Protein AF-A0A951CTH2-F1 (afdb_monomer)

Secondary structure (DSSP, 8-state):
-------------PPSS-TTSEEEGGG---SEEEE-EETTEE--EEEEEE-SS-EEEEETTTTEEEEEETTTTEEEEEEE-SSB-SB-EEETTEEEEEBSSSS-EEEEETTT--EEEEES---SSSS-B-EEETTEEEEEEETTTEEEEEETTTTEEEEEEE--SSEEEEEEETTEEEEEETTTTEEEEEETTTTEEEEEEE-SSSEEEEEEETTEEEEEETTTTEEEEEETTTTEEEEEEE-----SS-EEEEETTEEEEE-SSSSEEEE-TTT--EEEEEESS--S-EEEETTEEEEEETTTTEEEEE-GGG-----TT-TTTS-EEE-SSSSSS-SEEE-----PPTTSPPEEEEEESSSS--EEEEEEETTEEEEEEPEEETTEEEEE---S--SEEEEEEEETTSS-BPPPEEEEPPSS-HHHHTTSS-SS-TTPPPPPPPP-TT-EEEESSGGGHHHHHHHHHTBTT-SS-----HHHHHHHHHHHHHHHHTTS-EEEEEE-TTSS-EEEEEEEEE--STT-SEEEEEEEBHHHHHTTHHHHHHHHHHHHHHHHSS-S-EE-TTTS--

Structure (mmCIF, N/CA/C/O backbone):
data_AF-A0A951CTH2-F1
#
_entry.id   AF-A0A951CTH2-F1
#
loop_
_atom_site.group_PDB
_atom_site.id
_atom_site.type_symbol
_atom_site.label_atom_id
_atom_site.label_alt_id
_atom_site.label_comp_id
_atom_site.label_asym_id
_atom_site.label_entity_id
_atom_site.label_seq_id
_atom_site.pdbx_PDB_ins_code
_atom_site.Cartn_x
_atom_site.Cartn_y
_atom_site.Cartn_z
_atom_site.occupancy
_atom_site.B_iso_or_equiv
_atom_site.auth_seq_id
_atom_site.auth_comp_id
_atom_site.auth_asym_id
_atom_site.auth_atom_id
_atom_site.pdbx_PDB_model_num
ATOM 1 N N . MET A 1 1 ? 47.494 -7.779 38.620 1.00 36.59 1 MET A N 1
ATOM 2 C CA . MET A 1 1 ? 46.900 -7.629 37.274 1.00 36.59 1 MET A CA 1
ATOM 3 C C . MET A 1 1 ? 45.426 -7.972 37.389 1.00 36.59 1 MET A C 1
ATOM 5 O O . MET A 1 1 ? 45.100 -9.136 37.574 1.00 36.59 1 MET A O 1
ATOM 9 N N . SER A 1 2 ? 44.572 -6.947 37.424 1.00 29.45 2 SER A N 1
ATOM 10 C CA . SER A 1 2 ? 43.116 -7.081 37.536 1.00 29.45 2 SER A CA 1
ATOM 11 C C . SER A 1 2 ? 42.523 -7.689 36.272 1.00 29.45 2 SER A C 1
ATOM 13 O O . SER A 1 2 ? 42.820 -7.229 35.172 1.00 29.45 2 SER A O 1
ATOM 15 N N . TYR A 1 3 ? 41.646 -8.675 36.438 1.00 27.03 3 TYR A N 1
ATOM 16 C CA . TYR A 1 3 ? 40.699 -9.083 35.407 1.00 27.03 3 TYR A CA 1
ATOM 17 C C . TYR A 1 3 ? 39.542 -8.075 35.391 1.00 27.03 3 TYR A C 1
ATOM 19 O O . TYR A 1 3 ? 38.780 -7.991 36.352 1.00 27.03 3 TYR A O 1
ATOM 27 N N . CYS A 1 4 ? 39.426 -7.291 34.318 1.00 28.59 4 CYS A N 1
ATOM 28 C CA . CYS A 1 4 ? 38.235 -6.488 34.051 1.00 28.59 4 CYS A CA 1
ATOM 29 C C . CYS A 1 4 ? 37.114 -7.400 33.537 1.00 28.59 4 CYS A C 1
ATOM 31 O O . CYS A 1 4 ? 37.233 -7.982 32.460 1.00 28.59 4 CYS A O 1
ATOM 33 N N . LEU A 1 5 ? 36.015 -7.484 34.291 1.00 30.50 5 LEU A N 1
ATOM 34 C CA . LEU A 1 5 ? 34.721 -7.914 33.768 1.00 30.50 5 LEU A CA 1
ATOM 35 C C . LEU A 1 5 ? 34.255 -6.874 32.738 1.00 30.50 5 LEU A C 1
ATOM 37 O O . LEU A 1 5 ? 33.968 -5.734 33.099 1.00 30.50 5 LEU A O 1
ATOM 41 N N . PHE A 1 6 ? 34.141 -7.261 31.468 1.00 30.00 6 PHE A N 1
ATOM 42 C CA . PHE A 1 6 ? 33.315 -6.517 30.522 1.00 30.00 6 PHE A CA 1
ATOM 43 C C . PHE A 1 6 ? 31.849 -6.825 30.831 1.00 30.00 6 PHE A C 1
ATOM 45 O O . PHE A 1 6 ? 31.372 -7.935 30.602 1.00 30.00 6 PHE A O 1
ATOM 52 N N . ALA A 1 7 ? 31.143 -5.838 31.381 1.00 30.44 7 ALA A N 1
ATOM 53 C CA . ALA A 1 7 ? 29.693 -5.855 31.453 1.00 30.44 7 ALA A CA 1
ATOM 54 C C . ALA A 1 7 ? 29.137 -5.860 30.022 1.00 30.44 7 ALA A C 1
ATOM 56 O O . ALA A 1 7 ? 29.343 -4.912 29.262 1.00 30.44 7 ALA A O 1
ATOM 57 N N . ALA A 1 8 ? 28.449 -6.937 29.647 1.00 28.70 8 ALA A N 1
ATOM 58 C CA . ALA A 1 8 ? 27.645 -6.969 28.438 1.00 28.70 8 ALA A CA 1
ATOM 59 C C . ALA A 1 8 ? 26.479 -5.988 28.621 1.00 28.70 8 ALA A C 1
ATOM 61 O O . ALA A 1 8 ? 25.515 -6.272 29.332 1.00 28.70 8 ALA A O 1
ATOM 62 N N . ILE A 1 9 ? 26.586 -4.810 28.008 1.00 30.28 9 ILE A N 1
ATOM 63 C CA . ILE A 1 9 ? 25.457 -3.896 27.853 1.00 30.28 9 ILE A CA 1
ATOM 64 C C . ILE A 1 9 ? 24.510 -4.573 26.861 1.00 30.28 9 ILE A C 1
ATOM 66 O O . ILE A 1 9 ? 24.754 -4.590 25.656 1.00 30.28 9 ILE A O 1
ATOM 70 N N . SER A 1 10 ? 23.456 -5.192 27.388 1.00 29.59 10 SER A N 1
ATOM 71 C CA . SER A 1 10 ? 22.316 -5.637 26.595 1.00 29.59 10 SER A CA 1
ATOM 72 C C . SER A 1 10 ? 21.642 -4.391 26.023 1.00 29.59 10 SER A C 1
ATOM 74 O O . SER A 1 10 ? 20.892 -3.707 26.720 1.00 29.59 10 SER A O 1
ATOM 76 N N . PHE A 1 11 ? 21.948 -4.048 24.771 1.00 32.09 11 PHE A N 1
ATOM 77 C CA . PHE A 1 11 ? 21.098 -3.143 24.009 1.00 32.09 11 PHE A CA 1
ATOM 78 C C . PHE A 1 11 ? 19.783 -3.882 23.785 1.00 32.09 11 PHE A C 1
ATOM 80 O O . PHE A 1 11 ? 19.707 -4.786 22.953 1.00 32.09 11 PHE A O 1
ATOM 87 N N . ALA A 1 12 ? 18.756 -3.535 24.561 1.00 36.84 12 ALA A N 1
ATOM 88 C CA . ALA A 1 12 ? 17.396 -3.924 24.235 1.00 36.84 12 ALA A CA 1
ATOM 89 C C . ALA A 1 12 ? 17.141 -3.498 22.783 1.00 36.84 12 ALA A C 1
ATOM 91 O O . ALA A 1 12 ? 17.220 -2.312 22.463 1.00 36.84 12 ALA A O 1
ATOM 92 N N . GLN A 1 13 ? 16.921 -4.470 21.895 1.00 43.94 13 GLN A N 1
ATOM 93 C CA . GLN A 1 13 ? 16.579 -4.209 20.503 1.00 43.94 13 GLN A CA 1
ATOM 94 C C . GLN A 1 13 ? 15.342 -3.310 20.498 1.00 43.94 13 GLN A C 1
ATOM 96 O O . GLN A 1 13 ? 14.274 -3.714 20.965 1.00 43.94 13 GLN A O 1
ATOM 101 N N . GLN A 1 14 ? 15.501 -2.071 20.035 1.00 54.50 14 GLN A N 1
ATOM 102 C CA . GLN A 1 14 ? 14.386 -1.149 19.883 1.00 54.50 14 GLN A CA 1
ATOM 103 C C . GLN A 1 14 ? 13.346 -1.822 18.981 1.00 54.50 14 GLN A C 1
ATOM 105 O O . GLN A 1 14 ? 13.693 -2.361 17.926 1.00 54.50 14 GLN A O 1
ATOM 110 N N . LYS A 1 15 ? 12.086 -1.870 19.433 1.00 69.81 15 LYS A N 1
ATOM 111 C CA . LYS A 1 15 ? 10.995 -2.437 18.630 1.00 69.81 15 LYS A CA 1
ATOM 112 C C . LYS A 1 15 ? 10.962 -1.710 17.275 1.00 69.81 15 LYS A C 1
ATOM 114 O O . LYS A 1 15 ? 11.117 -0.489 17.281 1.00 69.81 15 LYS A O 1
ATOM 119 N N . PRO A 1 16 ? 10.778 -2.422 16.147 1.00 84.38 16 PRO A N 1
ATOM 120 C CA . PRO A 1 16 ? 10.691 -1.783 14.840 1.00 84.38 16 PRO A CA 1
ATOM 121 C C . PRO A 1 16 ? 9.636 -0.674 14.812 1.00 84.38 16 PRO A C 1
ATOM 123 O O . PRO A 1 16 ? 8.577 -0.806 15.429 1.00 84.38 16 PRO A O 1
ATOM 126 N N . GLY A 1 17 ? 9.925 0.371 14.044 1.00 88.81 17 GLY A N 1
ATOM 127 C CA . GLY A 1 17 ? 9.071 1.523 13.791 1.00 88.81 17 GLY A CA 1
ATOM 128 C C . GLY A 1 17 ? 9.308 2.734 14.685 1.00 88.81 17 GLY A C 1
ATOM 129 O O . GLY A 1 17 ? 10.163 2.749 15.568 1.00 88.81 17 GLY A O 1
ATOM 130 N N . VAL A 1 18 ? 8.530 3.776 14.411 1.00 87.69 18 VAL A N 1
ATOM 131 C CA . VAL A 1 18 ? 8.544 5.061 15.102 1.00 87.69 18 VAL A CA 1
ATOM 132 C C . VAL A 1 18 ? 7.433 5.059 16.160 1.00 87.69 18 VAL A C 1
ATOM 134 O O . VAL A 1 18 ? 6.261 4.905 15.808 1.00 87.69 18 VAL A O 1
ATOM 137 N N . PRO A 1 19 ? 7.757 5.230 17.455 1.00 78.69 19 PRO A N 1
ATOM 138 C CA . PRO A 1 19 ? 6.748 5.286 18.510 1.00 78.69 19 PRO A CA 1
ATOM 139 C C . PRO A 1 19 ? 5.711 6.395 18.277 1.00 78.69 19 PRO A C 1
ATOM 141 O O . PRO A 1 19 ? 6.056 7.493 17.846 1.00 78.69 19 PRO A O 1
ATOM 144 N N . GLY A 1 20 ? 4.445 6.117 18.599 1.00 68.69 20 GLY A N 1
ATOM 145 C CA . GLY A 1 20 ? 3.353 7.100 18.548 1.00 68.69 20 GLY A CA 1
ATOM 146 C C . GLY A 1 20 ? 2.668 7.272 17.187 1.00 68.69 20 GLY A C 1
ATOM 147 O O . GLY A 1 20 ? 1.704 8.024 17.107 1.00 68.69 20 GLY A O 1
ATOM 148 N N . VAL A 1 21 ? 3.113 6.574 16.135 1.00 78.38 21 VAL A N 1
ATOM 149 C CA . VAL A 1 21 ? 2.468 6.604 14.803 1.00 78.38 21 VAL A CA 1
ATOM 150 C C . VAL A 1 21 ? 2.052 5.217 14.299 1.00 78.38 21 VAL A C 1
ATOM 152 O O . VAL A 1 21 ? 1.725 5.066 13.126 1.00 78.38 21 VAL A O 1
ATOM 155 N N . GLN A 1 22 ? 2.089 4.196 15.161 1.00 81.56 22 GLN A N 1
ATOM 156 C CA . GLN A 1 22 ? 1.876 2.792 14.801 1.00 81.56 22 GLN A CA 1
ATOM 157 C C . GLN A 1 22 ? 0.456 2.307 15.086 1.00 81.56 22 GLN A C 1
ATOM 159 O O . GLN A 1 22 ? -0.013 2.452 16.210 1.00 81.56 22 GLN A O 1
ATOM 164 N N . ALA A 1 23 ? -0.134 1.601 14.123 1.00 74.56 23 ALA A N 1
ATOM 165 C CA . ALA A 1 23 ? -1.428 0.943 14.232 1.00 74.56 23 ALA A CA 1
ATOM 166 C C . ALA A 1 23 ? -1.406 -0.482 13.658 1.00 74.56 23 ALA A C 1
ATOM 168 O O . ALA A 1 23 ? -0.611 -0.774 12.768 1.00 74.56 23 ALA A O 1
ATOM 169 N N . PRO A 1 24 ? -2.284 -1.382 14.114 1.00 76.62 24 PRO A N 1
ATOM 170 C CA . PRO A 1 24 ? -2.571 -2.636 13.427 1.00 76.62 24 PRO A CA 1
ATOM 171 C C . PRO A 1 24 ? -2.954 -2.452 11.946 1.00 76.62 24 PRO A C 1
ATOM 173 O O . PRO A 1 24 ? -3.678 -1.533 11.577 1.00 76.62 24 PRO A O 1
ATOM 176 N N . MET A 1 25 ? -2.547 -3.391 11.094 1.00 79.50 25 MET A N 1
ATOM 177 C CA . MET A 1 25 ? -2.915 -3.428 9.673 1.00 79.50 25 MET A CA 1
ATOM 178 C C . MET A 1 25 ? -4.431 -3.559 9.453 1.00 79.50 25 MET A C 1
ATOM 180 O O . MET A 1 25 ? -4.950 -3.084 8.450 1.00 79.50 25 MET A O 1
ATOM 184 N N . ALA A 1 26 ? -5.141 -4.133 10.427 1.00 70.75 26 ALA A N 1
ATOM 185 C CA . ALA A 1 26 ? -6.595 -4.294 10.456 1.00 70.75 26 ALA A CA 1
ATOM 186 C C . ALA A 1 26 ? -7.406 -3.006 10.212 1.00 70.75 26 ALA A C 1
ATOM 188 O O . ALA A 1 26 ? -8.539 -3.075 9.744 1.00 70.75 26 ALA A O 1
ATOM 189 N N . PHE A 1 27 ? -6.834 -1.841 10.517 1.00 68.94 27 PHE A N 1
ATOM 190 C CA . PHE A 1 27 ? -7.457 -0.536 10.278 1.00 68.94 27 PHE A CA 1
ATOM 191 C C . PHE A 1 27 ? -7.606 -0.190 8.821 1.00 68.94 27 PHE A C 1
ATOM 193 O O . PHE A 1 27 ? -8.466 0.599 8.432 1.00 68.94 27 PHE A O 1
ATOM 200 N N . LEU A 1 28 ? -6.699 -0.724 8.020 1.00 77.50 28 LEU A N 1
ATOM 201 C CA . LEU A 1 28 ? -6.718 -0.454 6.619 1.00 77.50 28 LEU A CA 1
ATOM 202 C C . LEU A 1 28 ? -7.766 -1.349 5.995 1.00 77.50 28 LEU A C 1
ATOM 204 O O . LEU A 1 28 ? -7.479 -2.486 5.637 1.00 77.50 28 LEU A O 1
ATOM 208 N N . ILE A 1 29 ? -8.971 -0.813 5.847 1.00 75.94 29 ILE A N 1
ATOM 209 C CA . ILE A 1 29 ? -9.981 -1.399 4.976 1.00 75.94 29 ILE A CA 1
ATOM 210 C C . ILE A 1 29 ? -9.590 -1.019 3.546 1.00 75.94 29 ILE A C 1
ATOM 212 O O . ILE A 1 29 ? -9.697 0.161 3.188 1.00 75.94 29 ILE A O 1
ATOM 216 N N . PRO A 1 30 ? -9.111 -1.966 2.721 1.00 84.75 30 PRO A N 1
ATOM 217 C CA . PRO A 1 30 ? -8.803 -1.669 1.332 1.00 84.75 30 PRO A CA 1
ATOM 218 C C . PRO A 1 30 ? -10.097 -1.314 0.593 1.00 84.75 30 PRO A C 1
ATOM 220 O O . PRO A 1 30 ? -11.147 -1.864 0.916 1.00 84.75 30 PRO A O 1
ATOM 223 N N . GLU A 1 31 ? -10.033 -0.472 -0.440 1.00 83.12 31 GLU A N 1
ATOM 224 C CA . GLU A 1 31 ? -11.182 -0.316 -1.346 1.00 83.12 31 GLU A CA 1
ATOM 225 C C . GLU A 1 31 ? -11.421 -1.604 -2.132 1.00 83.12 31 GLU A C 1
ATOM 227 O O . GLU A 1 31 ? -12.549 -1.949 -2.462 1.00 83.12 31 GLU A O 1
ATOM 232 N N . ALA A 1 32 ? -10.342 -2.335 -2.430 1.00 88.88 32 ALA A N 1
ATOM 233 C CA . ALA A 1 32 ? -10.432 -3.610 -3.113 1.00 88.88 32 ALA A CA 1
ATOM 234 C C . ALA A 1 32 ? -9.275 -4.545 -2.776 1.00 88.88 32 ALA A C 1
ATOM 236 O O . ALA A 1 32 ? -8.161 -4.127 -2.440 1.00 88.88 32 ALA A O 1
ATOM 237 N N . GLN A 1 33 ? -9.557 -5.838 -2.924 1.00 92.19 33 GLN A N 1
ATOM 238 C CA . GLN A 1 33 ? -8.586 -6.915 -2.804 1.00 92.19 33 GLN A CA 1
ATOM 239 C C . GLN A 1 33 ? -8.708 -7.843 -4.015 1.00 92.19 33 GLN A C 1
ATOM 241 O O . GLN A 1 33 ? -9.792 -8.348 -4.311 1.00 92.19 33 GLN A O 1
ATOM 246 N N . TYR A 1 34 ? -7.588 -8.097 -4.685 1.00 95.88 34 TYR A N 1
ATOM 247 C CA . TYR A 1 34 ? -7.498 -8.909 -5.893 1.00 95.88 34 TYR A CA 1
ATOM 248 C C . TYR A 1 34 ? -6.862 -10.247 -5.542 1.00 95.88 34 TYR A C 1
ATOM 250 O O . TYR A 1 34 ? -5.713 -10.284 -5.101 1.00 95.88 34 TYR A O 1
ATOM 258 N N . ASN A 1 35 ? -7.596 -11.343 -5.733 1.00 95.19 35 ASN A N 1
ATOM 259 C CA . ASN A 1 35 ? -7.055 -12.686 -5.540 1.00 95.19 35 ASN A CA 1
ATOM 260 C C . ASN A 1 35 ? -6.141 -13.038 -6.716 1.00 95.19 35 ASN A C 1
ATOM 262 O O . ASN A 1 35 ? -6.569 -13.031 -7.868 1.00 95.19 35 ASN A O 1
ATOM 266 N N . ILE A 1 36 ? -4.885 -13.349 -6.418 1.00 97.81 36 ILE A N 1
ATOM 267 C CA . ILE A 1 36 ? -3.864 -13.684 -7.403 1.00 97.81 36 ILE A CA 1
ATOM 268 C C . ILE A 1 36 ? -3.687 -15.194 -7.400 1.00 97.81 36 ILE A C 1
ATOM 270 O O . ILE A 1 36 ? -2.976 -15.755 -6.568 1.00 97.81 36 ILE A O 1
ATOM 274 N N . GLU A 1 37 ? -4.351 -15.863 -8.330 1.00 96.75 37 GLU A N 1
ATOM 275 C CA . GLU A 1 37 ? -4.320 -17.313 -8.466 1.00 96.75 37 GLU A CA 1
ATOM 276 C C . GLU A 1 37 ? -4.527 -17.725 -9.920 1.00 96.75 37 GLU A C 1
ATOM 278 O O . GLU A 1 37 ? -5.190 -17.038 -10.695 1.00 96.75 37 GLU A O 1
ATOM 283 N N . ALA A 1 38 ? -3.944 -18.857 -10.298 1.00 96.44 38 ALA A N 1
ATOM 284 C CA . ALA A 1 38 ? -4.128 -19.450 -11.614 1.00 96.44 38 ALA A CA 1
ATOM 285 C C . ALA A 1 38 ? -4.067 -20.972 -11.496 1.00 96.44 38 ALA A C 1
ATOM 287 O O . ALA A 1 38 ? -3.253 -21.505 -10.743 1.00 96.44 38 ALA A O 1
ATOM 288 N N . ASN A 1 39 ? -4.916 -21.678 -12.247 1.00 93.06 39 ASN A N 1
ATOM 289 C CA . ASN A 1 39 ? -4.918 -23.145 -12.323 1.00 93.06 39 ASN A CA 1
ATOM 290 C C . ASN A 1 39 ? -5.005 -23.845 -10.949 1.00 93.06 39 ASN A C 1
ATOM 292 O O . ASN A 1 39 ? -4.339 -24.850 -10.713 1.00 93.06 39 ASN A O 1
ATOM 296 N N . GLY A 1 40 ? -5.793 -23.291 -10.019 1.00 92.62 40 GLY A N 1
ATOM 297 C CA . GLY A 1 40 ? -5.944 -23.826 -8.658 1.00 92.62 40 GLY A CA 1
ATOM 298 C C . GLY A 1 40 ? -4.742 -23.590 -7.733 1.00 92.62 40 GLY A C 1
ATOM 299 O O . GLY A 1 40 ? -4.730 -24.085 -6.607 1.00 92.62 40 GLY A O 1
ATOM 300 N N . VAL A 1 41 ? -3.735 -22.831 -8.175 1.00 96.19 41 VAL A N 1
ATOM 301 C CA . VAL A 1 41 ? -2.554 -22.477 -7.384 1.00 96.19 41 VAL A CA 1
ATOM 302 C C . VAL A 1 41 ? -2.671 -21.029 -6.918 1.00 96.19 41 VAL A C 1
ATOM 304 O O . VAL A 1 41 ? -2.685 -20.100 -7.728 1.00 96.19 41 VAL A O 1
ATOM 307 N N . LYS A 1 42 ? -2.701 -20.832 -5.594 1.00 96.69 42 LYS A N 1
ATOM 308 C CA . LYS A 1 42 ? -2.570 -19.504 -4.980 1.00 96.69 42 LYS A CA 1
ATOM 309 C C . LYS A 1 42 ? -1.201 -18.926 -5.302 1.00 96.69 42 LYS A C 1
ATOM 311 O O . LYS A 1 42 ? -0.192 -19.572 -5.022 1.00 96.69 42 LYS A O 1
ATOM 316 N N . GLY A 1 43 ? -1.165 -17.719 -5.845 1.00 96.50 43 GLY A N 1
ATOM 317 C CA . GLY A 1 43 ? 0.052 -17.009 -6.203 1.00 96.50 43 GLY A CA 1
ATOM 318 C C . GLY A 1 43 ? 0.831 -16.459 -5.011 1.00 96.50 43 GLY A C 1
ATOM 319 O O . GLY A 1 43 ? 0.600 -16.785 -3.849 1.00 96.50 43 GLY A O 1
ATOM 320 N N . ASN A 1 44 ? 1.810 -15.632 -5.343 1.00 95.75 44 ASN A N 1
ATOM 321 C CA . ASN A 1 44 ? 2.641 -14.856 -4.431 1.00 95.75 44 ASN A CA 1
ATOM 322 C C . ASN A 1 44 ? 2.962 -13.519 -5.123 1.00 95.75 44 ASN A C 1
ATOM 324 O O . ASN A 1 44 ? 4.045 -13.384 -5.693 1.00 95.75 44 ASN A O 1
ATOM 328 N N . PRO A 1 45 ? 1.992 -12.588 -5.190 1.00 96.50 45 PRO A N 1
ATOM 329 C CA . PRO A 1 45 ? 2.214 -11.306 -5.837 1.00 96.50 45 PRO A CA 1
ATOM 330 C C . PRO A 1 45 ? 3.403 -10.590 -5.206 1.00 96.50 45 PRO A C 1
ATOM 332 O O . PRO A 1 45 ? 3.514 -10.553 -3.981 1.00 96.50 45 PRO A O 1
ATOM 335 N N . ASP A 1 46 ? 4.274 -10.064 -6.058 1.00 94.19 46 ASP A N 1
ATOM 336 C CA . ASP A 1 46 ? 5.508 -9.389 -5.663 1.00 94.19 46 ASP A CA 1
ATOM 337 C C . ASP A 1 46 ? 5.496 -7.981 -6.265 1.00 94.19 46 ASP A C 1
ATOM 339 O O . ASP A 1 46 ? 4.856 -7.097 -5.707 1.00 94.19 46 ASP A O 1
ATOM 343 N N . TRP A 1 47 ? 6.046 -7.777 -7.457 1.00 95.75 47 TRP A N 1
ATOM 344 C CA . TRP A 1 47 ? 6.143 -6.480 -8.121 1.00 95.75 47 TRP A CA 1
ATOM 345 C C . TRP A 1 47 ? 4.804 -5.959 -8.633 1.00 95.75 47 TRP A C 1
ATOM 347 O O . TRP A 1 47 ? 3.890 -6.722 -8.955 1.00 95.75 47 TRP A O 1
ATOM 357 N N . LEU A 1 48 ? 4.719 -4.633 -8.758 1.00 96.88 48 LEU A N 1
ATOM 358 C CA . LEU A 1 48 ? 3.557 -3.925 -9.284 1.00 96.88 48 LEU A CA 1
ATOM 359 C C . LEU A 1 48 ? 3.957 -2.939 -10.389 1.00 96.88 48 LEU A C 1
ATOM 361 O O . LEU A 1 48 ? 5.021 -2.314 -10.334 1.00 96.88 48 LEU A O 1
ATOM 365 N N . ALA A 1 49 ? 3.074 -2.764 -11.372 1.00 97.12 49 ALA A N 1
ATOM 366 C CA . ALA A 1 49 ? 3.137 -1.683 -12.352 1.00 97.12 49 ALA A CA 1
ATOM 367 C C . ALA A 1 49 ? 1.763 -1.070 -12.593 1.00 97.12 49 ALA A C 1
ATOM 369 O O . ALA A 1 49 ? 0.759 -1.774 -12.675 1.00 97.12 49 ALA A O 1
ATOM 370 N N . ILE A 1 50 ? 1.754 0.251 -12.748 1.00 96.25 50 ILE A N 1
ATOM 371 C CA . ILE A 1 50 ? 0.564 1.037 -13.056 1.00 96.25 50 ILE A CA 1
ATOM 372 C C . ILE A 1 50 ? 0.608 1.419 -14.534 1.00 96.25 50 ILE A C 1
ATOM 374 O O . ILE A 1 50 ? 1.635 1.866 -15.043 1.00 96.25 50 ILE A O 1
ATOM 378 N N . THR A 1 51 ? -0.522 1.241 -15.204 1.00 96.56 51 THR A N 1
ATOM 379 C CA . THR A 1 51 ? -0.806 1.726 -16.562 1.00 96.56 51 THR A CA 1
ATOM 380 C C . THR A 1 51 ? -2.048 2.613 -16.515 1.00 96.56 51 THR A C 1
ATOM 382 O O . THR A 1 51 ? -2.745 2.609 -15.503 1.00 96.56 51 THR A O 1
ATOM 385 N N . ASP A 1 52 ? -2.354 3.332 -17.594 1.00 92.31 52 ASP A N 1
ATOM 386 C CA . ASP A 1 52 ? -3.465 4.299 -17.635 1.00 92.31 52 ASP A CA 1
ATOM 387 C C . ASP A 1 52 ? -4.841 3.702 -17.301 1.00 92.31 52 ASP A C 1
ATOM 389 O O . ASP A 1 52 ? -5.719 4.416 -16.825 1.00 92.31 52 ASP A O 1
ATOM 393 N N . ASP A 1 53 ? -5.043 2.402 -17.529 1.00 94.44 53 ASP A N 1
ATOM 394 C CA . ASP A 1 53 ? -6.326 1.724 -17.321 1.00 94.44 53 ASP A CA 1
ATOM 395 C C . ASP A 1 53 ? -6.247 0.487 -16.414 1.00 94.44 53 ASP A C 1
ATOM 397 O O . ASP A 1 53 ? -7.279 -0.103 -16.113 1.00 94.44 53 ASP A O 1
ATOM 401 N N . SER A 1 54 ? -5.047 0.067 -16.000 1.00 97.38 54 SER A N 1
ATOM 402 C CA . SER A 1 54 ? -4.840 -1.224 -15.330 1.00 97.38 54 SER A CA 1
ATOM 403 C C . SER A 1 54 ? -3.696 -1.199 -14.322 1.00 97.38 54 SER A C 1
ATOM 405 O O . SER A 1 54 ? -2.810 -0.337 -14.369 1.00 97.38 54 SER A O 1
ATOM 407 N N . VAL A 1 55 ? -3.664 -2.219 -13.469 1.00 98.00 55 VAL A N 1
ATOM 408 C CA . VAL A 1 55 ? -2.534 -2.549 -12.591 1.00 98.00 55 VAL A CA 1
ATOM 409 C C . VAL A 1 55 ? -2.059 -3.964 -12.886 1.00 98.00 55 VAL A C 1
ATOM 411 O O . VAL A 1 55 ? -2.861 -4.845 -13.174 1.00 98.00 55 VAL A O 1
ATOM 414 N N . TRP A 1 56 ? -0.754 -4.195 -12.825 1.00 98.50 56 TRP A N 1
ATOM 415 C CA . TRP A 1 56 ? -0.151 -5.486 -13.140 1.00 98.50 56 TRP A CA 1
ATOM 416 C C . TRP A 1 56 ? 0.689 -6.004 -11.980 1.00 98.50 56 TRP A C 1
ATOM 418 O O . TRP A 1 56 ? 1.370 -5.213 -11.333 1.00 98.50 56 TRP A O 1
ATOM 428 N N . THR A 1 57 ? 0.681 -7.318 -11.743 1.00 98.25 57 THR A N 1
ATOM 429 C CA . THR A 1 57 ? 1.559 -7.980 -10.762 1.00 98.25 57 THR A CA 1
ATOM 430 C C . THR A 1 57 ? 2.119 -9.299 -11.286 1.00 98.25 57 THR A C 1
ATOM 432 O O . THR A 1 57 ? 1.520 -9.917 -12.161 1.00 98.25 57 THR A O 1
ATOM 435 N N . ASN A 1 58 ? 3.261 -9.756 -10.774 1.00 97.12 58 ASN A N 1
ATOM 436 C CA . ASN A 1 58 ? 3.821 -11.073 -11.086 1.00 97.12 58 ASN A CA 1
ATOM 437 C C . ASN A 1 58 ? 3.562 -12.044 -9.945 1.00 97.12 58 ASN A C 1
ATOM 439 O O . ASN A 1 58 ? 3.506 -11.648 -8.792 1.00 97.12 58 ASN A O 1
ATOM 443 N N . SER A 1 59 ? 3.565 -13.337 -10.245 1.00 97.12 59 SER A N 1
ATOM 444 C CA . SER A 1 59 ? 3.755 -14.372 -9.237 1.00 97.12 59 SER A CA 1
ATOM 445 C C . SER A 1 59 ? 4.702 -15.445 -9.759 1.00 97.12 59 SER A C 1
ATOM 447 O O . SER A 1 59 ? 4.392 -16.173 -10.699 1.00 97.12 59 SER A O 1
ATOM 449 N N . MET A 1 60 ? 5.847 -15.591 -9.088 1.00 95.00 60 MET A N 1
ATOM 450 C CA . MET A 1 60 ? 6.805 -16.670 -9.368 1.00 95.00 60 MET A CA 1
ATOM 451 C C . MET A 1 60 ? 6.244 -18.067 -9.080 1.00 95.00 60 MET A C 1
ATOM 453 O O . MET A 1 60 ? 6.717 -19.040 -9.645 1.00 95.00 60 MET A O 1
ATOM 457 N N . ARG A 1 61 ? 5.272 -18.192 -8.172 1.00 95.69 61 ARG A N 1
ATOM 458 C CA . ARG A 1 61 ? 4.665 -19.476 -7.796 1.00 95.69 61 ARG A CA 1
ATOM 459 C C . ARG A 1 61 ? 3.709 -20.006 -8.864 1.00 95.69 61 ARG A C 1
ATOM 461 O O . ARG A 1 61 ? 3.555 -21.215 -8.976 1.00 95.69 61 ARG A O 1
ATOM 468 N N . THR A 1 62 ? 3.060 -19.113 -9.607 1.00 97.12 62 THR A N 1
ATOM 469 C CA . THR A 1 62 ? 2.144 -19.481 -10.700 1.00 97.12 62 THR A CA 1
ATOM 470 C C . THR A 1 62 ? 2.794 -19.376 -12.078 1.00 97.12 62 THR A C 1
ATOM 472 O O . THR A 1 62 ? 2.200 -19.853 -13.036 1.00 97.12 62 THR A O 1
ATOM 475 N N . ASP A 1 63 ? 3.993 -18.782 -12.179 1.00 97.00 63 ASP A N 1
ATOM 476 C CA . ASP A 1 63 ? 4.647 -18.422 -13.447 1.00 97.00 63 ASP A CA 1
ATOM 477 C C . ASP A 1 63 ? 3.738 -17.567 -14.349 1.00 97.00 63 ASP A C 1
ATOM 479 O O . ASP A 1 63 ? 3.605 -17.777 -15.558 1.00 97.00 63 ASP A O 1
ATOM 483 N N . MET A 1 64 ? 3.082 -16.582 -13.728 1.00 97.81 64 MET A N 1
ATOM 484 C CA . MET A 1 64 ? 2.114 -15.706 -14.385 1.00 97.81 64 MET A CA 1
ATOM 485 C C . MET A 1 64 ? 2.355 -14.235 -14.051 1.00 97.81 64 MET A C 1
ATOM 487 O O . MET A 1 64 ? 2.809 -13.871 -12.961 1.00 97.81 64 MET A O 1
ATOM 491 N N . ILE A 1 65 ? 1.972 -13.388 -14.999 1.00 98.38 65 ILE A N 1
ATOM 492 C CA . ILE A 1 65 ? 1.742 -11.957 -14.837 1.00 98.38 65 ILE A CA 1
ATOM 493 C C . ILE A 1 65 ? 0.232 -11.713 -14.883 1.00 98.38 65 ILE A C 1
ATOM 495 O O . ILE A 1 65 ? -0.429 -12.118 -15.832 1.00 98.38 65 ILE A O 1
ATOM 499 N N . PHE A 1 66 ? -0.324 -11.042 -13.883 1.00 98.62 66 PHE A N 1
ATOM 500 C CA . PHE A 1 66 ? -1.754 -10.775 -13.759 1.00 98.62 66 PHE A CA 1
ATOM 501 C C . PHE A 1 66 ? -2.063 -9.319 -14.072 1.00 98.62 66 PHE A C 1
ATOM 503 O O . PHE A 1 66 ? -1.368 -8.428 -13.583 1.00 98.62 66 PHE A O 1
ATOM 510 N N . ARG A 1 67 ? -3.132 -9.086 -14.837 1.00 98.50 67 ARG A N 1
ATOM 511 C CA . ARG A 1 67 ? -3.720 -7.765 -15.081 1.00 98.50 67 ARG A CA 1
ATOM 512 C C . ARG A 1 67 ? -4.960 -7.594 -14.221 1.00 98.50 67 ARG A C 1
ATOM 514 O O . ARG A 1 67 ? -5.850 -8.442 -14.237 1.00 98.50 67 ARG A O 1
ATOM 521 N N . MET A 1 68 ? -5.033 -6.477 -13.522 1.00 98.38 68 MET A N 1
ATOM 522 C CA . MET A 1 68 ? -6.129 -6.070 -12.655 1.00 98.38 68 MET A CA 1
ATOM 523 C C . MET A 1 68 ? -6.771 -4.804 -13.215 1.00 98.38 68 MET A C 1
ATOM 525 O O . MET A 1 68 ? -6.065 -3.872 -13.610 1.00 98.38 68 MET A O 1
ATOM 529 N N . ASP A 1 69 ? -8.100 -4.782 -13.241 1.00 96.38 69 ASP A N 1
ATOM 530 C CA . ASP A 1 69 ? -8.897 -3.623 -13.630 1.00 96.38 69 ASP A CA 1
ATOM 531 C C . ASP A 1 69 ? -9.365 -2.862 -12.372 1.00 96.38 69 ASP A C 1
ATOM 533 O O . ASP A 1 69 ? -10.202 -3.381 -11.624 1.00 96.38 69 ASP A O 1
ATOM 537 N N . PRO A 1 70 ? -8.861 -1.634 -12.134 1.00 93.31 70 PRO A N 1
ATOM 538 C CA . PRO A 1 70 ? -9.229 -0.814 -10.985 1.00 93.31 70 PRO A CA 1
ATOM 539 C C . PRO A 1 70 ? -10.668 -0.277 -11.034 1.00 93.31 70 PRO A C 1
ATOM 541 O O . PRO A 1 70 ? -11.139 0.282 -10.045 1.00 93.31 70 PRO A O 1
ATOM 544 N N . LYS A 1 71 ? -11.388 -0.381 -12.153 1.00 90.38 71 LYS A N 1
ATOM 545 C CA . LYS A 1 71 ? -12.788 0.069 -12.236 1.00 90.38 71 LYS A CA 1
ATOM 546 C C . LYS A 1 71 ? -13.766 -1.014 -11.811 1.00 90.38 71 LYS A C 1
ATOM 548 O O . LYS A 1 71 ? -14.814 -0.700 -11.264 1.00 90.38 71 LYS A O 1
ATOM 553 N N . THR A 1 72 ? -13.438 -2.273 -12.091 1.00 89.88 72 THR A N 1
ATOM 554 C CA . THR A 1 72 ? -14.323 -3.418 -11.827 1.00 89.88 72 THR A CA 1
ATOM 555 C C . THR A 1 72 ? -13.866 -4.296 -10.667 1.00 89.88 72 THR A C 1
ATOM 557 O O . THR A 1 72 ? -14.578 -5.235 -10.312 1.00 89.88 72 THR A O 1
ATOM 560 N N . ASP A 1 73 ? -12.695 -4.009 -10.091 1.00 91.25 73 ASP A N 1
ATOM 561 C CA . ASP A 1 73 ? -12.085 -4.751 -8.985 1.00 91.25 73 ASP A CA 1
ATOM 562 C C . ASP A 1 73 ? -11.881 -6.240 -9.271 1.00 91.25 73 ASP A C 1
ATOM 564 O O . ASP A 1 73 ? -12.048 -7.113 -8.417 1.00 91.25 73 ASP A O 1
ATOM 568 N N . LYS A 1 74 ? -11.491 -6.533 -10.516 1.00 93.31 74 LYS A N 1
ATOM 569 C CA . LYS A 1 74 ? -11.280 -7.894 -11.011 1.00 93.31 74 LYS A CA 1
ATOM 570 C C . LYS A 1 74 ? -9.892 -8.080 -11.597 1.00 93.31 74 LYS A C 1
ATOM 572 O O . LYS A 1 74 ? -9.325 -7.190 -12.228 1.00 93.31 74 LYS A O 1
ATOM 577 N N . VAL A 1 75 ? -9.371 -9.293 -11.437 1.00 97.94 75 VAL A N 1
ATOM 578 C CA . VAL A 1 75 ? -8.293 -9.802 -12.287 1.00 97.94 75 VAL A CA 1
ATOM 579 C C . VAL A 1 75 ? -8.907 -10.136 -13.645 1.00 97.94 75 VAL A C 1
ATOM 581 O O . VAL A 1 75 ? -9.829 -10.946 -13.723 1.00 97.94 75 VAL A O 1
ATOM 584 N N . VAL A 1 76 ? -8.423 -9.490 -14.703 1.00 97.56 76 VAL A N 1
ATOM 585 C CA . VAL A 1 76 ? -8.999 -9.567 -16.058 1.00 97.56 76 VAL A CA 1
ATOM 586 C C . VAL A 1 76 ? -8.129 -10.346 -17.045 1.00 97.56 76 VAL A C 1
ATOM 588 O O . VAL A 1 76 ? -8.615 -10.736 -18.102 1.00 97.56 76 VAL A O 1
ATOM 591 N N . ALA A 1 77 ? -6.859 -10.603 -16.715 1.00 98.00 77 ALA A N 1
ATOM 592 C CA . ALA A 1 77 ? -5.984 -11.469 -17.504 1.00 98.00 77 ALA A CA 1
ATOM 593 C C . ALA A 1 77 ? -4.881 -12.105 -16.646 1.00 98.00 77 ALA A C 1
ATOM 595 O O . ALA A 1 77 ? -4.446 -11.524 -15.650 1.00 98.00 77 ALA A O 1
ATOM 596 N N . ALA A 1 78 ? -4.393 -13.266 -17.085 1.00 98.19 78 ALA A N 1
ATOM 597 C CA . ALA A 1 78 ? -3.182 -13.914 -16.588 1.00 98.19 78 ALA A CA 1
ATOM 598 C C . ALA A 1 78 ? -2.327 -14.350 -17.789 1.00 98.19 78 ALA A C 1
ATOM 600 O O . ALA A 1 78 ? -2.813 -15.046 -18.679 1.00 98.19 78 ALA A O 1
ATOM 601 N N . VAL A 1 79 ? -1.071 -13.910 -17.831 1.00 98.44 79 VAL A N 1
ATOM 602 C CA . VAL A 1 79 ? -0.144 -14.083 -18.955 1.00 98.44 79 VAL A CA 1
ATOM 603 C C . VAL A 1 79 ? 1.033 -14.952 -18.510 1.00 98.44 79 VAL A C 1
ATOM 605 O O . VAL A 1 79 ? 1.729 -14.564 -17.566 1.00 98.44 79 VAL A O 1
ATOM 608 N N . PRO A 1 80 ? 1.303 -16.094 -19.169 1.00 97.38 80 PRO A N 1
ATOM 609 C CA . PRO A 1 80 ? 2.414 -16.964 -18.800 1.00 97.38 80 PRO A CA 1
ATOM 610 C C . PRO A 1 80 ? 3.770 -16.285 -18.995 1.00 97.38 80 PRO A C 1
ATOM 612 O O . PRO A 1 80 ? 4.106 -15.832 -20.091 1.00 97.38 80 PRO A O 1
ATOM 615 N N . VAL A 1 81 ? 4.578 -16.271 -17.940 1.00 96.94 81 VAL A N 1
ATOM 616 C CA . VAL A 1 81 ? 5.977 -15.833 -17.967 1.00 96.94 81 VAL A CA 1
ATOM 617 C C . VAL A 1 81 ? 6.766 -16.788 -17.088 1.00 96.94 81 VAL A C 1
ATOM 619 O O . VAL A 1 81 ? 6.399 -17.015 -15.945 1.00 96.94 81 VAL A O 1
ATOM 622 N N . SER A 1 82 ? 7.867 -17.349 -17.588 1.00 95.44 82 SER A N 1
ATOM 623 C CA . SER A 1 82 ? 8.695 -18.240 -16.767 1.00 95.44 82 SER A CA 1
ATOM 624 C C . SER A 1 82 ? 9.388 -17.453 -15.651 1.00 95.44 82 SER A C 1
ATOM 626 O O . SER A 1 82 ? 10.157 -16.535 -15.942 1.00 95.44 82 SER A O 1
ATOM 628 N N . ARG A 1 83 ? 9.154 -17.810 -14.383 1.00 95.81 83 ARG A N 1
ATOM 629 C CA . ARG A 1 83 ? 9.788 -17.239 -13.182 1.00 95.81 83 ARG A CA 1
ATOM 630 C C . ARG A 1 83 ? 9.929 -15.707 -13.234 1.00 95.81 83 ARG A C 1
ATOM 632 O O . ARG A 1 83 ? 11.064 -15.208 -13.216 1.00 95.81 83 ARG A O 1
ATOM 639 N N . PRO A 1 84 ? 8.816 -14.957 -13.333 1.00 96.12 84 PRO A N 1
ATOM 640 C CA . PRO A 1 84 ? 8.841 -13.503 -13.426 1.00 96.12 84 PRO A CA 1
ATOM 641 C C . PRO A 1 84 ? 9.374 -12.915 -12.123 1.00 96.12 84 PRO A C 1
ATOM 643 O O . PRO A 1 84 ? 8.872 -13.242 -11.050 1.00 96.12 84 PRO A O 1
ATOM 646 N N . CYS A 1 85 ? 10.375 -12.050 -12.197 1.00 93.56 85 CYS A N 1
ATOM 647 C CA . CYS A 1 85 ? 11.034 -11.460 -11.033 1.00 93.56 85 CYS A CA 1
ATOM 648 C C . CYS A 1 85 ? 11.442 -10.020 -11.344 1.00 93.56 85 CYS A C 1
ATOM 650 O O . CYS A 1 85 ? 11.468 -9.639 -12.511 1.00 93.56 85 CYS A O 1
ATOM 652 N N . SER A 1 86 ? 11.853 -9.261 -10.325 1.00 92.56 86 SER A N 1
ATOM 653 C CA . SER A 1 86 ? 12.229 -7.848 -10.464 1.00 92.56 86 SER A CA 1
ATOM 654 C C . SER A 1 86 ? 11.075 -6.936 -10.929 1.00 92.56 86 SER A C 1
ATOM 656 O O . SER A 1 86 ? 10.127 -7.351 -11.598 1.00 92.56 86 SER A O 1
ATOM 658 N N . GLY A 1 87 ? 11.154 -5.659 -10.559 1.00 91.94 87 GLY A N 1
ATOM 659 C CA . GLY A 1 87 ? 10.160 -4.643 -10.885 1.00 91.94 87 GLY A CA 1
ATOM 660 C C . GLY A 1 87 ? 10.019 -4.408 -12.387 1.00 91.94 87 GLY A C 1
ATOM 661 O O . GLY A 1 87 ? 11.011 -4.384 -13.119 1.00 91.94 87 GLY A O 1
ATOM 662 N N . PHE A 1 88 ? 8.780 -4.206 -12.836 1.00 93.88 88 PHE A N 1
ATOM 663 C CA . PHE A 1 88 ? 8.454 -3.951 -14.239 1.00 93.88 88 PHE A CA 1
ATOM 664 C C . PHE A 1 88 ? 8.723 -2.509 -14.669 1.00 93.88 88 PHE A C 1
ATOM 666 O O . PHE A 1 88 ? 8.757 -1.591 -13.851 1.00 93.88 88 PHE A O 1
ATOM 673 N N . ALA A 1 89 ? 8.757 -2.302 -15.985 1.00 95.06 89 ALA A N 1
ATOM 674 C CA . ALA A 1 89 ? 8.601 -0.990 -16.600 1.00 95.06 89 ALA A CA 1
ATOM 675 C C . ALA A 1 89 ? 7.460 -1.020 -17.620 1.00 95.06 89 ALA A C 1
ATOM 677 O O . ALA A 1 89 ? 7.234 -2.025 -18.293 1.00 95.06 89 ALA A O 1
ATOM 678 N N . VAL A 1 90 ? 6.753 0.097 -17.763 1.00 95.00 90 VAL A N 1
ATOM 679 C CA . VAL A 1 90 ? 5.732 0.285 -18.797 1.00 95.00 90 VAL A CA 1
ATOM 680 C C . VAL A 1 90 ? 6.322 1.174 -19.881 1.00 95.00 90 VAL A C 1
ATOM 682 O O . VAL A 1 90 ? 6.795 2.274 -19.598 1.00 95.00 90 VAL A O 1
ATOM 685 N N . ALA A 1 91 ? 6.336 0.689 -21.120 1.00 91.38 91 ALA A N 1
ATOM 686 C CA . ALA A 1 91 ? 6.979 1.391 -22.221 1.00 91.38 91 ALA A CA 1
ATOM 687 C C . ALA A 1 91 ? 6.447 0.957 -23.583 1.00 91.38 91 ALA A C 1
ATOM 689 O O . ALA A 1 91 ? 6.269 -0.235 -23.838 1.00 91.38 91 ALA A O 1
ATOM 690 N N . ALA A 1 92 ? 6.283 1.923 -24.492 1.00 90.44 92 ALA A N 1
ATOM 691 C CA . ALA A 1 92 ? 5.964 1.674 -25.900 1.00 90.44 92 ALA A CA 1
ATOM 692 C C . ALA A 1 92 ? 4.768 0.714 -26.094 1.00 90.44 92 ALA A C 1
ATOM 694 O O . ALA A 1 92 ? 4.855 -0.238 -26.866 1.00 90.44 92 ALA A O 1
ATOM 695 N N . GLY A 1 93 ? 3.685 0.927 -25.334 1.00 94.94 93 GLY A N 1
ATOM 696 C CA . GLY A 1 93 ? 2.473 0.097 -25.385 1.00 94.94 93 GLY A CA 1
ATOM 697 C C . GLY A 1 93 ? 2.624 -1.313 -24.801 1.00 94.94 93 GLY A C 1
ATOM 698 O O . GLY A 1 93 ? 1.723 -2.129 -24.957 1.00 94.94 93 GLY A O 1
ATOM 699 N N . THR A 1 94 ? 3.743 -1.605 -24.131 1.00 97.69 94 THR A N 1
ATOM 700 C CA . THR A 1 94 ? 4.055 -2.929 -23.579 1.00 97.69 94 THR A CA 1
ATOM 701 C C . THR A 1 94 ? 4.471 -2.857 -22.109 1.00 97.69 94 THR A C 1
ATOM 703 O O . THR A 1 94 ? 5.132 -1.904 -21.690 1.00 97.69 94 THR A O 1
ATOM 706 N N . LEU A 1 95 ? 4.141 -3.887 -21.334 1.00 98.19 95 LEU A N 1
ATOM 707 C CA . LEU A 1 95 ? 4.750 -4.170 -20.037 1.00 98.19 95 LEU A CA 1
ATOM 708 C C . LEU A 1 95 ? 6.062 -4.933 -20.260 1.00 98.19 95 LEU A C 1
ATOM 710 O O . LEU A 1 95 ? 6.087 -5.937 -20.972 1.00 98.19 95 LEU A O 1
ATOM 714 N N . TRP A 1 96 ? 7.144 -4.463 -19.652 1.00 98.06 96 TRP A N 1
ATOM 715 C CA . TRP A 1 96 ? 8.463 -5.089 -19.679 1.00 98.06 96 TRP A CA 1
ATOM 716 C C . TRP A 1 96 ? 8.665 -5.852 -18.375 1.00 98.06 96 TRP A C 1
ATOM 718 O O . TRP A 1 96 ? 8.849 -5.244 -17.320 1.00 98.06 96 TRP A O 1
ATOM 728 N N . SER A 1 97 ? 8.613 -7.180 -18.456 1.00 97.56 97 SER A N 1
ATOM 729 C CA . SER A 1 97 ? 8.711 -8.090 -17.318 1.00 97.56 97 SER A CA 1
ATOM 730 C C . SER A 1 97 ? 10.015 -8.884 -17.348 1.00 97.56 97 SER A C 1
ATOM 732 O O . SER A 1 97 ? 10.176 -9.773 -18.189 1.00 97.56 97 SER A O 1
ATOM 734 N N . PRO A 1 98 ? 10.970 -8.581 -16.452 1.00 97.25 98 PRO A N 1
ATOM 735 C CA . PRO A 1 98 ? 12.163 -9.399 -16.312 1.00 97.25 98 PRO A CA 1
ATOM 736 C C . PRO A 1 98 ? 11.816 -10.820 -15.835 1.00 97.25 98 PRO A C 1
ATOM 738 O O . PRO A 1 98 ? 10.923 -11.046 -15.017 1.00 97.25 98 PRO A O 1
ATOM 741 N N . SER A 1 99 ? 12.543 -11.802 -16.359 1.00 96.62 99 SER A N 1
ATOM 742 C CA . SER A 1 99 ? 12.420 -13.213 -15.998 1.00 96.62 99 SER A CA 1
ATOM 743 C C . SER A 1 99 ? 13.730 -13.711 -15.401 1.00 96.62 99 SER A C 1
ATOM 745 O O . SER A 1 99 ? 14.801 -13.583 -15.999 1.00 96.62 99 SER A O 1
ATOM 747 N N . CYS A 1 100 ? 13.645 -14.337 -14.230 1.00 95.00 100 CYS A N 1
ATOM 748 C CA . CYS A 1 100 ? 14.777 -15.002 -13.589 1.00 95.00 100 CYS A CA 1
ATOM 749 C C . CYS A 1 100 ? 15.001 -16.423 -14.112 1.00 95.00 100 CYS A C 1
ATOM 751 O O . CYS A 1 100 ? 16.052 -16.997 -13.831 1.00 95.00 100 CYS A O 1
ATOM 753 N N . GLY A 1 101 ? 14.022 -16.986 -14.826 1.00 92.50 101 GLY A N 1
ATOM 754 C CA . GLY A 1 101 ? 14.092 -18.318 -15.420 1.00 92.50 101 GLY A CA 1
ATOM 755 C C . GLY A 1 101 ? 14.967 -18.311 -16.664 1.00 92.50 101 GLY A C 1
ATOM 756 O O . GLY A 1 101 ? 16.113 -18.743 -16.621 1.00 92.50 101 GLY A O 1
ATOM 757 N N . GLU A 1 102 ? 14.440 -17.764 -17.758 1.00 91.25 102 GLU A N 1
ATOM 758 C CA . GLU A 1 102 ? 15.148 -17.684 -19.045 1.00 91.25 102 GLU A CA 1
ATOM 759 C C . GLU A 1 102 ? 16.198 -16.565 -19.099 1.00 91.25 102 GLU A C 1
ATOM 761 O O . GLU A 1 102 ? 16.957 -16.501 -20.061 1.00 91.25 102 GLU A O 1
ATOM 766 N N . LYS A 1 103 ? 16.257 -15.684 -18.086 1.00 93.81 103 LYS A N 1
ATOM 767 C CA . LYS A 1 103 ? 17.145 -14.506 -18.064 1.00 93.81 103 LYS A CA 1
ATOM 768 C C . LYS A 1 103 ? 16.937 -13.600 -19.284 1.00 93.81 103 LYS A C 1
ATOM 770 O O . LYS A 1 103 ? 17.881 -13.132 -19.912 1.00 93.81 103 LYS A O 1
ATOM 775 N N . VAL A 1 104 ? 15.667 -13.321 -19.564 1.00 97.44 104 VAL A N 1
ATOM 776 C CA . VAL A 1 104 ? 15.192 -12.420 -20.624 1.00 97.44 104 VAL A CA 1
ATOM 777 C C . VAL A 1 104 ? 14.219 -11.396 -20.046 1.00 97.44 104 VAL A C 1
ATOM 779 O O . VAL A 1 104 ? 13.721 -11.569 -18.931 1.00 97.44 104 VAL A O 1
ATOM 782 N N . ILE A 1 105 ? 13.889 -10.361 -20.816 1.00 98.12 105 ILE A N 1
ATOM 783 C CA . ILE A 1 105 ? 12.749 -9.486 -20.531 1.00 98.12 105 ILE A CA 1
ATOM 784 C C . ILE A 1 105 ? 11.621 -9.833 -21.496 1.00 98.12 105 ILE A C 1
ATOM 786 O O . ILE A 1 105 ? 11.769 -9.736 -22.715 1.00 98.12 105 ILE A O 1
ATOM 790 N N . TYR A 1 106 ? 10.481 -10.222 -20.946 1.00 98.31 106 TYR A N 1
ATOM 791 C CA . TYR A 1 106 ? 9.243 -10.413 -21.682 1.00 98.31 106 TYR A CA 1
ATOM 792 C C . TYR A 1 106 ? 8.603 -9.058 -21.968 1.00 98.31 106 TYR A C 1
ATOM 794 O O . TYR A 1 106 ? 8.462 -8.234 -21.065 1.00 98.31 106 TYR A O 1
ATOM 802 N N . ARG A 1 107 ? 8.186 -8.833 -23.213 1.00 98.12 107 ARG A N 1
ATOM 803 C CA . ARG A 1 107 ? 7.326 -7.705 -23.577 1.00 98.12 107 ARG A CA 1
ATOM 804 C C . ARG A 1 107 ? 5.915 -8.208 -23.790 1.00 98.12 107 ARG A C 1
ATOM 806 O O . ARG A 1 107 ? 5.694 -9.038 -24.668 1.00 98.12 107 ARG A O 1
ATOM 813 N N . ILE A 1 108 ? 4.991 -7.693 -22.996 1.00 98.62 108 ILE A N 1
ATOM 814 C CA . ILE A 1 108 ? 3.575 -8.051 -23.035 1.00 98.62 108 ILE A CA 1
ATOM 815 C C . ILE A 1 108 ? 2.811 -6.845 -23.565 1.00 98.62 108 ILE A C 1
ATOM 817 O O . ILE A 1 108 ? 2.936 -5.756 -23.009 1.00 98.62 108 ILE A O 1
ATOM 821 N N . ASP A 1 109 ? 2.057 -7.006 -24.644 1.00 98.12 109 ASP A N 1
ATOM 822 C CA . ASP A 1 109 ? 1.237 -5.934 -25.203 1.00 98.12 109 ASP A CA 1
ATOM 823 C C . ASP A 1 109 ? 0.073 -5.591 -24.265 1.00 98.12 109 ASP A C 1
ATOM 825 O O . ASP A 1 109 ? -0.675 -6.461 -23.820 1.00 98.12 109 ASP A O 1
ATOM 829 N N . LEU A 1 110 ? -0.074 -4.303 -23.945 1.00 97.62 110 LEU A N 1
ATOM 830 C CA . LEU A 1 110 ? -1.044 -3.843 -22.949 1.00 97.62 110 LEU A CA 1
ATOM 831 C C . LEU A 1 110 ? -2.493 -3.917 -23.437 1.00 97.62 110 LEU A C 1
ATOM 833 O O . LEU A 1 110 ? -3.408 -3.824 -22.624 1.00 97.62 110 LEU A O 1
ATOM 837 N N . LYS A 1 111 ? -2.739 -4.056 -24.743 1.00 96.38 111 LYS A N 1
ATOM 838 C CA . LYS A 1 111 ? -4.101 -4.137 -25.290 1.00 96.38 111 LYS A CA 1
ATOM 839 C C . LYS A 1 111 ? -4.573 -5.581 -25.389 1.00 96.38 111 LYS A C 1
ATOM 841 O O . LYS A 1 111 ? -5.705 -5.878 -25.031 1.00 96.38 111 LYS A O 1
ATOM 846 N N . THR A 1 112 ? -3.702 -6.459 -25.865 1.00 97.75 112 THR A N 1
ATOM 847 C CA . THR A 1 112 ? -4.011 -7.857 -26.195 1.00 97.75 112 THR A CA 1
ATOM 848 C C . THR A 1 112 ? -3.634 -8.835 -25.084 1.00 97.75 112 THR A C 1
ATOM 850 O O . THR A 1 112 ? -4.170 -9.937 -25.042 1.00 97.75 112 THR A O 1
ATOM 853 N N . ASN A 1 113 ? -2.765 -8.431 -24.149 1.00 98.06 113 ASN A N 1
ATOM 854 C CA . ASN A 1 113 ? -2.151 -9.290 -23.129 1.00 98.06 113 ASN A CA 1
ATOM 855 C C . ASN A 1 113 ? -1.262 -10.405 -23.718 1.00 98.06 113 ASN A C 1
ATOM 857 O O . ASN A 1 113 ? -0.959 -11.384 -23.037 1.00 98.06 113 ASN A O 1
ATOM 861 N N .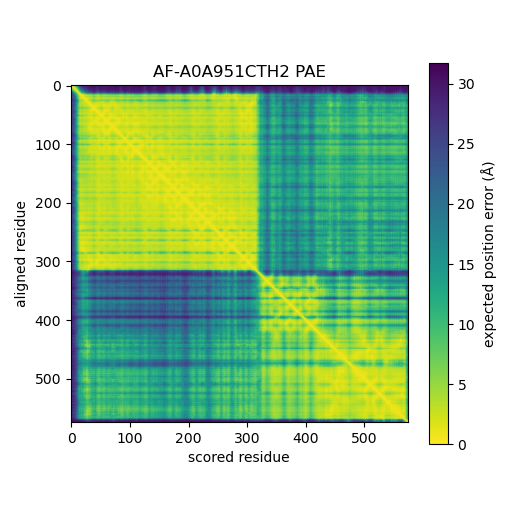 GLU A 1 114 ? -0.823 -10.268 -24.970 1.00 98.31 114 GLU A N 1
ATOM 862 C CA . GLU A 1 114 ? 0.048 -11.241 -25.626 1.00 98.31 114 GLU A CA 1
ATOM 863 C C . GLU A 1 114 ? 1.528 -10.920 -25.401 1.00 98.31 114 GLU A C 1
ATOM 865 O O . GLU A 1 114 ? 1.946 -9.760 -25.384 1.00 98.31 114 GLU A O 1
ATOM 870 N N . VAL A 1 115 ? 2.353 -11.961 -25.263 1.00 98.44 115 VAL A N 1
ATOM 871 C CA . VAL A 1 115 ? 3.812 -11.810 -25.280 1.00 98.44 115 VAL A CA 1
ATOM 872 C C . VAL A 1 115 ? 4.254 -11.536 -26.717 1.00 98.44 115 VAL A C 1
ATOM 874 O O . VAL A 1 115 ? 4.242 -12.432 -27.557 1.00 98.44 115 VAL A O 1
ATOM 877 N N . VAL A 1 116 ? 4.693 -10.310 -26.990 1.00 98.00 116 VAL A N 1
ATOM 878 C CA . VAL A 1 116 ? 5.097 -9.862 -28.334 1.00 98.00 116 VAL A CA 1
ATOM 879 C C . VAL A 1 116 ? 6.602 -9.956 -28.583 1.00 98.00 116 VAL A C 1
ATOM 881 O O . VAL A 1 116 ? 7.039 -9.936 -29.731 1.00 98.00 116 VAL A O 1
ATOM 884 N N . ALA A 1 117 ? 7.421 -10.056 -27.529 1.00 97.56 117 ALA A N 1
ATOM 885 C CA . ALA A 1 117 ? 8.862 -10.269 -27.661 1.00 97.56 117 ALA A CA 1
ATOM 886 C C . ALA A 1 117 ? 9.499 -10.849 -26.389 1.00 97.56 117 ALA A C 1
ATOM 888 O O . ALA A 1 117 ? 9.011 -10.638 -25.277 1.00 97.56 117 ALA A O 1
ATOM 889 N N . LYS A 1 118 ? 10.656 -11.498 -26.565 1.00 97.75 118 LYS A N 1
ATOM 890 C CA . LYS A 1 118 ? 11.619 -11.808 -25.500 1.00 97.75 118 LYS A CA 1
ATOM 891 C C . LYS A 1 118 ? 12.945 -11.119 -25.823 1.00 97.75 118 LYS A C 1
ATOM 893 O O . LYS A 1 118 ? 13.593 -11.449 -26.814 1.00 97.75 118 LYS A O 1
ATOM 898 N N . VAL A 1 119 ? 13.333 -10.140 -25.015 1.00 97.88 119 VAL A N 1
ATOM 899 C CA . VAL A 1 119 ? 14.599 -9.410 -25.153 1.00 97.88 119 VAL A CA 1
ATOM 900 C C . VAL A 1 119 ? 15.705 -10.234 -24.485 1.00 97.88 119 VAL A C 1
ATOM 902 O O . VAL A 1 119 ? 15.537 -10.575 -23.314 1.00 97.88 119 VAL A O 1
ATOM 905 N N . PRO A 1 120 ? 16.829 -10.540 -25.161 1.00 96.44 120 PRO A N 1
ATOM 906 C CA . PRO A 1 120 ? 17.878 -11.432 -24.651 1.00 96.44 120 PRO A CA 1
ATOM 907 C C . PRO A 1 120 ? 18.792 -10.748 -23.614 1.00 96.44 120 PRO A C 1
ATOM 909 O O . PRO A 1 120 ? 20.013 -10.758 -23.733 1.00 96.44 120 PRO A O 1
ATOM 912 N N . VAL A 1 121 ? 18.186 -10.111 -22.614 1.00 95.88 121 VAL A N 1
ATOM 913 C CA . VAL A 1 121 ? 18.829 -9.462 -21.468 1.00 95.88 121 VAL A CA 1
ATOM 914 C C . VAL A 1 121 ? 17.968 -9.745 -20.250 1.00 95.88 121 VAL A C 1
ATOM 916 O O . VAL A 1 121 ? 16.759 -9.534 -20.301 1.00 95.88 121 VAL A O 1
ATOM 919 N N . GLY A 1 122 ? 18.577 -10.201 -19.161 1.00 93.44 122 GLY A N 1
ATOM 920 C CA . GLY A 1 122 ? 17.883 -10.521 -17.919 1.00 93.44 122 GLY A CA 1
ATOM 921 C C . GLY A 1 122 ? 18.339 -9.656 -16.747 1.00 93.44 122 GLY A C 1
ATOM 922 O O . GLY A 1 122 ? 19.289 -8.882 -16.872 1.00 93.44 122 GLY A O 1
ATOM 923 N N . PRO A 1 123 ? 17.681 -9.799 -15.587 1.00 96.19 123 PRO A N 1
ATOM 924 C CA . PRO A 1 123 ? 18.095 -9.123 -14.371 1.00 96.19 123 PRO A CA 1
ATOM 925 C C . PRO A 1 123 ? 19.374 -9.728 -13.788 1.00 96.19 123 PRO A C 1
ATOM 927 O O . PRO A 1 123 ? 19.533 -10.959 -13.734 1.00 96.19 123 PRO A O 1
ATOM 930 N N . ALA A 1 124 ? 20.233 -8.846 -13.267 1.00 95.31 124 ALA A N 1
ATOM 931 C CA . ALA A 1 124 ? 21.418 -9.205 -12.490 1.00 95.31 124 ALA A CA 1
ATOM 932 C C . ALA A 1 124 ? 21.066 -10.092 -11.283 1.00 95.31 124 ALA A C 1
ATOM 934 O O . ALA A 1 124 ? 21.759 -11.066 -10.998 1.00 95.31 124 ALA A O 1
ATOM 935 N N . ASN A 1 125 ? 19.954 -9.776 -10.611 1.00 92.56 125 ASN A N 1
ATOM 936 C CA . ASN A 1 125 ? 19.499 -10.395 -9.366 1.00 92.56 125 ASN A CA 1
ATOM 937 C C . ASN A 1 125 ? 18.009 -10.786 -9.439 1.00 92.56 125 ASN A C 1
ATOM 939 O O . ASN A 1 125 ? 17.354 -10.591 -10.456 1.00 92.56 125 ASN A O 1
ATOM 943 N N . ASN A 1 126 ? 17.468 -11.393 -8.382 1.00 90.81 126 ASN A N 1
ATOM 944 C CA . ASN A 1 126 ? 16.038 -11.725 -8.280 1.00 90.81 126 ASN A CA 1
ATOM 945 C C . ASN A 1 126 ? 15.167 -10.582 -7.731 1.00 90.81 126 ASN A C 1
ATOM 947 O O . ASN A 1 126 ? 13.949 -10.627 -7.883 1.00 90.81 126 ASN A O 1
ATOM 951 N N . GLU A 1 127 ? 15.790 -9.571 -7.131 1.00 91.50 127 GLU A N 1
ATOM 952 C CA . GLU A 1 127 ? 15.163 -8.328 -6.676 1.00 91.50 127 GLU A CA 1
ATOM 953 C C . GLU A 1 127 ? 15.661 -7.139 -7.515 1.00 91.50 127 GLU A C 1
ATOM 955 O O . GLU A 1 127 ? 16.631 -7.254 -8.269 1.00 91.50 127 GLU A O 1
ATOM 960 N N . GLY A 1 128 ? 15.015 -5.982 -7.365 1.00 91.62 128 GLY A N 1
ATOM 961 C CA . GLY A 1 128 ? 15.379 -4.737 -8.044 1.00 91.62 128 GLY A CA 1
ATOM 962 C C . GLY A 1 128 ? 14.310 -4.303 -9.037 1.00 91.62 128 GLY A C 1
ATOM 963 O O . GLY A 1 128 ? 13.146 -4.651 -8.866 1.00 91.62 128 GLY A O 1
ATOM 964 N N . GLY A 1 129 ? 14.687 -3.583 -10.092 1.00 95.06 129 GLY A N 1
ATOM 965 C CA . GLY A 1 129 ? 13.721 -3.183 -11.114 1.00 95.06 129 GLY A CA 1
ATOM 966 C C . GLY A 1 129 ? 14.331 -2.556 -12.358 1.00 95.06 129 GLY A C 1
ATOM 967 O O . GLY A 1 129 ? 15.408 -1.954 -12.310 1.00 95.06 129 GLY A O 1
ATOM 968 N N . ILE A 1 130 ? 13.607 -2.696 -13.469 1.00 97.75 130 ILE A N 1
ATOM 969 C CA . ILE A 1 130 ? 13.884 -2.019 -14.736 1.00 97.75 130 ILE A CA 1
ATOM 970 C C . ILE A 1 130 ? 13.273 -0.610 -14.736 1.00 97.75 130 ILE A C 1
ATOM 972 O O . ILE A 1 130 ? 12.199 -0.386 -14.184 1.00 97.75 130 ILE A O 1
ATOM 976 N N . ALA A 1 131 ? 13.921 0.340 -15.409 1.00 97.81 131 ALA A N 1
ATOM 977 C CA . ALA A 1 131 ? 13.341 1.656 -15.677 1.00 97.81 131 ALA A CA 1
ATOM 978 C C . ALA A 1 131 ? 13.098 1.865 -17.167 1.00 97.81 131 ALA A C 1
ATOM 980 O O . ALA A 1 131 ? 13.842 1.356 -18.005 1.00 97.81 131 ALA A O 1
ATOM 981 N N . PHE A 1 132 ? 12.120 2.706 -17.498 1.00 97.62 132 PHE A N 1
ATOM 982 C CA . PHE A 1 132 ? 11.975 3.259 -18.838 1.00 97.62 132 PHE A CA 1
ATOM 983 C C . PHE A 1 132 ? 12.065 4.780 -18.813 1.00 97.62 132 PHE A C 1
ATOM 985 O O . PHE A 1 132 ? 11.460 5.439 -17.971 1.00 97.62 132 PHE A O 1
ATOM 992 N N . GLY A 1 133 ? 12.810 5.342 -19.760 1.00 97.25 133 GLY A N 1
ATOM 993 C CA . GLY A 1 133 ? 12.919 6.781 -19.922 1.00 97.25 133 GLY A CA 1
ATOM 994 C C . GLY A 1 133 ? 14.033 7.197 -20.866 1.00 97.25 133 GLY A C 1
ATOM 995 O O . GLY A 1 133 ? 14.884 6.392 -21.245 1.00 97.25 133 GLY A O 1
ATOM 996 N N . ALA A 1 134 ? 13.997 8.459 -21.300 1.00 96.88 134 ALA A N 1
ATOM 997 C CA . ALA A 1 134 ? 14.862 8.971 -22.369 1.00 96.88 134 ALA A CA 1
ATOM 998 C C . ALA A 1 134 ? 14.863 8.070 -23.630 1.00 96.88 134 ALA A C 1
ATOM 1000 O O . ALA A 1 134 ? 15.896 7.882 -24.274 1.00 96.88 134 ALA A O 1
ATOM 1001 N N . GLY A 1 135 ? 13.700 7.487 -23.949 1.00 96.62 135 GLY A N 1
ATOM 1002 C CA . GLY A 1 135 ? 13.500 6.613 -25.108 1.00 96.62 135 GLY A CA 1
ATOM 1003 C C . GLY A 1 135 ? 14.129 5.220 -24.994 1.00 96.62 135 GLY A C 1
ATOM 1004 O O . GLY A 1 135 ? 14.269 4.543 -26.007 1.00 96.62 135 GLY A O 1
ATOM 1005 N N . SER A 1 136 ? 14.549 4.776 -23.808 1.00 98.19 136 SER A N 1
ATOM 1006 C CA . SER A 1 136 ? 15.195 3.470 -23.626 1.00 98.19 136 SER A CA 1
ATOM 1007 C C . SER A 1 136 ? 14.747 2.780 -22.344 1.00 98.19 136 SER A C 1
ATOM 1009 O O . SER A 1 136 ? 14.351 3.438 -21.381 1.00 98.19 136 SER A O 1
ATOM 1011 N N . ALA A 1 137 ? 14.834 1.452 -22.332 1.00 98.19 137 ALA A N 1
ATOM 1012 C CA . ALA A 1 137 ? 14.765 0.677 -21.100 1.00 98.19 137 ALA A CA 1
ATOM 1013 C C . ALA A 1 137 ? 16.172 0.537 -20.495 1.00 98.19 137 ALA A C 1
ATOM 1015 O O . ALA A 1 137 ? 17.158 0.437 -21.228 1.00 98.19 137 ALA A O 1
ATOM 1016 N N . TRP A 1 138 ? 16.268 0.555 -19.168 1.00 98.62 138 TRP A N 1
ATOM 1017 C CA . TRP A 1 138 ? 17.522 0.554 -18.415 1.00 98.62 138 TRP A CA 1
ATOM 1018 C C . TRP A 1 138 ? 17.486 -0.568 -17.388 1.00 98.62 138 TRP A C 1
ATOM 1020 O O . TRP A 1 138 ? 16.715 -0.503 -16.429 1.00 98.62 138 TRP A O 1
ATOM 1030 N N . MET A 1 139 ? 18.304 -1.594 -17.608 1.00 98.25 139 MET A N 1
ATOM 1031 C CA . MET A 1 139 ? 18.273 -2.828 -16.834 1.00 98.25 139 MET A CA 1
ATOM 1032 C C . MET A 1 139 ? 19.602 -3.078 -16.124 1.00 98.25 139 MET A C 1
ATOM 1034 O O . MET A 1 139 ? 20.589 -3.335 -16.813 1.00 98.25 139 MET A O 1
ATOM 1038 N N . PRO A 1 140 ? 19.656 -3.076 -14.781 1.00 98.31 140 PRO A N 1
ATOM 1039 C CA . PRO A 1 140 ? 20.759 -3.691 -14.046 1.00 98.31 140 PRO A CA 1
ATOM 1040 C C . PRO A 1 140 ? 20.848 -5.183 -14.410 1.00 98.31 140 PRO A C 1
ATOM 1042 O O . PRO A 1 140 ? 19.991 -5.986 -14.032 1.00 98.31 140 PRO A O 1
ATOM 1045 N N . SER A 1 141 ? 21.847 -5.545 -15.217 1.00 97.62 141 SER A N 1
ATOM 1046 C CA . SER A 1 141 ? 21.874 -6.808 -15.970 1.00 97.62 141 SER A CA 1
ATOM 1047 C C . SER A 1 141 ? 23.028 -7.743 -15.607 1.00 97.62 141 SER A C 1
ATOM 1049 O O . SER A 1 141 ? 22.965 -8.922 -15.938 1.00 97.62 141 SER A O 1
ATOM 1051 N N . ASP A 1 142 ? 24.056 -7.254 -14.908 1.00 97.12 142 ASP A N 1
ATOM 1052 C CA . ASP A 1 142 ? 25.172 -8.075 -14.417 1.00 97.12 142 ASP A CA 1
ATOM 1053 C C . ASP A 1 142 ? 25.470 -7.754 -12.939 1.00 97.12 142 ASP A C 1
ATOM 1055 O O . ASP A 1 142 ? 25.664 -6.575 -12.612 1.00 97.12 142 ASP A O 1
ATOM 1059 N N . PRO A 1 143 ? 25.540 -8.756 -12.035 1.00 95.12 143 PRO A N 1
ATOM 1060 C CA . PRO A 1 143 ? 25.902 -8.542 -10.629 1.00 95.12 143 PRO A CA 1
ATOM 1061 C C . PRO A 1 143 ? 27.295 -7.916 -10.441 1.00 95.12 143 PRO A C 1
ATOM 1063 O O . PRO A 1 143 ? 27.552 -7.283 -9.420 1.00 95.12 143 PRO A O 1
ATOM 1066 N N . LYS A 1 144 ? 28.189 -8.008 -11.435 1.00 96.88 144 LYS A N 1
ATOM 1067 C CA . LYS A 1 144 ? 29.498 -7.334 -11.432 1.00 96.88 144 LYS A CA 1
ATOM 1068 C C . LYS A 1 144 ? 29.416 -5.824 -11.676 1.00 96.88 144 LYS A C 1
ATOM 1070 O O . LYS A 1 144 ? 30.438 -5.156 -11.547 1.00 96.88 144 LYS A O 1
ATOM 1075 N N . GLY A 1 145 ? 28.234 -5.288 -11.988 1.00 97.38 145 GLY A N 1
ATOM 1076 C CA . GLY A 1 145 ? 27.998 -3.851 -12.119 1.00 97.38 145 GLY A CA 1
ATOM 1077 C C . GLY A 1 145 ? 27.844 -3.384 -13.564 1.00 97.38 145 GLY A C 1
ATOM 1078 O O . GLY A 1 145 ? 28.655 -2.609 -14.069 1.00 97.38 145 GLY A O 1
ATOM 1079 N N . VAL A 1 146 ? 26.775 -3.829 -14.229 1.00 98.56 146 VAL A N 1
ATOM 1080 C CA . VAL A 1 146 ? 26.407 -3.355 -15.573 1.00 98.56 146 VAL A CA 1
ATOM 1081 C C . VAL A 1 146 ? 24.934 -2.975 -15.623 1.00 98.56 146 VAL A C 1
ATOM 1083 O O . VAL A 1 146 ? 24.074 -3.724 -15.157 1.00 98.56 146 VAL A O 1
ATOM 1086 N N . VAL A 1 147 ? 24.645 -1.834 -16.248 1.00 98.81 147 VAL A N 1
ATOM 1087 C CA . VAL A 1 147 ? 23.304 -1.468 -16.713 1.00 98.81 147 VAL A CA 1
ATOM 1088 C C . VAL A 1 147 ? 23.255 -1.555 -18.233 1.00 98.81 147 VAL A C 1
ATOM 1090 O O . VAL A 1 147 ? 23.967 -0.828 -18.925 1.00 98.81 147 VAL A O 1
ATOM 1093 N N . SER A 1 148 ? 22.381 -2.410 -18.753 1.00 98.75 148 SER A N 1
ATOM 1094 C CA . SER A 1 148 ? 22.063 -2.495 -20.177 1.00 98.75 148 SER A CA 1
ATOM 1095 C C . SER A 1 148 ? 21.032 -1.437 -20.558 1.00 98.75 148 SER A C 1
ATOM 1097 O O . SER A 1 148 ? 19.932 -1.396 -20.000 1.00 98.75 148 SER A O 1
ATOM 1099 N N . ARG A 1 149 ? 21.363 -0.603 -21.544 1.00 98.62 149 ARG A N 1
ATOM 1100 C CA . ARG A 1 149 ? 20.422 0.298 -22.211 1.00 98.62 149 ARG A CA 1
ATOM 1101 C C . ARG A 1 149 ? 19.850 -0.399 -23.436 1.00 98.62 149 ARG A C 1
ATOM 1103 O O . ARG A 1 149 ? 20.599 -0.786 -24.331 1.00 98.62 149 ARG A O 1
ATOM 1110 N N . ILE A 1 150 ? 18.532 -0.519 -23.496 1.00 98.50 150 ILE A N 1
ATOM 1111 C CA . ILE A 1 150 ? 17.825 -1.293 -24.515 1.00 98.50 150 ILE A CA 1
ATOM 1112 C C . ILE A 1 150 ? 16.919 -0.366 -25.324 1.00 98.50 150 ILE A C 1
ATOM 1114 O O . ILE A 1 150 ? 16.162 0.433 -24.763 1.00 98.50 150 ILE A O 1
ATOM 1118 N N . ASP A 1 151 ? 16.989 -0.487 -26.646 1.00 97.25 151 ASP A N 1
ATOM 1119 C CA . ASP A 1 151 ? 16.093 0.200 -27.570 1.00 97.25 151 ASP A CA 1
ATOM 1120 C C . ASP A 1 151 ? 14.745 -0.546 -27.660 1.00 97.25 151 ASP A C 1
ATOM 1122 O O . ASP A 1 151 ? 14.711 -1.704 -28.095 1.00 97.25 151 ASP A O 1
ATOM 1126 N N . PRO A 1 152 ? 13.621 0.089 -27.273 1.00 96.50 152 PRO A N 1
ATOM 1127 C CA . PRO A 1 152 ? 12.305 -0.536 -27.310 1.00 96.50 152 PRO A CA 1
ATOM 1128 C C . PRO A 1 152 ? 11.763 -0.765 -28.727 1.00 96.50 152 PRO A C 1
ATOM 1130 O O . PRO A 1 152 ? 10.816 -1.532 -28.880 1.00 96.50 152 PRO A O 1
ATOM 1133 N N . ALA A 1 153 ? 12.303 -0.125 -29.766 1.00 95.62 153 ALA A N 1
ATOM 1134 C CA . ALA A 1 153 ? 11.872 -0.367 -31.142 1.00 95.62 153 ALA A CA 1
ATOM 1135 C C . ALA A 1 153 ? 12.516 -1.635 -31.717 1.00 95.62 153 ALA A C 1
ATOM 1137 O O . ALA A 1 153 ? 11.858 -2.414 -32.403 1.00 95.62 153 ALA A O 1
ATOM 1138 N N . THR A 1 154 ? 13.797 -1.862 -31.415 1.00 96.19 154 THR A N 1
ATOM 1139 C CA . THR A 1 154 ? 14.580 -2.964 -31.997 1.00 96.19 154 THR A CA 1
ATOM 1140 C C . THR A 1 154 ? 14.792 -4.150 -31.058 1.00 96.19 154 THR A C 1
ATOM 1142 O O . THR A 1 154 ? 15.250 -5.196 -31.516 1.00 96.19 154 THR A O 1
ATOM 1145 N N . ASN A 1 155 ? 14.460 -4.017 -29.767 1.00 96.81 155 ASN A N 1
ATOM 1146 C CA . ASN A 1 155 ? 14.730 -5.004 -28.713 1.00 96.81 155 ASN A CA 1
ATOM 1147 C C . ASN A 1 155 ? 16.228 -5.340 -28.558 1.00 96.81 155 ASN A C 1
ATOM 1149 O O . ASN A 1 155 ? 16.580 -6.441 -28.135 1.00 96.81 155 ASN A O 1
ATOM 1153 N N . LYS A 1 156 ? 17.123 -4.410 -28.915 1.00 97.62 156 LYS A N 1
ATOM 1154 C CA . LYS A 1 156 ? 18.579 -4.604 -28.848 1.00 97.62 156 LYS A CA 1
ATOM 1155 C C . LYS A 1 156 ? 19.203 -3.787 -27.726 1.00 97.62 156 LYS A C 1
ATOM 1157 O O . LYS A 1 156 ? 18.782 -2.662 -27.460 1.00 97.62 156 LYS A O 1
ATOM 1162 N N . VAL A 1 157 ? 20.251 -4.339 -27.115 1.00 98.50 157 VAL A N 1
ATOM 1163 C CA . VAL A 1 157 ? 21.163 -3.567 -26.262 1.00 98.50 157 VAL A CA 1
ATOM 1164 C C . VAL A 1 157 ? 21.925 -2.589 -27.144 1.00 98.50 157 VAL A C 1
ATOM 1166 O O . VAL A 1 157 ? 22.578 -2.989 -28.105 1.00 98.50 157 VAL A O 1
ATOM 1169 N N . ILE A 1 158 ? 21.818 -1.305 -26.821 1.00 98.19 158 ILE A N 1
ATOM 1170 C CA . ILE A 1 158 ? 22.468 -0.206 -27.544 1.00 98.19 158 ILE A CA 1
ATOM 1171 C C . ILE A 1 158 ? 23.595 0.447 -26.735 1.00 98.19 158 ILE A C 1
ATOM 1173 O O . ILE A 1 158 ? 24.357 1.236 -27.288 1.00 98.19 158 ILE A O 1
ATOM 1177 N N . ALA A 1 159 ? 23.711 0.134 -25.441 1.00 98.56 159 ALA A N 1
ATOM 1178 C CA . ALA A 1 159 ? 24.870 0.462 -24.617 1.00 98.56 159 ALA A CA 1
ATOM 1179 C C . ALA A 1 159 ? 24.923 -0.415 -23.359 1.00 98.56 159 ALA A C 1
ATOM 1181 O O . ALA A 1 159 ? 23.884 -0.792 -22.818 1.00 98.56 159 ALA A O 1
ATOM 1182 N N . GLU A 1 160 ? 26.132 -0.642 -22.857 1.00 98.69 160 GLU A N 1
ATOM 1183 C CA . GLU A 1 160 ? 26.397 -1.206 -21.534 1.00 98.69 160 GLU A CA 1
ATOM 1184 C C . GLU A 1 160 ? 27.128 -0.152 -20.701 1.00 98.69 160 GLU A C 1
ATOM 1186 O O . GLU A 1 160 ? 28.115 0.437 -21.148 1.00 98.69 160 GLU A O 1
ATOM 1191 N N . ILE A 1 161 ? 26.614 0.134 -19.507 1.00 98.81 161 ILE A N 1
ATOM 1192 C CA . ILE A 1 161 ? 27.133 1.176 -18.625 1.00 98.81 161 ILE A CA 1
ATOM 1193 C C . ILE A 1 161 ? 27.684 0.512 -17.371 1.00 98.81 161 ILE A C 1
ATOM 1195 O O . ILE A 1 161 ? 26.939 -0.131 -16.632 1.00 98.81 161 ILE A O 1
ATOM 1199 N N . ALA A 1 162 ? 28.980 0.697 -17.123 1.00 98.69 162 ALA A N 1
ATOM 1200 C CA . ALA A 1 162 ? 29.610 0.248 -15.891 1.00 98.69 162 ALA A CA 1
ATOM 1201 C C . ALA A 1 162 ? 29.068 1.047 -14.698 1.00 98.69 162 ALA A C 1
ATOM 1203 O O . ALA A 1 162 ? 29.082 2.281 -14.698 1.00 98.69 162 ALA A O 1
ATOM 1204 N N . VAL A 1 163 ? 28.608 0.328 -13.682 1.00 98.56 163 VAL A N 1
ATOM 1205 C CA . VAL A 1 163 ? 28.144 0.848 -12.391 1.00 98.56 163 VAL A CA 1
ATOM 1206 C C . VAL A 1 163 ? 28.797 0.028 -11.275 1.00 98.56 163 VAL A C 1
ATOM 1208 O O . VAL A 1 163 ? 29.434 -0.988 -11.555 1.00 98.56 163 VAL A O 1
ATOM 1211 N N . PRO A 1 164 ? 28.694 0.428 -10.001 1.00 98.12 164 PRO A N 1
ATOM 1212 C CA . PRO A 1 164 ? 29.153 -0.419 -8.911 1.00 98.12 164 PRO A CA 1
ATOM 1213 C C . PRO A 1 164 ? 28.500 -1.820 -8.919 1.00 98.12 164 PRO A C 1
ATOM 1215 O O . PRO A 1 164 ? 27.331 -1.949 -9.306 1.00 98.12 164 PRO A O 1
ATOM 1218 N N . PRO A 1 165 ? 29.220 -2.865 -8.464 1.00 98.12 165 PRO A N 1
ATOM 1219 C CA . PRO A 1 165 ? 28.665 -4.206 -8.286 1.00 98.12 165 PRO A CA 1
ATOM 1220 C C . PRO A 1 165 ? 27.424 -4.225 -7.391 1.00 98.12 165 PRO A C 1
ATOM 1222 O O . PRO A 1 165 ? 27.169 -3.279 -6.639 1.00 98.12 165 PRO A O 1
ATOM 1225 N N . ASP A 1 166 ? 26.661 -5.313 -7.470 1.00 96.31 166 ASP A N 1
ATOM 1226 C CA . ASP A 1 166 ? 25.420 -5.507 -6.715 1.00 96.31 166 ASP A CA 1
ATOM 1227 C C . ASP A 1 166 ? 24.464 -4.314 -6.864 1.00 96.31 166 ASP A C 1
ATOM 1229 O O . ASP A 1 166 ? 23.963 -3.748 -5.889 1.00 96.31 166 ASP A O 1
ATOM 1233 N N . SER A 1 167 ? 24.261 -3.900 -8.118 1.00 97.50 167 SER A N 1
ATOM 1234 C CA . SER A 1 167 ? 23.252 -2.911 -8.490 1.00 97.50 167 SER A CA 1
ATOM 1235 C C . SER A 1 167 ? 21.889 -3.581 -8.693 1.00 97.50 167 SER A C 1
ATOM 1237 O O . SER A 1 167 ? 21.808 -4.630 -9.334 1.00 97.50 167 SER A O 1
ATOM 1239 N N . PHE A 1 168 ? 20.816 -2.988 -8.156 1.00 96.31 168 PHE A N 1
ATOM 1240 C CA . PHE A 1 168 ? 19.489 -3.627 -8.095 1.00 96.31 168 PHE A CA 1
ATOM 1241 C C . PHE A 1 168 ? 18.406 -2.871 -8.860 1.00 96.31 168 PHE A C 1
ATOM 1243 O O . PHE A 1 168 ? 17.821 -3.410 -9.798 1.00 96.31 168 PHE A O 1
ATOM 1250 N N . THR A 1 169 ? 18.097 -1.643 -8.446 1.00 97.00 169 THR A N 1
ATOM 1251 C CA . THR A 1 169 ? 16.947 -0.898 -8.974 1.00 97.00 169 THR A CA 1
ATOM 1252 C C . THR A 1 169 ? 17.427 0.228 -9.867 1.00 97.00 169 THR A C 1
ATOM 1254 O O . THR A 1 169 ? 18.254 1.032 -9.440 1.00 97.00 169 THR A O 1
ATOM 1257 N N . ALA A 1 170 ? 16.881 0.317 -11.079 1.00 98.12 170 ALA A N 1
ATOM 1258 C CA . ALA A 1 170 ? 16.946 1.520 -11.893 1.00 98.12 170 ALA A CA 1
ATOM 1259 C C . ALA A 1 170 ? 15.637 2.314 -11.765 1.00 98.12 170 ALA A C 1
ATOM 1261 O O . ALA A 1 170 ? 14.552 1.739 -11.783 1.00 98.12 170 ALA A O 1
ATOM 1262 N N . VAL A 1 171 ? 15.731 3.643 -11.689 1.00 98.00 171 VAL A N 1
ATOM 1263 C CA . VAL A 1 171 ? 14.587 4.568 -11.787 1.00 98.00 171 VAL A CA 1
ATOM 1264 C C . VAL A 1 171 ? 14.938 5.676 -12.772 1.00 98.00 171 VAL A C 1
ATOM 1266 O O . VAL A 1 171 ? 16.047 6.208 -12.736 1.00 98.00 171 VAL A O 1
ATOM 1269 N N . PHE A 1 172 ? 14.002 6.057 -13.642 1.00 97.94 172 PHE A N 1
ATOM 1270 C CA . PHE A 1 172 ? 14.155 7.232 -14.497 1.00 97.94 172 PHE A CA 1
ATOM 1271 C C . PHE A 1 172 ? 13.205 8.337 -14.054 1.00 97.94 172 PHE A C 1
ATOM 1273 O O . PHE A 1 172 ? 11.989 8.184 -14.113 1.00 97.94 172 PHE A O 1
ATOM 1280 N N . ASN A 1 173 ? 13.768 9.468 -13.644 1.00 97.25 173 ASN A N 1
ATOM 1281 C CA . ASN A 1 173 ? 13.024 10.699 -13.407 1.00 97.25 173 ASN A CA 1
ATOM 1282 C C . ASN A 1 173 ? 14.004 11.880 -13.397 1.00 97.25 173 ASN A C 1
ATOM 1284 O O . ASN A 1 173 ? 15.224 11.692 -13.328 1.00 97.25 173 ASN A O 1
ATOM 1288 N N . TYR A 1 174 ? 13.486 13.103 -13.491 1.00 97.12 174 TYR A N 1
ATOM 1289 C CA . TYR A 1 174 ? 14.284 14.334 -13.491 1.00 97.12 174 TYR A CA 1
ATOM 1290 C C . TYR A 1 174 ? 15.380 14.339 -14.577 1.00 97.12 174 TYR A C 1
ATOM 1292 O O . TYR A 1 174 ? 16.464 14.891 -14.403 1.00 97.12 174 TYR A O 1
ATOM 1300 N N . GLY A 1 175 ? 15.102 13.686 -15.715 1.00 96.56 175 GLY A N 1
ATOM 1301 C CA . GLY A 1 175 ? 15.999 13.612 -16.872 1.00 96.56 175 GLY A CA 1
ATOM 1302 C C . GLY A 1 175 ? 17.260 12.765 -16.664 1.00 96.56 175 GLY A C 1
ATOM 1303 O O . GLY A 1 175 ? 18.235 12.942 -17.402 1.00 96.56 175 GLY A O 1
ATOM 1304 N N . ARG A 1 176 ? 17.284 11.881 -15.662 1.00 98.44 176 ARG A N 1
ATOM 1305 C CA . ARG A 1 176 ? 18.426 11.023 -15.317 1.00 98.44 176 ARG A CA 1
ATOM 1306 C C . ARG A 1 176 ? 17.968 9.604 -15.007 1.00 98.44 176 ARG A C 1
ATOM 1308 O O . ARG A 1 176 ? 16.810 9.383 -14.656 1.00 98.44 176 ARG A O 1
ATOM 1315 N N . VAL A 1 177 ? 18.896 8.660 -15.129 1.00 98.75 177 VAL A N 1
ATOM 1316 C CA . VAL A 1 177 ? 18.718 7.290 -14.639 1.00 98.75 177 VAL A CA 1
ATOM 1317 C C . VAL A 1 177 ? 19.486 7.171 -13.330 1.00 98.75 177 VAL A C 1
ATOM 1319 O O . VAL A 1 177 ? 20.672 7.488 -13.274 1.00 98.75 177 VAL A O 1
ATOM 1322 N N . TRP A 1 178 ? 18.801 6.735 -12.287 1.00 98.81 178 TRP A N 1
ATOM 1323 C CA . TRP A 1 178 ? 19.332 6.540 -10.944 1.00 98.81 178 TRP A CA 1
ATOM 1324 C C . TRP A 1 178 ? 19.435 5.041 -10.705 1.00 98.81 178 TRP A C 1
ATOM 1326 O O . TRP A 1 178 ? 18.499 4.321 -11.054 1.00 98.81 178 TRP A O 1
ATOM 1336 N N . VAL A 1 179 ? 20.547 4.568 -10.144 1.00 98.69 179 VAL A N 1
ATOM 1337 C CA . VAL A 1 179 ? 20.803 3.135 -9.934 1.00 98.69 179 VAL A CA 1
ATOM 1338 C C . VAL A 1 179 ? 21.338 2.904 -8.529 1.00 98.69 179 VAL A C 1
ATOM 1340 O O . VAL A 1 179 ? 22.354 3.485 -8.156 1.00 98.69 179 VAL A O 1
ATOM 1343 N N . SER A 1 180 ? 20.664 2.066 -7.747 1.00 98.25 180 SER A N 1
ATOM 1344 C CA . SER A 1 180 ? 21.095 1.716 -6.392 1.00 98.25 180 SER A CA 1
ATOM 1345 C C . SER A 1 180 ? 22.128 0.589 -6.405 1.00 98.25 180 SER A C 1
ATOM 1347 O O . SER A 1 180 ? 21.947 -0.388 -7.131 1.00 98.25 180 SER A O 1
ATOM 1349 N N . SER A 1 181 ? 23.178 0.694 -5.580 1.00 98.00 181 SER A N 1
ATOM 1350 C CA . SER A 1 181 ? 24.164 -0.374 -5.351 1.00 98.00 181 SER A CA 1
ATOM 1351 C C . SER A 1 181 ? 24.344 -0.660 -3.865 1.00 98.00 181 SER A C 1
ATOM 1353 O O . SER A 1 181 ? 24.735 0.217 -3.084 1.00 98.00 181 SER A O 1
ATOM 1355 N N . THR A 1 182 ? 24.127 -1.920 -3.477 1.00 96.88 182 THR A N 1
ATOM 1356 C CA . THR A 1 182 ? 24.283 -2.336 -2.079 1.00 96.88 182 THR A CA 1
ATOM 1357 C C . THR A 1 182 ? 25.742 -2.499 -1.682 1.00 96.88 182 THR A C 1
ATOM 1359 O O . THR A 1 182 ? 26.101 -2.118 -0.572 1.00 96.88 182 THR A O 1
ATOM 1362 N N . ALA A 1 183 ? 26.596 -2.990 -2.589 1.00 96.25 183 ALA A N 1
ATOM 1363 C CA . ALA A 1 183 ? 28.011 -3.246 -2.306 1.00 96.25 183 ALA A CA 1
ATOM 1364 C C . ALA A 1 183 ? 28.775 -1.989 -1.868 1.00 96.25 183 ALA A C 1
ATOM 1366 O O . ALA A 1 183 ? 29.666 -2.069 -1.024 1.00 96.25 183 ALA A O 1
ATOM 1367 N N . LYS A 1 184 ? 28.430 -0.823 -2.432 1.00 95.81 184 LYS A N 1
ATOM 1368 C CA . LYS A 1 184 ? 29.083 0.455 -2.113 1.00 95.81 184 LYS A CA 1
ATOM 1369 C C . LYS A 1 184 ? 28.238 1.412 -1.272 1.00 95.81 184 LYS A C 1
ATOM 1371 O O . LYS A 1 184 ? 28.762 2.439 -0.859 1.00 95.81 184 LYS A O 1
ATOM 1376 N N . SER A 1 185 ? 26.968 1.096 -1.004 1.00 98.19 185 SER A N 1
ATOM 1377 C CA . SER A 1 185 ? 26.020 2.014 -0.345 1.00 98.19 185 SER A CA 1
ATOM 1378 C C . SER A 1 185 ? 25.921 3.370 -1.060 1.00 98.19 185 SER A C 1
ATOM 1380 O O . SER A 1 185 ? 26.037 4.436 -0.455 1.00 98.19 185 SER A O 1
ATOM 1382 N N . VAL A 1 186 ? 25.735 3.320 -2.383 1.00 98.69 186 VAL A N 1
ATOM 1383 C CA . VAL A 1 186 ? 25.622 4.511 -3.237 1.00 98.69 186 VAL A CA 1
ATOM 1384 C C . VAL A 1 186 ? 24.422 4.432 -4.174 1.00 98.69 186 VAL A C 1
ATOM 1386 O O . VAL A 1 186 ? 23.947 3.349 -4.522 1.00 98.69 186 VAL A O 1
ATOM 1389 N N . VAL A 1 187 ? 23.987 5.602 -4.637 1.00 98.81 187 VAL A N 1
ATOM 1390 C CA . VAL A 1 187 ? 23.152 5.757 -5.832 1.00 98.81 187 VAL A CA 1
ATOM 1391 C C . VAL A 1 187 ? 24.002 6.346 -6.956 1.00 98.81 187 VAL A C 1
ATOM 1393 O O . VAL A 1 187 ? 24.497 7.468 -6.845 1.00 98.81 187 VAL A O 1
ATOM 1396 N N . SER A 1 188 ? 24.166 5.607 -8.049 1.00 98.81 188 SER A N 1
ATOM 1397 C CA . SER A 1 188 ? 24.818 6.085 -9.269 1.00 98.81 188 SER A CA 1
ATOM 1398 C C . SER A 1 188 ? 23.835 6.864 -10.141 1.00 98.81 188 SER A C 1
ATOM 1400 O O . SER A 1 188 ? 22.688 6.456 -10.325 1.00 98.81 188 SER A O 1
ATOM 1402 N N . VAL A 1 189 ? 24.296 7.969 -10.722 1.00 98.81 189 VAL A N 1
ATOM 1403 C CA . VAL A 1 189 ? 23.511 8.824 -11.622 1.00 98.81 189 VAL A CA 1
ATOM 1404 C C . VAL A 1 189 ? 24.072 8.708 -13.029 1.00 98.81 189 VAL A C 1
ATOM 1406 O O . VAL A 1 189 ? 25.214 9.089 -13.272 1.00 98.81 189 VAL A O 1
ATOM 1409 N N . ILE A 1 190 ? 23.278 8.212 -13.973 1.00 98.88 190 ILE A N 1
ATOM 1410 C CA . ILE A 1 190 ? 23.661 8.052 -15.377 1.00 98.88 190 ILE A CA 1
ATOM 1411 C C . ILE A 1 190 ? 23.014 9.162 -16.209 1.00 98.88 190 ILE A C 1
ATOM 1413 O O . ILE A 1 190 ? 21.807 9.420 -16.139 1.00 98.88 190 ILE A O 1
ATOM 1417 N N . HIS A 1 191 ? 23.826 9.812 -17.041 1.00 98.31 191 HIS A N 1
ATOM 1418 C CA . HIS A 1 191 ? 23.355 10.770 -18.031 1.00 98.31 191 HIS A CA 1
ATOM 1419 C C . HIS A 1 191 ? 22.892 10.034 -19.304 1.00 98.31 191 HIS A C 1
ATOM 1421 O O . HIS A 1 191 ? 23.723 9.458 -20.013 1.00 98.31 191 HIS A O 1
ATOM 1427 N N . PRO A 1 192 ? 21.592 10.067 -19.651 1.00 97.69 192 PRO A N 1
ATOM 1428 C CA . PRO A 1 192 ? 21.023 9.154 -20.644 1.00 97.69 192 PRO A CA 1
ATOM 1429 C C . PRO A 1 192 ? 21.440 9.455 -22.090 1.00 97.69 192 PRO A C 1
ATOM 1431 O O . PRO A 1 192 ? 21.309 8.599 -22.955 1.00 97.69 192 PRO A O 1
ATOM 1434 N N . VAL A 1 193 ? 21.952 10.653 -22.387 1.00 96.62 193 VAL A N 1
ATOM 1435 C CA . VAL A 1 193 ? 22.450 10.979 -23.740 1.00 96.62 193 VAL A CA 1
ATOM 1436 C C . VAL A 1 193 ? 23.879 10.478 -23.942 1.00 96.62 193 VAL A C 1
ATOM 1438 O O . VAL A 1 193 ? 24.232 10.035 -25.026 1.00 96.62 193 VAL A O 1
ATOM 1441 N N . THR A 1 194 ? 24.707 10.530 -22.897 1.00 97.88 194 THR A N 1
ATOM 1442 C CA . THR A 1 194 ? 26.145 10.226 -22.995 1.00 97.88 194 THR A CA 1
ATOM 1443 C C . THR A 1 194 ? 26.491 8.833 -22.481 1.00 97.88 194 THR A C 1
ATOM 1445 O O . THR A 1 194 ? 27.625 8.402 -22.662 1.00 97.88 194 THR A O 1
ATOM 1448 N N . ASN A 1 195 ? 25.541 8.142 -21.836 1.00 98.38 195 ASN A N 1
ATOM 1449 C CA . ASN A 1 195 ? 25.721 6.842 -21.181 1.00 98.38 195 ASN A CA 1
ATOM 1450 C C . ASN A 1 195 ? 26.843 6.838 -20.124 1.00 98.38 195 ASN A C 1
ATOM 1452 O O . ASN A 1 195 ? 27.443 5.803 -19.854 1.00 98.38 195 ASN A O 1
ATOM 1456 N N . LYS A 1 196 ? 27.143 7.998 -19.523 1.00 98.25 196 LYS A N 1
ATOM 1457 C CA . LYS A 1 196 ? 28.174 8.134 -18.485 1.00 98.25 196 LYS A CA 1
ATOM 1458 C C . LYS A 1 196 ? 27.545 8.216 -17.102 1.00 98.25 196 LYS A C 1
ATOM 1460 O O . LYS A 1 196 ? 26.570 8.947 -16.923 1.00 98.25 196 LYS A O 1
ATOM 1465 N N . VAL A 1 197 ? 28.151 7.537 -16.128 1.00 98.75 197 VAL A N 1
ATOM 1466 C CA . VAL A 1 197 ? 27.928 7.822 -14.706 1.00 98.75 197 VAL A CA 1
ATOM 1467 C C . VAL A 1 197 ? 28.534 9.195 -14.408 1.00 98.75 197 VAL A C 1
ATOM 1469 O O . VAL A 1 197 ? 29.717 9.419 -14.653 1.00 98.75 197 VAL A O 1
ATOM 1472 N N . ILE A 1 198 ? 27.709 10.132 -13.946 1.00 98.31 198 ILE A N 1
ATOM 1473 C CA . ILE A 1 198 ? 28.086 11.530 -13.682 1.00 98.31 198 ILE A CA 1
ATOM 1474 C C . ILE A 1 198 ? 28.151 11.864 -12.188 1.00 98.31 198 ILE A C 1
ATOM 1476 O O . ILE A 1 198 ? 28.686 12.910 -11.833 1.00 98.31 198 ILE A O 1
ATOM 1480 N N . ALA A 1 199 ? 27.623 10.994 -11.325 1.00 98.44 199 ALA A N 1
ATOM 1481 C CA . ALA A 1 199 ? 27.741 11.095 -9.875 1.00 98.44 199 ALA A CA 1
ATOM 1482 C C . ALA A 1 199 ? 27.540 9.722 -9.212 1.00 98.44 199 ALA A C 1
ATOM 1484 O O . ALA A 1 199 ? 26.802 8.882 -9.728 1.00 98.44 199 ALA A O 1
ATOM 1485 N N . GLU A 1 200 ? 28.161 9.530 -8.049 1.00 98.56 200 GLU A N 1
ATOM 1486 C CA . GLU A 1 200 ? 27.859 8.461 -7.092 1.00 98.56 200 GLU A CA 1
ATOM 1487 C C . GLU A 1 200 ? 27.546 9.132 -5.750 1.00 98.56 200 GLU A C 1
ATOM 1489 O O . GLU A 1 200 ? 28.389 9.830 -5.188 1.00 98.56 200 GLU A O 1
ATOM 1494 N N . ILE A 1 201 ? 26.313 8.983 -5.273 1.00 98.81 201 ILE A N 1
ATOM 1495 C CA . ILE A 1 201 ? 25.802 9.681 -4.091 1.00 98.81 201 ILE A CA 1
ATOM 1496 C C . ILE A 1 201 ? 25.830 8.707 -2.913 1.00 98.81 201 ILE A C 1
ATOM 1498 O O . ILE A 1 201 ? 25.123 7.699 -2.978 1.00 98.81 201 ILE A O 1
ATOM 1502 N N . PRO A 1 202 ? 26.600 8.980 -1.845 1.00 98.69 202 PRO A N 1
ATOM 1503 C CA . PRO A 1 202 ? 26.572 8.161 -0.638 1.00 98.69 202 PRO A CA 1
ATOM 1504 C C . PRO A 1 202 ? 25.183 8.168 0.008 1.00 98.69 202 PRO A C 1
ATOM 1506 O O . PRO A 1 202 ? 24.570 9.227 0.166 1.00 98.69 202 PRO A O 1
ATOM 1509 N N . VAL A 1 203 ? 24.702 6.990 0.395 1.00 98.69 203 VAL A N 1
ATOM 1510 C CA . VAL A 1 203 ? 23.423 6.782 1.094 1.00 98.69 203 VAL A CA 1
ATOM 1511 C C . VAL A 1 203 ? 23.616 5.815 2.271 1.00 98.69 203 VAL A C 1
ATOM 1513 O O . VAL A 1 203 ? 24.744 5.442 2.597 1.00 98.69 203 VAL A O 1
ATOM 1516 N N . GLY A 1 204 ? 22.532 5.438 2.954 1.00 97.94 204 GLY A N 1
ATOM 1517 C CA . GLY A 1 204 ? 22.594 4.458 4.040 1.00 97.94 204 GLY A CA 1
ATOM 1518 C C . GLY A 1 204 ? 22.918 3.034 3.554 1.00 97.94 204 GLY A C 1
ATOM 1519 O O . GLY A 1 204 ? 22.918 2.774 2.354 1.00 97.94 204 GLY A O 1
ATOM 1520 N N . PRO A 1 205 ? 23.193 2.095 4.475 1.00 97.81 205 PRO A N 1
ATOM 1521 C CA . PRO A 1 205 ? 23.599 0.729 4.148 1.00 97.81 205 PRO A CA 1
ATOM 1522 C C . PRO A 1 205 ? 22.498 -0.095 3.462 1.00 97.81 205 PRO A C 1
ATOM 1524 O O . PRO A 1 205 ? 21.317 -0.016 3.812 1.00 97.81 205 PRO A O 1
ATOM 1527 N N . ASN A 1 206 ? 22.915 -0.961 2.532 1.00 96.75 206 ASN A N 1
ATOM 1528 C CA . ASN A 1 206 ? 22.053 -1.814 1.701 1.00 96.75 206 ASN A CA 1
ATOM 1529 C C . ASN A 1 206 ? 20.894 -1.055 1.011 1.00 96.75 206 ASN A C 1
ATOM 1531 O O . ASN A 1 206 ? 19.727 -1.419 1.190 1.00 96.75 206 ASN A O 1
ATOM 1535 N N . PRO A 1 207 ? 21.183 -0.004 0.220 1.00 96.88 207 PRO A N 1
ATOM 1536 C CA . PRO A 1 207 ? 20.178 0.707 -0.557 1.00 96.88 207 PRO A CA 1
ATOM 1537 C C . PRO A 1 207 ? 19.703 -0.175 -1.712 1.00 96.88 207 PRO A C 1
ATOM 1539 O O . PRO A 1 207 ? 20.382 -0.279 -2.731 1.00 96.88 207 PRO A O 1
ATOM 1542 N N . ARG A 1 208 ? 18.562 -0.852 -1.576 1.00 94.88 208 ARG A N 1
ATOM 1543 C CA . ARG A 1 208 ? 18.075 -1.739 -2.647 1.00 94.88 208 ARG A CA 1
ATOM 1544 C C . ARG A 1 208 ? 17.017 -1.078 -3.512 1.00 94.88 208 ARG A C 1
ATOM 1546 O O . ARG A 1 208 ? 17.163 -1.058 -4.735 1.00 94.88 208 ARG A O 1
ATOM 1553 N N . PHE A 1 209 ? 15.988 -0.517 -2.889 1.00 96.69 209 PHE A N 1
ATOM 1554 C CA . PHE A 1 209 ? 14.827 0.036 -3.584 1.00 96.69 209 PHE A CA 1
ATOM 1555 C C . PHE A 1 209 ? 14.865 1.553 -3.627 1.00 96.69 209 PHE A C 1
ATOM 1557 O O . PHE A 1 209 ? 15.377 2.204 -2.713 1.00 96.69 209 PHE A O 1
ATOM 1564 N N . MET A 1 210 ? 14.336 2.103 -4.716 1.00 97.69 210 MET A N 1
ATOM 1565 C CA . MET A 1 210 ? 14.285 3.537 -4.944 1.00 97.69 210 MET A CA 1
ATOM 1566 C C . MET A 1 210 ? 12.950 3.947 -5.542 1.00 97.69 210 MET A C 1
ATOM 1568 O O . MET A 1 210 ? 12.352 3.203 -6.315 1.00 97.69 210 MET A O 1
ATOM 1572 N N . ALA A 1 211 ? 12.554 5.178 -5.250 1.00 97.94 211 ALA A N 1
ATOM 1573 C CA . ALA A 1 211 ? 11.433 5.854 -5.879 1.00 97.94 211 ALA A CA 1
ATOM 1574 C C . ALA A 1 211 ? 11.857 7.257 -6.308 1.00 97.94 211 ALA A C 1
ATOM 1576 O O . ALA A 1 211 ? 12.756 7.858 -5.721 1.00 97.94 211 ALA A O 1
ATOM 1577 N N . ALA A 1 212 ? 11.187 7.803 -7.316 1.00 97.25 212 ALA A N 1
ATOM 1578 C CA . ALA A 1 212 ? 11.341 9.200 -7.690 1.00 97.25 212 ALA A CA 1
ATOM 1579 C C . ALA A 1 212 ? 9.963 9.836 -7.850 1.00 97.25 212 ALA A C 1
ATOM 1581 O O . ALA A 1 212 ? 9.145 9.353 -8.631 1.00 97.25 212 ALA A O 1
ATOM 1582 N N . GLY A 1 213 ? 9.722 10.909 -7.109 1.00 94.88 213 GLY A N 1
ATOM 1583 C CA . GLY A 1 213 ? 8.420 11.547 -6.961 1.00 94.88 213 GLY A CA 1
ATOM 1584 C C . GLY A 1 213 ? 8.456 12.549 -5.812 1.00 94.88 213 GLY A C 1
ATOM 1585 O O . GLY A 1 213 ? 9.452 12.638 -5.090 1.00 94.88 213 GLY A O 1
ATOM 1586 N N . GLU A 1 214 ? 7.395 13.342 -5.662 1.00 91.38 214 GLU A N 1
ATOM 1587 C CA . GLU A 1 214 ? 7.314 14.388 -4.625 1.00 91.38 214 GLU A CA 1
ATOM 1588 C C . GLU A 1 214 ? 8.490 15.392 -4.670 1.00 91.38 214 GLU A C 1
ATOM 1590 O O . GLU A 1 214 ? 8.884 15.978 -3.667 1.00 91.38 214 GLU A O 1
ATOM 1595 N N . GLY A 1 215 ? 9.088 15.573 -5.855 1.00 93.38 215 GLY A N 1
ATOM 1596 C CA . GLY A 1 215 ? 10.213 16.485 -6.101 1.00 93.38 215 GLY A CA 1
ATOM 1597 C C . GLY A 1 215 ? 11.615 15.917 -5.838 1.00 93.38 215 GLY A C 1
ATOM 1598 O O . GLY A 1 215 ? 12.591 16.627 -6.083 1.00 93.38 215 GLY A O 1
ATOM 1599 N N . TYR A 1 216 ? 11.738 14.664 -5.389 1.00 98.12 216 TYR A N 1
ATOM 1600 C CA . TYR A 1 216 ? 13.011 14.077 -4.963 1.00 98.12 216 TYR A CA 1
ATOM 1601 C C . TYR A 1 216 ? 13.207 12.640 -5.454 1.00 98.12 216 TYR A C 1
ATOM 1603 O O . TYR A 1 216 ? 12.286 11.981 -5.940 1.00 98.12 216 TYR A O 1
ATOM 1611 N N . VAL A 1 217 ? 14.437 12.152 -5.307 1.00 98.75 217 VAL A N 1
ATOM 1612 C CA . VAL A 1 217 ? 14.757 10.725 -5.399 1.00 98.75 217 VAL A CA 1
ATOM 1613 C C . VAL A 1 217 ? 14.927 10.187 -3.984 1.00 98.75 217 VAL A C 1
ATOM 1615 O O . VAL A 1 217 ? 15.539 10.833 -3.134 1.00 98.75 217 VAL A O 1
ATOM 1618 N N . TRP A 1 218 ? 14.371 9.015 -3.727 1.00 98.75 218 TRP A N 1
ATOM 1619 C CA . TRP A 1 218 ? 14.309 8.401 -2.410 1.00 98.75 218 TRP A CA 1
ATOM 1620 C C . TRP A 1 218 ? 14.909 7.010 -2.474 1.00 98.75 218 TRP A C 1
ATOM 1622 O O . TRP A 1 218 ? 14.611 6.259 -3.402 1.00 98.75 218 TRP A O 1
ATOM 1632 N N . THR A 1 219 ? 15.702 6.657 -1.470 1.00 98.38 219 THR A N 1
ATOM 1633 C CA . THR A 1 219 ? 16.348 5.346 -1.389 1.00 98.38 219 THR A CA 1
ATOM 1634 C C . THR A 1 219 ? 16.043 4.689 -0.058 1.00 98.38 219 THR A C 1
ATOM 1636 O O . THR A 1 219 ? 16.314 5.275 0.989 1.00 98.38 219 THR A O 1
ATOM 1639 N N . LEU A 1 220 ? 15.512 3.466 -0.095 1.00 98.00 220 LEU A N 1
ATOM 1640 C CA . LEU A 1 220 ? 15.288 2.647 1.090 1.00 98.00 220 LEU A CA 1
ATOM 1641 C C . LEU A 1 220 ? 16.575 1.912 1.477 1.00 98.00 220 LEU A C 1
ATOM 1643 O O . LEU A 1 220 ? 17.015 0.991 0.783 1.00 98.00 220 LEU A O 1
ATOM 1647 N N . ASN A 1 221 ? 17.152 2.308 2.608 1.00 97.56 221 ASN A N 1
ATOM 1648 C CA . ASN A 1 221 ? 18.372 1.741 3.170 1.00 97.56 221 ASN A CA 1
ATOM 1649 C C . ASN A 1 221 ? 18.002 0.598 4.119 1.00 97.56 221 ASN A C 1
ATOM 1651 O O . ASN A 1 221 ? 17.802 0.786 5.323 1.00 97.56 221 ASN A O 1
ATOM 1655 N N . GLN A 1 222 ? 17.882 -0.604 3.567 1.00 95.38 222 GLN A N 1
ATOM 1656 C CA . GLN A 1 222 ? 17.381 -1.779 4.282 1.00 95.38 222 GLN A CA 1
ATOM 1657 C C . GLN A 1 222 ? 18.252 -2.187 5.476 1.00 95.38 222 GLN A C 1
ATOM 1659 O O . GLN A 1 222 ? 17.745 -2.753 6.442 1.00 95.38 222 GLN A O 1
ATOM 1664 N N . GLY A 1 223 ? 19.556 -1.891 5.427 1.00 95.19 223 GLY A N 1
ATOM 1665 C CA . GLY A 1 223 ? 20.490 -2.245 6.495 1.00 95.19 223 GLY A CA 1
ATOM 1666 C C . GLY A 1 223 ? 20.249 -1.458 7.782 1.00 95.19 223 GLY A C 1
ATOM 1667 O O . GLY A 1 223 ? 20.431 -1.999 8.866 1.00 95.19 223 GLY A O 1
ATOM 1668 N N . SER A 1 224 ? 19.814 -0.202 7.664 1.00 95.25 224 SER A N 1
ATOM 1669 C CA . SER A 1 224 ? 19.550 0.687 8.801 1.00 95.25 224 SER A CA 1
ATOM 1670 C C . SER A 1 224 ? 18.066 0.955 9.039 1.00 95.25 224 SER A C 1
ATOM 1672 O O . SER A 1 224 ? 17.730 1.563 10.045 1.00 95.25 224 SER A O 1
ATOM 1674 N N . GLY A 1 225 ? 17.174 0.540 8.134 1.00 95.94 225 GLY A N 1
ATOM 1675 C CA . GLY A 1 225 ? 15.745 0.840 8.240 1.00 95.94 225 GLY A CA 1
ATOM 1676 C C . GLY A 1 225 ? 15.415 2.315 8.034 1.00 95.94 225 GLY A C 1
ATOM 1677 O O . GLY A 1 225 ? 14.459 2.816 8.621 1.00 95.94 225 GLY A O 1
ATOM 1678 N N . THR A 1 226 ? 16.221 3.011 7.229 1.00 97.94 226 THR A N 1
ATOM 1679 C CA . THR A 1 226 ? 16.094 4.452 6.976 1.00 97.94 226 THR A CA 1
ATOM 1680 C C . THR A 1 226 ? 15.792 4.734 5.510 1.00 97.94 226 THR A C 1
ATOM 1682 O O . THR A 1 226 ? 16.013 3.887 4.644 1.00 97.94 226 THR A O 1
ATOM 1685 N N . VAL A 1 227 ? 15.338 5.948 5.210 1.00 98.75 227 VAL A N 1
ATOM 1686 C CA . VAL A 1 227 ? 15.229 6.451 3.835 1.00 98.75 227 VAL A CA 1
ATOM 1687 C C . VAL A 1 227 ? 16.181 7.620 3.629 1.00 98.75 227 VAL A C 1
ATOM 1689 O O . VAL A 1 227 ? 16.178 8.565 4.412 1.00 98.75 227 VAL A O 1
ATOM 1692 N N . THR A 1 228 ? 16.961 7.609 2.550 1.00 98.81 228 THR A N 1
ATOM 1693 C CA . THR A 1 228 ? 17.725 8.789 2.125 1.00 98.81 228 THR A CA 1
ATOM 1694 C C . THR A 1 228 ? 16.938 9.598 1.098 1.00 98.81 228 THR A C 1
ATOM 1696 O O . THR A 1 228 ? 16.502 9.060 0.083 1.00 98.81 228 THR A O 1
ATOM 1699 N N . LYS A 1 229 ? 16.793 10.901 1.354 1.00 98.69 229 LYS A N 1
ATOM 1700 C CA . LYS A 1 229 ? 16.230 11.899 0.435 1.00 98.69 229 LYS A CA 1
ATOM 1701 C C . LYS A 1 229 ? 17.346 12.524 -0.390 1.00 98.69 229 LYS A C 1
ATOM 1703 O O . LYS A 1 229 ? 18.300 13.049 0.185 1.00 98.69 229 LYS A O 1
ATOM 1708 N N . ILE A 1 230 ? 17.226 12.514 -1.709 1.00 98.88 230 ILE A N 1
ATOM 1709 C CA . ILE A 1 230 ? 18.235 13.013 -2.648 1.00 98.88 230 ILE A CA 1
ATOM 1710 C C . ILE A 1 230 ? 17.629 14.140 -3.486 1.00 98.88 230 ILE A C 1
ATOM 1712 O O . ILE A 1 230 ? 16.570 13.974 -4.093 1.00 98.88 230 ILE A O 1
ATOM 1716 N N . ASP A 1 231 ? 18.324 15.277 -3.551 1.00 97.81 231 ASP A N 1
ATOM 1717 C CA . ASP A 1 231 ? 17.983 16.359 -4.476 1.00 97.81 231 ASP A CA 1
ATOM 1718 C C . ASP A 1 231 ? 18.455 16.006 -5.895 1.00 97.81 231 ASP A C 1
ATOM 1720 O O . ASP A 1 231 ? 19.669 15.922 -6.130 1.00 97.81 231 ASP A O 1
ATOM 1724 N N . PRO A 1 232 ? 17.540 15.849 -6.869 1.00 96.62 232 PRO A N 1
ATOM 1725 C CA . PRO A 1 232 ? 17.917 15.512 -8.233 1.00 96.62 232 PRO A CA 1
ATOM 1726 C C . PRO A 1 232 ? 18.684 16.632 -8.953 1.00 96.62 232 PRO A C 1
ATOM 1728 O O . PRO A 1 232 ? 19.349 16.355 -9.951 1.00 96.62 232 PRO A O 1
ATOM 1731 N N . ARG A 1 233 ? 18.613 17.887 -8.480 1.00 94.50 233 ARG A N 1
ATOM 1732 C CA . ARG A 1 233 ? 19.309 19.029 -9.099 1.00 94.50 233 ARG A CA 1
ATOM 1733 C C . ARG A 1 233 ? 20.767 19.103 -8.672 1.00 94.50 233 ARG A C 1
ATOM 1735 O O . ARG A 1 233 ? 21.646 19.181 -9.526 1.00 94.50 233 ARG A O 1
ATOM 1742 N N . SER A 1 234 ? 21.027 19.085 -7.364 1.00 95.94 234 SER A N 1
ATOM 1743 C CA . SER A 1 234 ? 22.392 19.138 -6.830 1.00 95.94 234 SER A CA 1
ATOM 1744 C C . SER A 1 234 ? 23.089 17.777 -6.774 1.00 95.94 234 SER A C 1
ATOM 1746 O O . SER A 1 234 ? 24.307 17.753 -6.601 1.00 95.94 234 SER A O 1
ATOM 1748 N N . MET A 1 235 ? 22.352 16.668 -6.946 1.00 97.12 235 MET A N 1
ATOM 1749 C CA . MET A 1 235 ? 22.851 15.290 -6.819 1.00 97.12 235 MET A CA 1
ATOM 1750 C C . MET A 1 235 ? 23.489 15.038 -5.446 1.00 97.12 235 MET A C 1
ATOM 1752 O O . MET A 1 235 ? 24.568 14.458 -5.333 1.00 97.12 235 MET A O 1
ATOM 1756 N N . LYS A 1 236 ? 22.824 15.505 -4.384 1.00 96.88 236 LYS A N 1
ATOM 1757 C CA . LYS A 1 236 ? 23.274 15.352 -2.996 1.00 96.88 236 LYS A CA 1
ATOM 1758 C C . LYS A 1 236 ? 22.177 14.755 -2.127 1.00 96.88 236 LYS A C 1
ATOM 1760 O O . LYS A 1 236 ? 20.998 15.067 -2.299 1.00 96.88 236 LYS A O 1
ATOM 1765 N N . ALA A 1 237 ? 22.583 13.937 -1.159 1.00 98.31 237 ALA A N 1
ATOM 1766 C CA . ALA A 1 237 ? 21.714 13.523 -0.068 1.00 98.31 237 ALA A CA 1
ATOM 1767 C C . ALA A 1 237 ? 21.377 14.742 0.810 1.00 98.31 237 ALA A C 1
ATOM 1769 O O . ALA A 1 237 ? 22.272 15.454 1.264 1.00 98.31 237 ALA A O 1
ATOM 1770 N N . MET A 1 238 ? 20.087 14.990 1.023 1.00 97.12 238 MET A N 1
ATOM 1771 C CA . MET A 1 238 ? 19.570 16.108 1.817 1.00 97.12 238 MET A CA 1
ATOM 1772 C C . MET A 1 238 ? 19.211 15.703 3.244 1.00 97.12 238 MET A C 1
ATOM 1774 O O . MET A 1 238 ? 19.333 16.510 4.159 1.00 97.12 238 MET A O 1
ATOM 1778 N N . ALA A 1 239 ? 18.713 14.480 3.421 1.00 96.94 239 ALA A N 1
ATOM 1779 C CA . ALA A 1 239 ? 18.258 13.972 4.707 1.00 96.94 239 ALA A CA 1
ATOM 1780 C C . ALA A 1 239 ? 18.339 12.445 4.746 1.00 96.94 239 ALA A C 1
ATOM 1782 O O . ALA A 1 239 ? 18.204 11.780 3.717 1.00 96.94 239 ALA A O 1
ATOM 1783 N N . THR A 1 240 ? 18.511 11.907 5.951 1.00 98.31 240 THR A N 1
ATOM 1784 C CA . THR A 1 240 ? 18.273 10.494 6.255 1.00 98.31 240 THR A CA 1
ATOM 1785 C C . THR A 1 240 ? 17.150 10.429 7.280 1.00 98.31 240 THR A C 1
ATOM 1787 O O . THR A 1 240 ? 17.271 10.998 8.361 1.00 98.31 240 THR A O 1
ATOM 1790 N N . ILE A 1 241 ? 16.049 9.791 6.903 1.00 98.31 241 ILE A N 1
ATOM 1791 C CA . ILE A 1 241 ? 14.814 9.679 7.676 1.00 98.31 241 ILE A CA 1
ATOM 1792 C C . ILE A 1 241 ? 14.839 8.345 8.400 1.00 98.31 241 ILE A C 1
ATOM 1794 O O . ILE A 1 241 ? 14.955 7.304 7.751 1.00 98.31 241 ILE A O 1
ATOM 1798 N N . ASP A 1 242 ? 14.733 8.376 9.724 1.00 96.69 242 ASP A N 1
ATOM 1799 C CA . ASP A 1 242 ? 14.591 7.156 10.507 1.00 96.69 242 ASP A CA 1
ATOM 1800 C C . ASP A 1 242 ? 13.149 6.649 10.429 1.00 96.69 242 ASP A C 1
ATOM 1802 O O . ASP A 1 242 ? 12.214 7.316 10.871 1.00 96.69 242 ASP A O 1
ATOM 1806 N N . VAL A 1 243 ? 12.980 5.485 9.805 1.00 96.38 243 VAL A N 1
ATOM 1807 C CA . VAL A 1 243 ? 11.683 4.815 9.653 1.00 96.38 243 VAL A CA 1
ATOM 1808 C C . VAL A 1 243 ? 11.580 3.631 10.622 1.00 96.38 243 VAL A C 1
ATOM 1810 O O . VAL A 1 243 ? 10.491 3.105 10.846 1.00 96.38 243 VAL A O 1
ATOM 1813 N N . GLY A 1 244 ? 12.693 3.205 11.231 1.00 95.38 244 GLY A N 1
ATOM 1814 C CA . GLY A 1 244 ? 12.733 2.084 12.165 1.00 95.38 244 GLY A CA 1
ATOM 1815 C C . GLY A 1 244 ? 12.414 0.722 11.537 1.00 95.38 244 GLY A C 1
ATOM 1816 O O . GLY A 1 244 ? 11.965 -0.175 12.245 1.00 95.38 244 GLY A O 1
ATOM 1817 N N . VAL A 1 245 ? 12.614 0.533 10.226 1.00 94.62 245 VAL A N 1
ATOM 1818 C CA . VAL A 1 245 ? 12.230 -0.707 9.508 1.00 94.62 245 VAL A CA 1
ATOM 1819 C C . VAL A 1 245 ? 13.418 -1.447 8.865 1.00 94.62 245 VAL A C 1
ATOM 1821 O O . VAL A 1 245 ? 13.439 -1.646 7.651 1.00 94.62 245 VAL A O 1
ATOM 1824 N N . PRO A 1 246 ? 14.456 -1.852 9.626 1.00 94.25 246 PRO A N 1
ATOM 1825 C CA . PRO A 1 246 ? 15.561 -2.623 9.059 1.00 94.25 246 PRO A CA 1
ATOM 1826 C C . PRO A 1 246 ? 15.072 -4.006 8.604 1.00 94.25 246 PRO A C 1
ATOM 1828 O O . PRO A 1 246 ? 14.197 -4.604 9.234 1.00 94.25 246 PRO A O 1
ATOM 1831 N N . GLY A 1 247 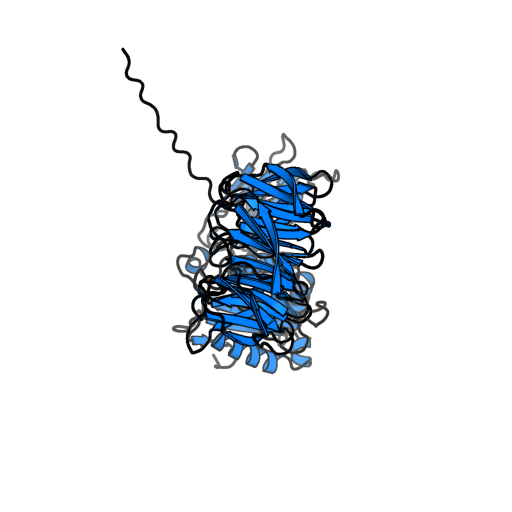? 15.634 -4.545 7.520 1.00 91.75 247 GLY A N 1
ATOM 1832 C CA . GLY A 1 247 ? 15.178 -5.834 6.999 1.00 91.75 247 GLY A CA 1
ATOM 1833 C C . GLY A 1 247 ? 15.711 -6.218 5.623 1.00 91.75 247 GLY A C 1
ATOM 1834 O O . GLY A 1 247 ? 16.732 -5.725 5.162 1.00 91.75 247 GLY A O 1
ATOM 1835 N N . THR A 1 248 ? 15.016 -7.152 4.974 1.00 87.88 248 THR A N 1
ATOM 1836 C CA . THR A 1 248 ? 15.261 -7.591 3.590 1.00 87.88 248 THR A CA 1
ATOM 1837 C C . THR A 1 248 ? 13.925 -7.720 2.858 1.00 87.88 248 THR A C 1
ATOM 1839 O O . THR A 1 248 ? 12.936 -8.140 3.467 1.00 87.88 248 THR A O 1
ATOM 1842 N N . GLY A 1 249 ? 13.908 -7.435 1.554 1.00 86.56 249 GLY A N 1
ATOM 1843 C CA . GLY A 1 249 ? 12.676 -7.324 0.756 1.00 86.56 249 GLY A CA 1
ATOM 1844 C C . GLY A 1 249 ? 11.984 -5.967 0.925 1.00 86.56 249 GLY A C 1
ATOM 1845 O O . GLY A 1 249 ? 12.637 -4.997 1.308 1.00 86.56 249 GLY A O 1
ATOM 1846 N N . GLY A 1 250 ? 10.688 -5.869 0.643 1.00 91.62 250 GLY A N 1
ATOM 1847 C CA . GLY A 1 250 ? 9.966 -4.597 0.700 1.00 91.62 250 GLY A CA 1
ATOM 1848 C C . GLY A 1 250 ? 10.192 -3.725 -0.536 1.00 91.62 250 GLY A C 1
ATOM 1849 O O . GLY A 1 250 ? 10.722 -4.181 -1.541 1.00 91.62 250 GLY A O 1
ATOM 1850 N N . ASP A 1 251 ? 9.796 -2.459 -0.462 1.00 96.31 251 ASP A N 1
ATOM 1851 C CA . ASP A 1 251 ? 9.756 -1.538 -1.603 1.00 96.31 251 ASP A CA 1
ATOM 1852 C C . ASP A 1 251 ? 9.473 -0.109 -1.115 1.00 96.31 251 ASP A C 1
ATOM 1854 O O . ASP A 1 251 ? 9.158 0.126 0.059 1.00 96.31 251 ASP A O 1
ATOM 1858 N N . ILE A 1 252 ? 9.599 0.856 -2.018 1.00 97.88 252 ILE A N 1
ATOM 1859 C CA . ILE A 1 252 ? 9.343 2.269 -1.762 1.00 97.88 252 ILE A CA 1
ATOM 1860 C C . ILE A 1 252 ? 8.638 2.897 -2.967 1.00 97.88 252 ILE A C 1
ATOM 1862 O O . ILE A 1 252 ? 8.990 2.628 -4.114 1.00 97.88 252 ILE A O 1
ATOM 1866 N N . ALA A 1 253 ? 7.655 3.758 -2.718 1.00 97.94 253 ALA A N 1
ATOM 1867 C CA . ALA A 1 253 ? 6.925 4.476 -3.757 1.00 97.94 253 ALA A CA 1
ATOM 1868 C C . ALA A 1 253 ? 6.617 5.912 -3.320 1.00 97.94 253 ALA A C 1
ATOM 1870 O O . ALA A 1 253 ? 6.343 6.162 -2.152 1.00 97.94 253 ALA A O 1
ATOM 1871 N N . ALA A 1 254 ? 6.660 6.861 -4.254 1.00 97.12 254 ALA A N 1
ATOM 1872 C CA . ALA A 1 254 ? 6.378 8.272 -3.995 1.00 97.12 254 ALA A CA 1
ATOM 1873 C C . ALA A 1 254 ? 5.201 8.732 -4.864 1.00 97.12 254 ALA A C 1
ATOM 1875 O O . ALA A 1 254 ? 5.202 8.479 -6.070 1.00 97.12 254 ALA A O 1
ATOM 1876 N N . GLY A 1 255 ? 4.220 9.391 -4.255 1.00 92.88 255 GLY A N 1
ATOM 1877 C CA . GLY A 1 255 ? 3.011 9.881 -4.913 1.00 92.88 255 GLY A CA 1
ATOM 1878 C C . GLY A 1 255 ? 1.851 10.055 -3.930 1.00 92.88 255 GLY A C 1
ATOM 1879 O O . GLY A 1 255 ? 1.930 9.630 -2.774 1.00 92.88 255 GLY A O 1
ATOM 1880 N N . GLU A 1 256 ? 0.761 10.665 -4.402 1.00 87.50 256 GLU A N 1
ATOM 1881 C CA . GLU A 1 256 ? -0.405 11.036 -3.578 1.00 87.50 256 GLU A CA 1
ATOM 1882 C C . GLU A 1 256 ? -0.013 11.869 -2.339 1.00 87.50 256 GLU A C 1
ATOM 1884 O O . GLU A 1 256 ? -0.551 11.697 -1.242 1.00 87.50 256 GLU A O 1
ATOM 1889 N N . GLY A 1 257 ? 0.980 12.755 -2.496 1.00 85.62 257 GLY A N 1
ATOM 1890 C CA . GLY A 1 257 ? 1.429 13.681 -1.454 1.00 85.62 257 GLY A CA 1
ATOM 1891 C C . GLY A 1 257 ? 2.244 13.027 -0.339 1.00 85.62 257 GLY A C 1
ATOM 1892 O O . GLY A 1 257 ? 2.460 13.643 0.706 1.00 85.62 257 GLY A O 1
ATOM 1893 N N . ALA A 1 258 ? 2.681 11.782 -0.523 1.00 92.38 258 ALA A N 1
ATOM 1894 C CA . ALA A 1 258 ? 3.437 11.048 0.476 1.00 92.38 258 ALA A CA 1
ATOM 1895 C C . ALA A 1 258 ? 4.524 10.165 -0.143 1.00 92.38 258 ALA A C 1
ATOM 1897 O O . ALA A 1 258 ? 4.531 9.822 -1.328 1.00 92.38 258 ALA A O 1
ATOM 1898 N N . LEU A 1 259 ? 5.459 9.777 0.713 1.00 97.75 259 LEU A N 1
ATOM 1899 C CA . LEU A 1 259 ? 6.360 8.672 0.462 1.00 97.75 259 LEU A CA 1
ATOM 1900 C C . LEU A 1 259 ? 5.873 7.459 1.253 1.00 97.75 259 LEU A C 1
ATOM 1902 O O . LEU A 1 259 ? 5.564 7.555 2.441 1.00 97.75 259 LEU A O 1
ATOM 1906 N N . TRP A 1 260 ? 5.848 6.314 0.592 1.00 97.75 260 TRP A N 1
ATOM 1907 C CA . TRP A 1 260 ? 5.346 5.067 1.131 1.00 97.75 260 TRP A CA 1
ATOM 1908 C C . TRP A 1 260 ? 6.442 4.014 1.133 1.00 97.75 260 TRP A C 1
ATOM 1910 O O . TRP A 1 260 ? 7.106 3.800 0.120 1.00 97.75 260 TRP A O 1
ATOM 1920 N N . VAL A 1 261 ? 6.637 3.362 2.272 1.00 97.88 261 VAL A N 1
ATOM 1921 C CA . VAL A 1 261 ? 7.636 2.306 2.458 1.00 97.88 261 VAL A CA 1
ATOM 1922 C C . VAL A 1 261 ? 6.931 1.054 2.950 1.00 97.88 261 VAL A C 1
ATOM 1924 O O . VAL A 1 261 ? 6.114 1.123 3.863 1.00 97.88 261 VAL A O 1
ATOM 1927 N N . THR A 1 262 ? 7.283 -0.090 2.380 1.00 95.88 262 THR A N 1
ATOM 1928 C CA . THR A 1 262 ? 6.843 -1.405 2.852 1.00 95.88 262 THR A CA 1
ATOM 1929 C C . THR A 1 262 ? 8.048 -2.210 3.308 1.00 95.88 262 THR A C 1
ATOM 1931 O O . THR A 1 262 ? 9.089 -2.229 2.644 1.00 95.88 262 THR A O 1
ATOM 1934 N N . GLN A 1 263 ? 7.914 -2.848 4.471 1.00 93.25 263 GLN A N 1
ATOM 1935 C CA . GLN A 1 263 ? 8.838 -3.849 4.982 1.00 93.25 263 GLN A CA 1
ATOM 1936 C C . GLN A 1 263 ? 8.109 -4.955 5.729 1.00 93.25 263 GLN A C 1
ATOM 1938 O O . GLN A 1 263 ? 7.038 -4.753 6.283 1.00 93.25 263 GLN A O 1
ATOM 1943 N N . LYS A 1 264 ? 8.749 -6.122 5.838 1.00 86.62 264 LYS A N 1
ATOM 1944 C CA . LYS A 1 264 ? 8.165 -7.297 6.511 1.00 86.62 264 LYS A CA 1
ATOM 1945 C C . LYS A 1 264 ? 7.731 -7.048 7.960 1.00 86.62 264 LYS A C 1
ATOM 1947 O O . LYS A 1 264 ? 6.848 -7.747 8.443 1.00 86.62 264 LYS A O 1
ATOM 1952 N N . THR A 1 265 ? 8.393 -6.135 8.671 1.00 85.56 265 THR A N 1
ATOM 1953 C CA . THR A 1 265 ? 8.069 -5.793 10.067 1.00 85.56 265 THR A CA 1
ATOM 1954 C C . THR A 1 265 ? 6.916 -4.798 10.168 1.00 85.56 265 THR A C 1
ATOM 1956 O O . THR A 1 265 ? 6.087 -4.915 11.066 1.00 85.56 265 THR A O 1
ATOM 1959 N N . ILE A 1 266 ? 6.869 -3.831 9.251 1.00 92.81 266 ILE A N 1
ATOM 1960 C CA . ILE A 1 266 ? 5.853 -2.780 9.158 1.00 92.81 266 ILE A CA 1
ATOM 1961 C C . ILE A 1 266 ? 5.487 -2.648 7.674 1.00 92.81 266 ILE A C 1
ATOM 1963 O O . ILE A 1 266 ? 6.189 -1.950 6.930 1.00 92.81 266 ILE A O 1
ATOM 1967 N N . PRO A 1 267 ? 4.430 -3.354 7.228 1.00 93.06 267 PRO A N 1
ATOM 1968 C CA . PRO A 1 267 ? 4.029 -3.408 5.823 1.00 93.06 267 PRO A CA 1
ATOM 1969 C C . PRO A 1 267 ? 3.727 -2.056 5.183 1.00 93.06 267 PRO A C 1
ATOM 1971 O O . PRO A 1 267 ? 3.827 -1.928 3.968 1.00 93.06 267 PRO A O 1
ATOM 1974 N N . ILE A 1 268 ? 3.345 -1.045 5.966 1.00 95.19 268 ILE A N 1
ATOM 1975 C CA . ILE A 1 268 ? 3.088 0.300 5.449 1.00 95.19 268 ILE A CA 1
ATOM 1976 C C . ILE A 1 268 ? 3.688 1.324 6.398 1.00 95.19 268 ILE A C 1
ATOM 1978 O O . ILE A 1 268 ? 3.324 1.382 7.563 1.00 95.19 268 ILE A O 1
ATOM 1982 N N . SER A 1 269 ? 4.569 2.178 5.895 1.00 96.38 269 SER A N 1
ATOM 1983 C CA . SER A 1 269 ? 4.989 3.420 6.542 1.00 96.38 269 SER A CA 1
ATOM 1984 C C . SER A 1 269 ? 4.709 4.587 5.605 1.00 96.38 269 SER A C 1
ATOM 1986 O O . SER A 1 269 ? 5.146 4.567 4.454 1.00 96.38 269 SER A O 1
ATOM 1988 N N . ARG A 1 270 ? 4.010 5.606 6.103 1.00 95.81 270 ARG A N 1
ATOM 1989 C CA . ARG A 1 270 ? 3.703 6.847 5.386 1.00 95.81 270 ARG A CA 1
ATOM 1990 C C . ARG A 1 270 ? 4.597 7.967 5.895 1.00 95.81 270 ARG A C 1
ATOM 1992 O O . ARG A 1 270 ? 4.626 8.249 7.093 1.00 95.81 270 ARG A O 1
ATOM 1999 N N . ILE A 1 271 ? 5.295 8.641 4.996 1.00 95.94 271 ILE A N 1
ATOM 2000 C CA . ILE A 1 271 ? 6.263 9.693 5.306 1.00 95.94 271 ILE A CA 1
ATOM 2001 C C . ILE A 1 271 ? 5.839 10.972 4.589 1.00 95.94 271 ILE A C 1
ATOM 2003 O O . ILE A 1 271 ? 5.569 10.955 3.388 1.00 95.94 271 ILE A O 1
ATOM 2007 N N . ASP A 1 272 ? 5.807 12.081 5.323 1.00 87.81 272 ASP A N 1
ATOM 2008 C CA . ASP A 1 272 ? 5.624 13.413 4.752 1.00 87.81 272 ASP A CA 1
ATOM 2009 C C . ASP A 1 272 ? 6.929 13.845 4.053 1.00 87.81 272 ASP A C 1
ATOM 2011 O O . ASP A 1 272 ? 7.963 14.011 4.716 1.00 87.81 272 ASP A O 1
ATOM 2015 N N . PRO A 1 273 ? 6.912 14.036 2.721 1.00 88.56 273 PRO A N 1
ATOM 2016 C CA . PRO A 1 273 ? 8.107 14.346 1.952 1.00 88.56 273 PRO A CA 1
ATOM 2017 C C . PRO A 1 273 ? 8.625 15.767 2.199 1.00 88.56 273 PRO A C 1
ATOM 2019 O O . PRO A 1 273 ? 9.786 16.038 1.890 1.00 88.56 273 PRO A O 1
ATOM 2022 N N . ILE A 1 274 ? 7.819 16.683 2.742 1.00 85.88 274 ILE A N 1
ATOM 2023 C CA . ILE A 1 274 ? 8.211 18.065 3.043 1.00 85.88 274 ILE A CA 1
ATOM 2024 C C . ILE A 1 274 ? 8.905 18.113 4.401 1.00 85.88 274 ILE A C 1
ATOM 2026 O O . ILE A 1 274 ? 10.030 18.606 4.504 1.00 85.88 274 ILE A O 1
ATOM 2030 N N . THR A 1 275 ? 8.254 17.578 5.436 1.00 84.75 275 THR A N 1
ATOM 2031 C CA . THR A 1 275 ? 8.757 17.652 6.818 1.00 84.75 275 THR A CA 1
ATOM 2032 C C . THR A 1 275 ? 9.727 16.530 7.179 1.00 84.75 275 THR A C 1
ATOM 2034 O O . THR A 1 275 ? 10.388 16.614 8.214 1.00 84.75 275 THR A O 1
ATOM 2037 N N . ASN A 1 276 ? 9.850 15.506 6.326 1.00 93.88 276 ASN A N 1
ATOM 2038 C CA . ASN A 1 276 ? 10.635 14.291 6.552 1.00 93.88 276 ASN A CA 1
ATOM 2039 C C . ASN A 1 276 ? 10.179 13.485 7.783 1.00 93.88 276 ASN A C 1
ATOM 2041 O O . ASN A 1 276 ? 10.977 12.756 8.374 1.00 93.88 276 ASN A O 1
ATOM 2045 N N . LYS A 1 277 ? 8.917 13.623 8.201 1.00 88.25 277 LYS A N 1
ATOM 2046 C CA . LYS A 1 277 ? 8.369 12.905 9.356 1.00 88.25 277 LYS A CA 1
ATOM 2047 C C . LYS A 1 277 ? 7.641 11.642 8.917 1.00 88.25 277 LYS A C 1
ATOM 2049 O O . LYS A 1 277 ? 6.848 11.677 7.978 1.00 88.25 277 LYS A O 1
ATOM 2054 N N . VAL A 1 278 ? 7.862 10.542 9.634 1.00 92.75 278 VAL A N 1
ATOM 2055 C CA . VAL A 1 278 ? 6.978 9.373 9.560 1.00 92.75 278 VAL A CA 1
ATOM 2056 C C . VAL A 1 278 ? 5.655 9.765 10.213 1.00 92.75 278 VAL A C 1
ATOM 2058 O O . VAL A 1 278 ? 5.630 10.155 11.376 1.00 92.75 278 VAL A O 1
ATOM 2061 N N . THR A 1 279 ? 4.575 9.725 9.439 1.00 83.75 279 THR A N 1
ATOM 2062 C CA . THR A 1 279 ? 3.239 10.183 9.852 1.00 83.75 279 THR A CA 1
ATOM 2063 C C . THR A 1 279 ? 2.309 9.044 10.228 1.00 83.75 279 THR A C 1
ATOM 2065 O O . THR A 1 279 ? 1.365 9.284 10.962 1.00 83.75 279 THR A O 1
ATOM 2068 N N . ALA A 1 280 ? 2.560 7.828 9.744 1.00 87.75 280 ALA A N 1
ATOM 2069 C CA . ALA A 1 280 ? 1.780 6.644 10.083 1.00 87.75 280 ALA A CA 1
ATOM 2070 C C . ALA A 1 280 ? 2.584 5.377 9.785 1.00 87.75 280 ALA A C 1
ATOM 2072 O O . ALA A 1 280 ? 3.399 5.353 8.858 1.00 87.75 280 ALA A O 1
ATOM 2073 N N . GLN A 1 281 ? 2.328 4.321 10.546 1.00 90.94 281 GLN A N 1
ATOM 2074 C CA . GLN A 1 281 ? 2.876 2.991 10.344 1.00 90.94 281 GLN A CA 1
ATOM 2075 C C . GLN A 1 281 ? 1.818 1.942 10.646 1.00 90.94 281 GLN A C 1
ATOM 2077 O O . GLN A 1 281 ? 1.228 1.962 11.719 1.00 90.94 281 GLN A O 1
ATOM 2082 N N . LEU A 1 282 ? 1.612 1.003 9.731 1.00 88.69 282 LEU A N 1
ATOM 2083 C CA . LEU A 1 282 ? 0.725 -0.130 9.943 1.00 88.69 282 LEU A CA 1
ATOM 2084 C C . LEU A 1 282 ? 1.554 -1.397 10.135 1.00 88.69 282 LEU A C 1
ATOM 2086 O O . LEU A 1 282 ? 2.351 -1.750 9.264 1.00 88.69 282 LEU A O 1
ATOM 2090 N N . TYR A 1 283 ? 1.396 -2.050 11.285 1.00 87.19 283 TYR A N 1
ATOM 2091 C CA . TYR A 1 283 ? 2.081 -3.288 11.649 1.00 87.19 283 TYR A CA 1
ATOM 2092 C C . TYR A 1 283 ? 1.147 -4.491 11.552 1.00 87.19 283 TYR A C 1
ATOM 2094 O O . TYR A 1 283 ? -0.059 -4.392 11.760 1.00 87.19 283 TYR A O 1
ATOM 2102 N N . GLY A 1 284 ? 1.719 -5.660 11.291 1.00 83.12 284 GLY A N 1
ATOM 2103 C CA . GLY A 1 284 ? 0.964 -6.893 11.111 1.00 83.12 284 GLY A CA 1
ATOM 2104 C C . GLY A 1 284 ? 1.440 -7.655 9.878 1.00 83.12 284 GLY A C 1
ATOM 2105 O O . GLY A 1 284 ? 2.497 -7.345 9.326 1.00 83.12 284 GLY A O 1
ATOM 2106 N N . PRO A 1 285 ? 0.701 -8.685 9.458 1.00 82.06 285 PRO A N 1
ATOM 2107 C CA . PRO A 1 285 ? 1.001 -9.408 8.237 1.00 82.06 285 PRO A CA 1
ATOM 2108 C C . PRO A 1 285 ? 0.623 -8.581 7.008 1.00 82.06 285 PRO A C 1
ATOM 2110 O O . PRO A 1 285 ? -0.343 -7.826 7.014 1.00 82.06 285 PRO A O 1
ATOM 2113 N N . GLY A 1 286 ? 1.392 -8.757 5.940 1.00 84.88 286 GLY A N 1
ATOM 2114 C CA . GLY A 1 286 ? 1.151 -8.107 4.660 1.00 84.88 286 GLY A CA 1
ATOM 2115 C C . GLY A 1 286 ? 2.407 -7.480 4.083 1.00 84.88 286 GLY A C 1
ATOM 2116 O O . GLY A 1 286 ? 3.476 -7.564 4.682 1.00 84.88 286 GLY A O 1
ATOM 2117 N N . GLY A 1 287 ? 2.234 -6.854 2.921 1.00 85.81 287 GLY A N 1
ATOM 2118 C CA . GLY A 1 287 ? 3.229 -6.018 2.259 1.00 85.81 287 GLY A CA 1
ATOM 2119 C C . GLY A 1 287 ? 4.400 -6.755 1.614 1.00 85.81 287 GLY A C 1
ATOM 2120 O O . GLY A 1 287 ? 5.072 -7.576 2.236 1.00 85.81 287 GLY A O 1
ATOM 2121 N N . ASP A 1 288 ? 4.669 -6.412 0.357 1.00 91.94 288 ASP A N 1
ATOM 2122 C CA . ASP A 1 288 ? 5.942 -6.684 -0.309 1.00 91.94 288 ASP A CA 1
ATOM 2123 C C . ASP A 1 288 ? 6.313 -5.506 -1.213 1.00 91.94 288 ASP A C 1
ATOM 2125 O O . ASP A 1 288 ? 7.033 -4.620 -0.759 1.00 91.94 288 ASP A O 1
ATOM 2129 N N . ALA A 1 289 ? 5.730 -5.400 -2.411 1.00 94.81 289 ALA A N 1
ATOM 2130 C CA . ALA A 1 289 ? 5.918 -4.259 -3.305 1.00 94.81 289 ALA A CA 1
ATOM 2131 C C . ALA A 1 289 ? 4.763 -3.263 -3.247 1.00 94.81 289 ALA A C 1
ATOM 2133 O O . ALA A 1 289 ? 3.620 -3.613 -2.936 1.00 94.81 289 ALA A O 1
ATOM 2134 N N . MET A 1 290 ? 5.060 -2.011 -3.596 1.00 95.88 290 MET A N 1
ATOM 2135 C CA . MET A 1 290 ? 4.093 -0.925 -3.524 1.00 95.88 290 MET A CA 1
ATOM 2136 C C . MET A 1 290 ? 4.173 0.003 -4.728 1.00 95.88 290 MET A C 1
ATOM 2138 O O . MET A 1 290 ? 5.255 0.378 -5.175 1.00 95.88 290 MET A O 1
ATOM 2142 N N . ARG A 1 291 ? 3.025 0.431 -5.253 1.00 96.94 291 ARG A N 1
ATOM 2143 C CA . ARG A 1 291 ? 2.956 1.453 -6.307 1.00 96.94 291 ARG A CA 1
ATOM 2144 C C . ARG A 1 291 ? 1.801 2.407 -6.077 1.00 96.94 291 ARG A C 1
ATOM 2146 O O . ARG A 1 291 ? 0.828 2.078 -5.411 1.00 96.94 291 ARG A O 1
ATOM 2153 N N . ILE A 1 292 ? 1.935 3.588 -6.661 1.00 96.31 292 ILE A N 1
ATOM 2154 C CA . ILE A 1 292 ? 0.962 4.665 -6.558 1.00 96.31 292 ILE A CA 1
ATOM 2155 C C . ILE A 1 292 ? 0.339 4.897 -7.925 1.00 96.31 292 ILE A C 1
ATOM 2157 O O . ILE A 1 292 ? 1.063 5.008 -8.917 1.00 96.31 292 ILE A O 1
ATOM 2161 N N . GLY A 1 293 ? -0.987 4.951 -7.983 1.00 94.69 293 GLY A N 1
ATOM 2162 C CA . GLY A 1 293 ? -1.706 5.169 -9.228 1.00 94.69 293 GLY A CA 1
ATOM 2163 C C . GLY A 1 293 ? -3.209 4.991 -9.093 1.00 94.69 293 GLY A C 1
ATOM 2164 O O . GLY A 1 293 ? -3.689 4.325 -8.175 1.00 94.69 293 GLY A O 1
ATOM 2165 N N . HIS A 1 294 ? -3.952 5.570 -10.037 1.00 93.31 294 HIS A N 1
ATOM 2166 C CA . HIS A 1 294 ? -5.421 5.580 -10.031 1.00 93.31 294 HIS A CA 1
ATOM 2167 C C . HIS A 1 294 ? -6.033 6.227 -8.775 1.00 93.31 294 HIS A C 1
ATOM 2169 O O . HIS A 1 294 ? -7.157 5.895 -8.426 1.00 93.31 294 HIS A O 1
ATOM 2175 N N . GLY A 1 295 ? -5.306 7.117 -8.084 1.00 88.56 295 GLY A N 1
ATOM 2176 C CA . GLY A 1 295 ? -5.735 7.717 -6.812 1.00 88.56 295 GLY A CA 1
ATOM 2177 C C . GLY A 1 295 ? -5.559 6.811 -5.586 1.00 88.56 295 GLY A C 1
ATOM 2178 O O . GLY A 1 295 ? -6.058 7.128 -4.509 1.00 88.56 295 GLY A O 1
ATOM 2179 N N . TYR A 1 296 ? -4.869 5.675 -5.734 1.00 94.62 296 TYR A N 1
ATOM 2180 C CA . TYR A 1 296 ? -4.696 4.680 -4.676 1.00 94.62 296 TYR A CA 1
ATOM 2181 C C . TYR A 1 296 ? -3.229 4.339 -4.431 1.00 94.62 296 TYR A C 1
ATOM 2183 O O . TYR A 1 296 ? -2.369 4.431 -5.316 1.00 94.62 296 TYR A O 1
ATOM 2191 N N . VAL A 1 297 ? -2.977 3.836 -3.227 1.00 96.56 297 VAL A N 1
ATOM 2192 C CA . VAL A 1 297 ? -1.790 3.046 -2.917 1.00 96.56 297 VAL A CA 1
ATOM 2193 C C . VAL A 1 297 ? -2.117 1.577 -3.171 1.00 96.56 297 VAL A C 1
ATOM 2195 O O . VAL A 1 297 ? -3.116 1.059 -2.673 1.00 96.56 297 VAL A O 1
ATOM 2198 N N . TRP A 1 298 ? -1.269 0.906 -3.942 1.00 97.56 298 TRP A N 1
ATOM 2199 C CA . TRP A 1 298 ? -1.369 -0.515 -4.260 1.00 97.56 298 TRP A CA 1
ATOM 2200 C C . TRP A 1 298 ? -0.272 -1.273 -3.539 1.00 97.56 298 TRP A C 1
ATOM 2202 O O . TRP A 1 298 ? 0.892 -0.899 -3.664 1.00 97.56 298 TRP A O 1
ATOM 2212 N N . LEU A 1 299 ? -0.626 -2.339 -2.829 1.00 96.56 299 LEU A N 1
ATOM 2213 C CA . LEU A 1 299 ? 0.295 -3.139 -2.029 1.00 96.56 299 LEU A CA 1
ATOM 2214 C C . LEU A 1 299 ? 0.108 -4.621 -2.338 1.00 96.56 299 LEU A C 1
ATOM 2216 O O . LEU A 1 299 ? -0.990 -5.158 -2.193 1.00 96.56 299 LEU A O 1
ATOM 2220 N N . SER A 1 300 ? 1.175 -5.300 -2.746 1.00 96.00 300 SER A N 1
ATOM 2221 C CA . SER A 1 300 ? 1.149 -6.755 -2.863 1.00 96.00 300 SER A CA 1
ATOM 2222 C C . SER A 1 300 ? 1.290 -7.416 -1.492 1.00 96.00 300 SER A C 1
ATOM 2224 O O . SER A 1 300 ? 1.964 -6.918 -0.591 1.00 96.00 300 SER A O 1
ATOM 2226 N N . ASN A 1 301 ? 0.632 -8.560 -1.326 1.00 92.38 301 ASN A N 1
ATOM 2227 C CA . ASN A 1 301 ? 0.781 -9.453 -0.189 1.00 92.38 301 ASN A CA 1
ATOM 2228 C C . ASN A 1 301 ? 0.974 -10.883 -0.702 1.00 92.38 301 ASN A C 1
ATOM 2230 O O . ASN A 1 301 ? 0.024 -11.645 -0.929 1.00 92.38 301 ASN A O 1
ATOM 2234 N N . GLY A 1 302 ? 2.244 -11.259 -0.849 1.00 88.12 302 GLY A N 1
ATOM 2235 C CA . GLY A 1 302 ? 2.650 -12.582 -1.305 1.00 88.12 302 GLY A CA 1
ATOM 2236 C C . GLY A 1 302 ? 2.165 -13.736 -0.419 1.00 88.12 302 GLY A C 1
ATOM 2237 O O . GLY A 1 302 ? 1.978 -14.846 -0.919 1.00 88.12 302 GLY A O 1
ATOM 2238 N N . LYS A 1 303 ? 1.943 -13.505 0.884 1.00 87.81 303 LYS A N 1
ATOM 2239 C CA . LYS A 1 303 ? 1.525 -14.553 1.833 1.00 87.81 303 LYS A CA 1
ATOM 2240 C C . LYS A 1 303 ? 0.051 -14.912 1.685 1.00 87.81 303 LYS A C 1
ATOM 2242 O O . LYS A 1 303 ? -0.289 -16.090 1.759 1.00 87.81 303 LYS A O 1
ATOM 2247 N N . GLU A 1 304 ? -0.796 -13.921 1.432 1.00 89.25 304 GLU A N 1
ATOM 2248 C CA . GLU A 1 304 ? -2.236 -14.124 1.234 1.00 89.25 304 GLU A CA 1
ATOM 2249 C C . GLU A 1 304 ? -2.630 -14.364 -0.223 1.00 89.25 304 GLU A C 1
ATOM 2251 O O . GLU A 1 304 ? -3.798 -14.631 -0.496 1.00 89.25 304 GLU A O 1
ATOM 2256 N N . ALA A 1 305 ? -1.670 -14.304 -1.152 1.00 95.00 305 ALA A N 1
ATOM 2257 C CA . ALA A 1 305 ? -1.928 -14.352 -2.588 1.00 95.00 305 ALA A CA 1
ATOM 2258 C C . ALA A 1 305 ? -2.870 -13.224 -3.041 1.00 95.00 305 ALA A C 1
ATOM 2260 O O . ALA A 1 305 ? -3.798 -13.447 -3.819 1.00 95.00 305 ALA A O 1
ATOM 2261 N N . ARG A 1 306 ? -2.647 -12.006 -2.528 1.00 94.56 306 ARG A N 1
ATOM 2262 C CA . ARG A 1 306 ? -3.515 -10.851 -2.779 1.00 94.56 306 ARG A CA 1
ATOM 2263 C C . ARG A 1 306 ? -2.742 -9.603 -3.164 1.00 94.56 306 ARG A C 1
ATOM 2265 O O . ARG A 1 306 ? -1.623 -9.394 -2.708 1.00 94.56 306 ARG A O 1
ATOM 2272 N N . VAL A 1 307 ? -3.373 -8.752 -3.961 1.00 97.12 307 VAL A N 1
ATOM 2273 C CA . VAL A 1 307 ? -3.002 -7.338 -4.086 1.00 97.12 307 VAL A CA 1
ATOM 2274 C C . VAL A 1 307 ? -4.115 -6.508 -3.467 1.00 97.12 307 VAL A C 1
ATOM 2276 O O . VAL A 1 307 ? -5.293 -6.774 -3.695 1.00 97.12 307 VAL A O 1
ATOM 2279 N N . TRP A 1 308 ? -3.744 -5.516 -2.674 1.00 94.25 308 TRP A N 1
ATOM 2280 C CA . TRP A 1 308 ? -4.656 -4.580 -2.037 1.00 94.25 308 TRP A CA 1
ATOM 2281 C C . TRP A 1 308 ? -4.540 -3.215 -2.698 1.00 94.25 308 TRP A C 1
ATOM 2283 O O . TRP A 1 308 ? -3.438 -2.810 -3.073 1.00 94.25 308 TRP A O 1
ATOM 2293 N N . ARG A 1 309 ? -5.653 -2.487 -2.785 1.00 93.69 309 ARG A N 1
ATOM 2294 C CA . ARG A 1 309 ? -5.634 -1.046 -3.045 1.00 93.69 309 ARG A CA 1
ATOM 2295 C C . ARG A 1 309 ? -6.372 -0.310 -1.944 1.00 93.69 309 ARG A C 1
ATOM 2297 O O . ARG A 1 309 ? -7.430 -0.757 -1.508 1.00 93.69 309 ARG A O 1
ATOM 2304 N N . PHE A 1 310 ? -5.841 0.821 -1.525 1.00 90.06 310 PHE A N 1
ATOM 2305 C CA . PHE A 1 310 ? -6.441 1.634 -0.480 1.00 90.06 310 PHE A CA 1
ATOM 2306 C C . PHE A 1 310 ? -6.205 3.110 -0.746 1.00 90.06 310 PHE A C 1
ATOM 2308 O O . PHE A 1 310 ? -5.240 3.509 -1.405 1.00 90.06 310 PHE A O 1
ATOM 2315 N N . LEU A 1 311 ? -7.121 3.918 -0.232 1.00 85.00 311 LEU A N 1
ATOM 2316 C CA . LEU A 1 311 ? -7.016 5.360 -0.301 1.00 85.00 311 LEU A CA 1
ATOM 2317 C C . LEU A 1 311 ? -5.838 5.855 0.563 1.00 85.00 311 LEU A C 1
ATOM 2319 O O . LEU A 1 311 ? -5.739 5.463 1.729 1.00 85.00 311 LEU A O 1
ATOM 2323 N N . PRO A 1 312 ? -4.963 6.732 0.037 1.00 84.00 312 PRO A N 1
ATOM 2324 C CA . PRO A 1 312 ? -3.853 7.340 0.778 1.00 84.00 312 PRO A CA 1
ATOM 2325 C C . PRO A 1 312 ? -4.263 7.903 2.146 1.00 84.00 312 PRO A C 1
ATOM 2327 O O . PRO A 1 312 ? -3.570 7.717 3.145 1.00 84.00 312 PRO A O 1
ATOM 2330 N N . GLN A 1 313 ? -5.420 8.560 2.206 1.00 76.50 313 GLN A N 1
ATOM 2331 C CA . GLN A 1 313 ? -5.960 9.181 3.412 1.00 76.50 313 GLN A CA 1
ATOM 2332 C C . GLN A 1 313 ? -6.449 8.184 4.467 1.00 76.50 313 GLN A C 1
ATOM 2334 O O . GLN A 1 313 ? -6.623 8.586 5.606 1.00 76.50 313 GLN A O 1
ATOM 2339 N N . LYS A 1 314 ? -6.643 6.899 4.133 1.00 74.25 314 LYS A N 1
ATOM 2340 C CA . LYS A 1 314 ? -6.998 5.864 5.122 1.00 74.25 314 LYS A CA 1
ATOM 2341 C C . LYS A 1 314 ? -5.793 5.380 5.929 1.00 74.25 314 LYS A C 1
ATOM 2343 O O . LYS A 1 314 ? -5.959 4.709 6.941 1.00 74.25 314 LYS A O 1
ATOM 2348 N N . VAL A 1 315 ? -4.573 5.736 5.520 1.00 79.38 315 VAL A N 1
ATOM 2349 C CA . VAL A 1 315 ? -3.362 5.487 6.312 1.00 79.38 315 VAL A CA 1
ATOM 2350 C C . VAL A 1 315 ? -3.056 6.718 7.155 1.00 79.38 315 VAL A C 1
ATOM 2352 O O . VAL A 1 315 ? -2.130 7.488 6.887 1.00 79.38 315 VAL A O 1
ATOM 2355 N N . VAL A 1 316 ? -3.878 6.898 8.179 1.00 63.34 316 VAL A N 1
ATOM 2356 C CA . VAL A 1 316 ? -3.641 7.848 9.266 1.00 63.34 316 VAL A CA 1
ATOM 2357 C C . VAL A 1 316 ? -2.874 7.161 10.391 1.00 63.34 316 VAL A C 1
ATOM 2359 O O . VAL A 1 316 ? -2.886 5.934 10.510 1.00 63.34 316 VAL A O 1
ATOM 2362 N N . ALA A 1 317 ? -2.172 7.941 11.216 1.00 51.72 317 ALA A N 1
ATOM 2363 C CA . ALA A 1 317 ? -1.675 7.425 12.482 1.00 51.72 317 ALA A CA 1
ATOM 2364 C C . ALA A 1 317 ? -2.875 6.934 13.284 1.00 51.72 317 ALA A C 1
ATOM 2366 O O . ALA A 1 317 ? -3.649 7.733 13.796 1.00 51.72 317 ALA A O 1
ATOM 2367 N N . ALA A 1 318 ? -3.017 5.628 13.423 1.00 47.28 318 ALA A N 1
ATOM 2368 C CA . ALA A 1 318 ? -3.864 5.083 14.457 1.00 47.28 318 ALA A CA 1
ATOM 2369 C C . ALA A 1 318 ? -2.973 4.792 15.658 1.00 47.28 318 ALA A C 1
ATOM 2371 O O . ALA A 1 318 ? -2.564 3.666 15.902 1.00 47.28 318 ALA A O 1
ATOM 2372 N N . GLY A 1 319 ? -2.587 5.844 16.369 1.00 37.47 319 GLY A N 1
ATOM 2373 C CA . GLY A 1 319 ? -1.928 5.664 17.649 1.00 37.47 319 GLY A CA 1
ATOM 2374 C C . GLY A 1 319 ? -2.980 5.423 18.727 1.00 37.47 319 GLY A C 1
ATOM 2375 O O . GLY A 1 319 ? -3.647 6.381 19.103 1.00 37.47 319 GLY A O 1
ATOM 2376 N N . PRO A 1 320 ? -3.103 4.226 19.321 1.00 35.44 320 PRO A N 1
ATOM 2377 C CA . PRO A 1 320 ? -3.398 4.176 20.740 1.00 35.44 320 PRO A CA 1
ATOM 2378 C C . PRO A 1 320 ? -2.187 4.805 21.453 1.00 35.44 320 PRO A C 1
ATOM 2380 O O . PRO A 1 320 ? -1.064 4.313 21.345 1.00 35.44 320 PRO A O 1
ATOM 2383 N N . HIS A 1 321 ? -2.408 5.932 22.129 1.00 36.19 321 HIS A N 1
ATOM 2384 C CA . HIS A 1 321 ? -1.411 6.684 22.908 1.00 36.19 321 HIS A CA 1
ATOM 2385 C C . HIS A 1 321 ? -0.320 7.418 22.110 1.00 36.19 321 HIS A C 1
ATOM 2387 O O . HIS A 1 321 ? 0.880 7.186 22.289 1.00 36.19 321 HIS A O 1
ATOM 2393 N N . SER A 1 322 ? -0.713 8.416 21.312 1.00 35.22 322 SER A N 1
ATOM 2394 C CA . SER A 1 322 ? 0.159 9.578 21.113 1.00 35.22 322 SER A CA 1
ATOM 2395 C C . SER A 1 322 ? -0.366 10.729 21.975 1.00 35.22 322 SER A C 1
ATOM 2397 O O . SER A 1 322 ? -1.431 11.285 21.730 1.00 35.22 322 SER A O 1
ATOM 2399 N N . TRP A 1 323 ? 0.395 11.089 23.008 1.00 39.69 323 TRP A N 1
ATOM 2400 C CA . TRP A 1 323 ? 0.115 12.148 23.991 1.00 39.69 323 TRP A CA 1
ATOM 2401 C C . TRP A 1 323 ? -0.078 13.562 23.409 1.00 39.69 323 TRP A C 1
ATOM 2403 O O . TRP A 1 323 ? -0.116 14.546 24.145 1.00 39.69 323 TRP A O 1
ATOM 2413 N N . THR A 1 324 ? -0.119 13.701 22.086 1.00 41.59 324 THR A N 1
ATOM 2414 C CA . THR A 1 324 ? 0.030 14.984 21.398 1.00 41.59 324 THR A CA 1
ATOM 2415 C C . THR A 1 324 ? -0.979 15.246 20.297 1.00 41.59 324 THR A C 1
ATOM 2417 O O . THR A 1 324 ? -1.166 16.416 19.978 1.00 41.59 324 THR A O 1
ATOM 2420 N N . ILE A 1 325 ? -1.585 14.217 19.697 1.00 43.03 325 ILE A N 1
ATOM 2421 C CA . ILE A 1 325 ? -2.507 14.427 18.569 1.00 43.03 325 ILE A CA 1
ATOM 2422 C C . ILE A 1 325 ? -3.952 14.530 19.070 1.00 43.03 325 ILE A C 1
ATOM 2424 O O . ILE A 1 325 ? -4.630 15.482 18.698 1.00 43.03 325 ILE A O 1
ATOM 2428 N N . ASP A 1 326 ? -4.351 13.661 20.004 1.00 49.00 326 ASP A N 1
ATOM 2429 C CA . ASP A 1 326 ? -5.735 13.607 20.511 1.00 49.00 326 ASP A CA 1
ATOM 2430 C C . ASP A 1 326 ? -5.891 14.149 21.942 1.00 49.00 326 ASP A C 1
ATOM 2432 O O . ASP A 1 326 ? -7.000 14.246 22.460 1.00 49.00 326 ASP A O 1
ATOM 2436 N N . ALA A 1 327 ? -4.789 14.519 22.609 1.00 63.12 327 ALA A N 1
ATOM 2437 C CA . ALA A 1 327 ? -4.870 15.109 23.941 1.00 63.12 327 ALA A CA 1
ATOM 2438 C C . ALA A 1 327 ? -5.574 16.469 23.866 1.00 63.12 327 ALA A C 1
ATOM 2440 O O . ALA A 1 327 ? -5.111 17.390 23.180 1.00 63.12 327 ALA A O 1
ATOM 2441 N N . GLN A 1 328 ? -6.676 16.614 24.600 1.00 73.31 328 GLN A N 1
ATOM 2442 C CA . GLN A 1 328 ? -7.414 17.865 24.607 1.00 73.31 328 GLN A CA 1
ATOM 2443 C C . GLN A 1 328 ? -6.619 18.942 25.335 1.00 73.31 328 GLN A C 1
ATOM 2445 O O . GLN A 1 328 ? -6.184 18.785 26.478 1.00 73.31 328 GLN A O 1
ATOM 2450 N N . ARG A 1 329 ? -6.441 20.058 24.634 1.00 81.00 329 ARG A N 1
ATOM 2451 C CA . ARG A 1 329 ? -5.872 21.299 25.147 1.00 81.00 329 ARG A CA 1
ATOM 2452 C C . ARG A 1 329 ? -6.961 22.042 25.905 1.00 81.00 329 ARG A C 1
ATOM 2454 O O . ARG A 1 329 ? -7.890 22.538 25.274 1.00 81.00 329 ARG A O 1
ATOM 2461 N N . ALA A 1 330 ? -6.845 22.121 27.225 1.00 82.38 330 ALA A N 1
ATOM 2462 C CA . ALA A 1 330 ? -7.780 22.886 28.040 1.00 82.38 330 ALA A CA 1
ATOM 2463 C C . ALA A 1 330 ? -7.100 24.144 28.582 1.00 82.38 330 ALA A C 1
ATOM 2465 O O . ALA A 1 330 ? -6.067 24.066 29.249 1.00 82.38 330 ALA A O 1
ATOM 2466 N N . ASP A 1 331 ? -7.697 25.283 28.250 1.00 81.69 331 ASP A N 1
ATOM 2467 C CA . ASP A 1 331 ? -7.465 26.579 28.879 1.00 81.69 331 ASP A CA 1
ATOM 2468 C C . ASP A 1 331 ? -8.392 26.660 30.102 1.00 81.69 331 ASP A C 1
ATOM 2470 O O . ASP A 1 331 ? -9.619 26.623 29.966 1.00 81.69 331 ASP A O 1
ATOM 2474 N N . LEU A 1 332 ? -7.808 26.629 31.296 1.00 81.38 332 LEU A N 1
ATOM 2475 C CA . LEU A 1 332 ? -8.526 26.596 32.567 1.00 81.38 332 LEU A CA 1
ATOM 2476 C C . LEU A 1 332 ? -8.630 27.993 33.187 1.00 81.38 332 LEU A C 1
ATOM 2478 O O . LEU A 1 332 ? -9.533 28.217 34.002 1.00 81.38 332 LEU A O 1
ATOM 2482 N N . ASP A 1 333 ? -7.744 28.920 32.816 1.00 75.00 333 ASP A N 1
ATOM 2483 C CA . ASP A 1 333 ? -7.708 30.290 33.329 1.00 75.00 333 ASP A CA 1
ATOM 2484 C C . ASP A 1 333 ? -8.374 31.334 32.408 1.00 75.00 333 ASP A C 1
ATOM 2486 O O . ASP A 1 333 ? -8.740 32.419 32.872 1.00 75.00 333 ASP A O 1
ATOM 2490 N N . GLY A 1 334 ? -8.650 30.970 31.155 1.00 73.94 334 GLY A N 1
ATOM 2491 C CA . GLY A 1 334 ? -9.328 31.782 30.150 1.00 73.94 334 GLY A CA 1
ATOM 2492 C C . GLY A 1 334 ? -8.418 32.771 29.418 1.00 73.94 334 GLY A C 1
ATOM 2493 O O . GLY A 1 334 ? -8.935 33.721 28.820 1.00 73.94 334 GLY A O 1
ATOM 2494 N N . ASP A 1 335 ? -7.091 32.611 29.475 1.00 77.62 335 ASP A N 1
ATOM 2495 C CA . ASP A 1 335 ? -6.124 33.505 28.825 1.00 77.62 335 ASP A CA 1
ATOM 2496 C C . ASP A 1 335 ? -5.949 33.256 27.310 1.00 77.62 335 ASP A C 1
ATOM 2498 O O . ASP A 1 335 ? -5.218 33.987 26.625 1.00 77.62 335 ASP A O 1
ATOM 2502 N N . GLY A 1 336 ? -6.644 32.253 26.768 1.00 76.62 336 GLY A N 1
ATOM 2503 C CA . GLY A 1 336 ? -6.585 31.824 25.376 1.00 76.62 336 GLY A CA 1
ATOM 2504 C C . GLY A 1 336 ? -5.433 30.863 25.070 1.00 76.62 336 GLY A C 1
ATOM 2505 O O . GLY A 1 336 ? -5.204 30.553 23.894 1.00 76.62 336 GLY A O 1
ATOM 2506 N N . LYS A 1 337 ? -4.690 30.392 26.076 1.00 80.00 337 LYS A N 1
ATOM 2507 C CA . LYS A 1 337 ? -3.632 29.385 25.955 1.00 80.00 337 LYS A CA 1
ATOM 2508 C C . LYS A 1 337 ? -3.982 28.160 26.796 1.00 80.00 337 LYS A C 1
ATOM 2510 O O . LYS A 1 337 ? -4.548 28.265 27.870 1.00 80.00 337 LYS A O 1
ATOM 2515 N N . PRO A 1 338 ? -3.626 26.956 26.331 1.00 80.75 338 PRO A N 1
ATOM 2516 C CA . PRO A 1 338 ? -3.874 25.763 27.118 1.00 80.75 338 PRO A CA 1
ATOM 2517 C C . PRO A 1 338 ? -2.938 25.681 28.326 1.00 80.75 338 PRO A C 1
ATOM 2519 O O . PRO A 1 338 ? -1.717 25.774 28.180 1.00 80.75 338 PRO A O 1
ATOM 2522 N N . ASP A 1 339 ? -3.522 25.399 29.487 1.00 81.06 339 ASP A N 1
ATOM 2523 C CA . ASP A 1 339 ? -2.826 25.120 30.744 1.00 81.06 339 ASP A CA 1
ATOM 2524 C C . ASP A 1 339 ? -2.443 23.651 30.874 1.00 81.06 339 ASP A C 1
ATOM 2526 O O . ASP A 1 339 ? -1.449 23.298 31.515 1.00 81.06 339 ASP A O 1
ATOM 2530 N N . VAL A 1 340 ? -3.256 22.771 30.285 1.00 83.88 340 VAL A N 1
ATOM 2531 C CA . VAL A 1 340 ? -3.115 21.322 30.407 1.00 83.88 340 VAL A CA 1
ATOM 2532 C C . VAL A 1 340 ? -3.393 20.616 29.083 1.00 83.88 340 VAL A C 1
ATOM 2534 O O . VAL A 1 340 ? -4.182 21.066 28.250 1.00 83.88 340 VAL A O 1
ATOM 2537 N N . LEU A 1 341 ? -2.744 19.469 28.920 1.00 82.00 341 LEU A N 1
ATOM 2538 C CA . LEU A 1 341 ? -3.107 18.426 27.971 1.00 82.00 341 LEU A CA 1
ATOM 2539 C C . LEU A 1 341 ? -3.760 17.293 28.760 1.00 82.00 341 LEU A C 1
ATOM 2541 O O . LEU A 1 341 ? -3.119 16.706 29.635 1.00 82.00 341 LEU A O 1
ATOM 2545 N N . VAL A 1 342 ? -5.022 16.999 28.472 1.00 78.56 342 VAL A N 1
ATOM 2546 C CA . VAL A 1 342 ? -5.758 15.889 29.089 1.00 78.56 342 VAL A CA 1
ATOM 2547 C C . VAL A 1 342 ? -5.775 14.721 28.115 1.00 78.56 342 VAL A C 1
ATOM 2549 O O . VAL A 1 342 ? -6.112 14.907 26.946 1.00 78.56 342 VAL A O 1
ATOM 2552 N N . GLU A 1 343 ? -5.396 13.527 28.577 1.00 73.56 343 GLU A N 1
ATOM 2553 C CA . GLU A 1 343 ? -5.491 12.328 27.750 1.00 73.56 343 GLU A CA 1
ATOM 2554 C C . GLU A 1 343 ? -6.961 12.040 27.436 1.00 73.56 343 GLU A C 1
ATOM 2556 O O . GLU A 1 343 ? -7.793 11.872 28.337 1.00 73.56 343 GLU A O 1
ATOM 2561 N N . ASP A 1 344 ? -7.269 11.987 26.142 1.00 68.38 344 ASP A N 1
ATOM 2562 C CA . ASP A 1 344 ? -8.545 11.483 25.668 1.00 68.38 344 ASP A CA 1
ATOM 2563 C C . ASP A 1 344 ? -8.489 9.950 25.716 1.00 68.38 344 ASP A C 1
ATOM 2565 O O . ASP A 1 344 ? -7.787 9.300 24.939 1.00 68.38 344 ASP A O 1
ATOM 2569 N N . LEU A 1 345 ? -9.162 9.360 26.704 1.00 66.50 345 LEU A N 1
ATOM 2570 C CA . LEU A 1 345 ? -9.178 7.915 26.879 1.00 66.50 345 LEU A CA 1
ATOM 2571 C C . LEU A 1 345 ? -9.962 7.274 25.732 1.00 66.50 345 LEU A C 1
ATOM 2573 O O . LEU A 1 345 ? -11.137 7.581 25.500 1.00 66.50 345 LEU A O 1
ATOM 2577 N N . VAL A 1 346 ? -9.297 6.354 25.031 1.00 59.84 346 VAL A N 1
ATOM 2578 C CA . VAL A 1 346 ? -9.859 5.727 23.833 1.00 59.84 346 VAL A CA 1
ATOM 2579 C C . VAL A 1 346 ? -10.919 4.691 24.213 1.00 59.84 346 VAL A C 1
ATOM 2581 O O . VAL A 1 346 ? -11.975 4.664 23.590 1.00 59.84 346 VAL A O 1
ATOM 2584 N N . THR A 1 347 ? -10.705 3.869 25.253 1.00 62.56 347 THR A N 1
ATOM 2585 C CA . THR A 1 347 ? -11.711 2.909 25.761 1.00 62.56 347 THR A CA 1
ATOM 2586 C C . THR A 1 347 ? -11.380 2.413 27.179 1.00 62.56 347 THR A C 1
ATOM 2588 O O . THR A 1 347 ? -10.215 2.215 27.519 1.00 62.56 347 THR A O 1
ATOM 2591 N N . PHE A 1 348 ? -12.407 2.173 28.005 1.00 74.31 348 PHE A N 1
ATOM 2592 C CA . PHE A 1 348 ? -12.303 1.535 29.328 1.00 74.31 348 PHE A CA 1
ATOM 2593 C C . PHE A 1 348 ? -12.673 0.052 29.255 1.00 74.31 348 PHE A C 1
ATOM 2595 O O . PHE A 1 348 ? -13.790 -0.254 28.869 1.00 74.31 348 PHE A O 1
ATOM 2602 N N . ILE A 1 349 ? -11.817 -0.869 29.708 1.00 75.56 349 ILE A N 1
ATOM 2603 C CA . ILE A 1 349 ? -12.166 -2.299 29.794 1.00 75.56 349 ILE A CA 1
ATOM 2604 C C . ILE A 1 349 ? -12.699 -2.636 31.203 1.00 75.56 349 ILE A C 1
ATOM 2606 O O . ILE A 1 349 ? -11.959 -2.477 32.174 1.00 75.56 349 ILE A O 1
ATOM 2610 N N . PRO A 1 350 ? -13.941 -3.147 31.346 1.00 72.69 350 PRO A N 1
ATOM 2611 C CA . PRO A 1 350 ? -14.488 -3.563 32.636 1.00 72.69 350 PRO A CA 1
ATOM 2612 C C . PRO A 1 350 ? -13.595 -4.560 33.376 1.00 72.69 350 PRO A C 1
ATOM 2614 O O . PRO A 1 350 ? -13.175 -5.573 32.812 1.00 72.69 350 PRO A O 1
ATOM 2617 N N . GLY A 1 351 ? -13.327 -4.281 34.651 1.00 71.19 351 GLY A N 1
ATOM 2618 C CA . GLY A 1 351 ? -12.422 -5.071 35.490 1.00 71.19 351 GLY A CA 1
ATOM 2619 C C . GLY A 1 351 ? -10.927 -4.762 35.325 1.00 71.19 351 GLY A C 1
ATOM 2620 O O . GLY A 1 351 ? -10.143 -5.231 36.148 1.00 71.19 351 GLY A O 1
ATOM 2621 N N . GLU A 1 352 ? -10.528 -3.948 34.342 1.00 75.69 352 GLU A N 1
ATOM 2622 C CA . GLU A 1 352 ? -9.144 -3.486 34.185 1.00 75.69 352 GLU A CA 1
ATOM 2623 C C . GLU A 1 352 ? -8.942 -2.095 34.818 1.00 75.69 352 GLU A C 1
ATOM 2625 O O . GLU A 1 352 ? -9.847 -1.253 34.784 1.00 75.69 352 GLU A O 1
ATOM 2630 N N . PRO A 1 353 ? -7.762 -1.798 35.396 1.00 70.88 353 PRO A N 1
ATOM 2631 C CA . PRO A 1 353 ? -7.480 -0.472 35.935 1.00 70.88 353 PRO A CA 1
ATOM 2632 C C . PRO A 1 353 ? -7.490 0.606 34.844 1.00 70.88 353 PRO A C 1
ATOM 2634 O O . PRO A 1 353 ? -6.681 0.565 33.919 1.00 70.88 353 PRO A O 1
ATOM 2637 N N . VAL A 1 354 ? -8.325 1.634 35.007 1.00 75.31 354 VAL A N 1
ATOM 2638 C CA . VAL A 1 354 ? -8.234 2.857 34.196 1.00 75.31 354 VAL A CA 1
ATOM 2639 C C . VAL A 1 354 ? -7.286 3.824 34.868 1.00 75.31 354 VAL A C 1
ATOM 2641 O O . VAL A 1 354 ? -7.482 4.184 36.032 1.00 75.31 354 VAL A O 1
ATOM 2644 N N . THR A 1 355 ? -6.282 4.265 34.119 1.00 77.38 355 THR A N 1
ATOM 2645 C CA . THR A 1 355 ? -5.427 5.382 34.514 1.00 77.38 355 THR A CA 1
ATOM 2646 C C . THR A 1 355 ? -5.740 6.546 33.591 1.00 77.38 355 THR A C 1
ATOM 2648 O O . THR A 1 355 ? -5.616 6.412 32.383 1.00 77.38 355 THR A O 1
ATOM 2651 N N . VAL A 1 356 ? -6.185 7.663 34.160 1.00 80.25 356 VAL A N 1
ATOM 2652 C CA . VAL A 1 356 ? -6.316 8.926 33.432 1.00 80.25 356 VAL A CA 1
ATOM 2653 C C . VAL A 1 356 ? -4.987 9.644 33.541 1.00 80.25 356 VAL A C 1
ATOM 2655 O O . VAL A 1 356 ? -4.495 9.838 34.662 1.00 80.25 356 VAL A O 1
ATOM 2658 N N . HIS A 1 357 ? -4.432 10.054 32.408 1.00 78.62 357 HIS A N 1
ATOM 2659 C CA . HIS A 1 357 ? -3.224 10.851 32.384 1.00 78.62 357 HIS A CA 1
ATOM 2660 C C . HIS A 1 357 ? -3.495 12.312 32.001 1.00 78.62 357 HIS A C 1
ATOM 2662 O O . HIS A 1 357 ? -4.384 12.634 31.214 1.00 78.62 357 HIS A O 1
ATOM 2668 N N . MET A 1 358 ? -2.701 13.223 32.558 1.00 84.56 358 MET A N 1
ATOM 2669 C CA . MET A 1 358 ? -2.665 14.621 32.135 1.00 84.56 358 MET A CA 1
ATOM 2670 C C . MET A 1 358 ? -1.239 15.169 32.195 1.00 84.56 358 MET A C 1
ATOM 2672 O O . MET A 1 358 ? -0.421 14.729 33.009 1.00 84.56 358 MET A O 1
ATOM 2676 N N . LYS A 1 359 ? -0.956 16.175 31.372 1.00 84.38 359 LYS A N 1
ATOM 2677 C CA . LYS A 1 359 ? 0.315 16.897 31.360 1.00 84.38 359 LYS A CA 1
ATOM 2678 C C . LYS A 1 359 ? 0.071 18.401 31.514 1.00 84.38 359 LYS A C 1
ATOM 2680 O O . LYS A 1 359 ? -0.579 18.985 30.648 1.00 84.38 359 LYS A O 1
ATOM 2685 N N . PRO A 1 360 ? 0.589 19.052 32.565 1.00 82.94 360 PRO A N 1
ATOM 2686 C CA . PRO A 1 360 ? 0.537 20.502 32.668 1.00 82.94 360 PRO A CA 1
ATOM 2687 C C . PRO A 1 360 ? 1.514 21.159 31.686 1.00 82.94 360 PRO A C 1
ATOM 2689 O O . PRO A 1 360 ? 2.589 20.632 31.394 1.00 82.94 360 PRO A O 1
ATOM 2692 N N . LEU A 1 361 ? 1.136 22.333 31.192 1.00 80.50 361 LEU A N 1
ATOM 2693 C CA . LEU A 1 361 ? 1.931 23.178 30.301 1.00 80.50 361 LEU A CA 1
ATOM 2694 C C . LEU A 1 361 ? 2.603 24.347 31.050 1.00 80.50 361 LEU A C 1
ATOM 2696 O O . LEU A 1 361 ? 3.466 25.017 30.486 1.00 80.50 361 LEU A O 1
ATOM 2700 N N . GLY A 1 362 ? 2.275 24.529 32.337 1.00 72.75 362 GLY A N 1
ATOM 2701 C CA . GLY A 1 362 ? 2.883 25.484 33.271 1.00 72.75 362 GLY A CA 1
ATOM 2702 C C . GLY A 1 362 ? 3.250 24.854 34.626 1.00 72.75 362 GLY A C 1
ATOM 2703 O O . GLY A 1 362 ? 2.979 23.680 34.881 1.00 72.75 362 GLY A O 1
ATOM 2704 N N . ALA A 1 363 ? 3.893 25.622 35.511 1.00 62.88 363 ALA A N 1
ATOM 2705 C CA . ALA A 1 363 ? 4.350 25.147 36.822 1.00 62.88 363 ALA A CA 1
ATOM 2706 C C . ALA A 1 363 ? 3.504 25.710 37.979 1.00 62.88 363 ALA A C 1
ATOM 2708 O O . ALA A 1 363 ? 3.163 26.886 37.975 1.00 62.88 363 ALA A O 1
ATOM 2709 N N . GLY A 1 364 ? 3.260 24.893 39.013 1.00 69.06 364 GLY A N 1
ATOM 2710 C CA . GLY A 1 364 ? 2.775 25.355 40.325 1.00 69.06 364 GLY A CA 1
ATOM 2711 C C . GLY A 1 364 ? 1.286 25.148 40.629 1.00 69.06 364 GLY A C 1
ATOM 2712 O O . GLY A 1 364 ? 0.882 25.403 41.760 1.00 69.06 364 GLY A O 1
ATOM 2713 N N . THR A 1 365 ? 0.492 24.649 39.679 1.00 74.88 365 THR A N 1
ATOM 2714 C CA . THR A 1 365 ? -0.949 24.395 39.859 1.00 74.88 365 THR A CA 1
ATOM 2715 C C . THR A 1 365 ? -1.209 22.950 40.294 1.00 74.88 365 THR A C 1
ATOM 2717 O O . THR A 1 365 ? -0.659 22.012 39.713 1.00 74.88 365 THR A O 1
ATOM 2720 N N . GLU A 1 366 ? -2.044 22.756 41.320 1.00 84.06 366 GLU A N 1
ATOM 2721 C CA . GLU A 1 366 ? -2.573 21.436 41.682 1.00 84.06 366 GLU A CA 1
ATOM 2722 C C . GLU A 1 366 ? -3.881 21.163 40.936 1.00 84.06 366 GLU A C 1
ATOM 2724 O O . GLU A 1 366 ? -4.714 22.057 40.775 1.00 84.06 366 GLU A O 1
ATOM 2729 N N . PHE A 1 367 ? -4.079 19.906 40.538 1.00 86.75 367 PHE A N 1
ATOM 2730 C CA . PHE A 1 367 ? -5.258 19.476 39.795 1.00 86.75 367 PHE A CA 1
ATOM 2731 C C . PHE A 1 367 ? -5.987 18.325 40.495 1.00 86.75 367 PHE A C 1
ATOM 2733 O O . PHE A 1 367 ? -5.362 17.442 41.098 1.00 86.75 367 PHE A O 1
ATOM 2740 N N . THR A 1 368 ? -7.311 18.298 40.353 1.00 89.88 368 THR A N 1
ATOM 2741 C CA . THR A 1 368 ? -8.178 17.174 40.714 1.00 89.88 368 THR A CA 1
ATOM 2742 C C . THR A 1 368 ? -8.877 16.612 39.484 1.00 89.88 368 THR A C 1
ATOM 2744 O O . THR A 1 368 ? -9.121 17.305 38.498 1.00 89.88 368 THR A O 1
ATOM 2747 N N . LEU A 1 369 ? -9.199 15.324 39.538 1.00 89.69 369 LEU A N 1
ATOM 2748 C CA . LEU A 1 369 ? -10.017 14.645 38.545 1.00 89.69 369 LEU A CA 1
ATOM 2749 C C . LEU A 1 369 ? -11.439 14.525 39.093 1.00 89.69 369 LEU A C 1
ATOM 2751 O O . LEU A 1 369 ? -11.670 13.787 40.055 1.00 89.69 369 LEU A O 1
ATOM 2755 N N . LYS A 1 370 ? -12.397 15.218 38.478 1.00 91.12 370 LYS A N 1
ATOM 2756 C CA . LYS A 1 370 ? -13.822 14.987 38.729 1.00 91.12 370 LYS A CA 1
ATOM 2757 C C . LYS A 1 370 ? -14.309 13.881 37.813 1.00 91.12 370 LYS A C 1
ATOM 2759 O O . LYS A 1 370 ? -13.951 13.851 36.643 1.00 91.12 370 LYS A O 1
ATOM 2764 N N . THR A 1 371 ? -15.108 12.975 38.356 1.00 88.88 371 THR A N 1
ATOM 2765 C CA . THR A 1 371 ? -15.684 11.845 37.622 1.00 88.88 371 THR A CA 1
ATOM 2766 C C . THR A 1 371 ? -17.155 11.693 37.953 1.00 88.88 371 THR A C 1
ATOM 2768 O O . THR A 1 371 ? -17.559 11.977 39.082 1.00 88.88 371 THR A O 1
ATOM 2771 N N . GLU A 1 372 ? -17.940 11.201 37.003 1.00 88.12 372 GLU A N 1
ATOM 2772 C CA . GLU A 1 372 ? -19.282 10.678 37.228 1.00 88.12 372 GLU A CA 1
ATOM 2773 C C . GLU A 1 372 ? -19.371 9.263 36.649 1.00 88.12 372 GLU A C 1
ATOM 2775 O O . GLU A 1 372 ? -19.234 9.047 35.447 1.00 88.12 372 GLU A O 1
ATOM 2780 N N . LEU A 1 373 ? -19.546 8.288 37.545 1.00 84.38 373 LEU A N 1
ATOM 2781 C CA . LEU A 1 373 ? -19.538 6.859 37.240 1.00 84.38 373 LEU A CA 1
ATOM 2782 C C . LEU A 1 373 ? -20.860 6.257 37.711 1.00 84.38 373 LEU A C 1
ATOM 2784 O O . LEU A 1 373 ? -21.138 6.260 38.911 1.00 84.38 373 LEU A O 1
ATOM 2788 N N . ASN A 1 374 ? -21.684 5.747 36.791 1.00 76.75 374 ASN A N 1
ATOM 2789 C CA . ASN A 1 374 ? -23.027 5.229 37.104 1.00 76.75 374 ASN A CA 1
ATOM 2790 C C . ASN A 1 374 ? -23.883 6.230 37.917 1.00 76.75 374 ASN A C 1
ATOM 2792 O O . ASN A 1 374 ? -24.525 5.858 38.899 1.00 76.75 374 ASN A O 1
ATOM 2796 N N . GLY A 1 375 ? -23.829 7.519 37.557 1.00 79.12 375 GLY A N 1
ATOM 2797 C CA . GLY A 1 375 ? -24.529 8.607 38.257 1.00 79.12 375 GLY A CA 1
ATOM 2798 C C . GLY A 1 375 ? -23.902 9.031 39.593 1.00 79.12 375 GLY A C 1
ATOM 2799 O O . GLY A 1 375 ? -24.427 9.908 40.281 1.00 79.12 375 GLY A O 1
ATOM 2800 N N . LYS A 1 376 ? -22.780 8.422 40.003 1.00 84.44 376 LYS A N 1
ATOM 2801 C CA . LYS A 1 376 ? -22.064 8.784 41.229 1.00 84.44 376 LYS A CA 1
ATOM 2802 C C . LYS A 1 376 ? -20.890 9.701 40.913 1.00 84.44 376 LYS A C 1
ATOM 2804 O O . LYS A 1 376 ? -19.917 9.281 40.290 1.00 84.44 376 LYS A O 1
ATOM 2809 N N . LYS A 1 377 ? -20.954 10.929 41.428 1.00 89.25 377 LYS A N 1
ATOM 2810 C CA . LYS A 1 377 ? -19.869 11.911 41.323 1.00 89.25 377 LYS A CA 1
ATOM 2811 C C . LYS A 1 377 ? -18.754 11.626 42.327 1.00 89.25 377 LYS A C 1
ATOM 2813 O O . LYS A 1 377 ? -19.014 11.208 43.457 1.00 89.25 377 LYS A O 1
ATOM 2818 N N . SER A 1 378 ? -17.503 11.816 41.929 1.00 88.50 378 SER A N 1
ATOM 2819 C CA . SER A 1 378 ? -16.320 11.644 42.781 1.00 88.50 378 SER A CA 1
ATOM 2820 C C . SER A 1 378 ? -15.202 12.591 42.361 1.00 88.50 378 SER A C 1
ATOM 2822 O O . SER A 1 378 ? -15.105 12.963 41.194 1.00 88.50 378 SER A O 1
ATOM 2824 N N . GLU A 1 379 ? -14.353 12.966 43.315 1.00 89.81 379 GLU A N 1
ATOM 2825 C CA . GLU A 1 379 ? -13.179 13.807 43.084 1.00 89.81 379 GLU A CA 1
ATOM 2826 C C . GLU A 1 379 ? -11.927 13.067 43.562 1.00 89.81 379 GLU A C 1
ATOM 2828 O O . GLU A 1 379 ? -11.844 12.627 44.711 1.00 89.81 379 GLU A O 1
ATOM 2833 N N . LEU A 1 380 ? -10.974 12.879 42.654 1.00 88.44 380 LEU A N 1
ATOM 2834 C CA . LEU A 1 380 ? -9.751 12.113 42.864 1.00 88.44 380 LEU A CA 1
ATOM 2835 C C . LEU A 1 380 ? -8.544 13.041 42.748 1.00 88.44 380 LEU A C 1
ATOM 2837 O O . LEU A 1 380 ? -8.519 13.957 41.927 1.00 88.44 380 LEU A O 1
ATOM 2841 N N . ARG A 1 381 ? -7.514 12.793 43.558 1.00 87.62 381 ARG A N 1
ATOM 2842 C CA . ARG A 1 381 ? -6.233 13.493 43.423 1.00 87.62 381 ARG A CA 1
ATOM 2843 C C . ARG A 1 381 ? -5.353 12.777 42.412 1.00 87.62 381 ARG A C 1
ATOM 2845 O O . ARG A 1 381 ? -5.254 11.550 42.433 1.00 87.62 381 ARG A O 1
ATOM 2852 N N . PHE A 1 382 ? -4.673 13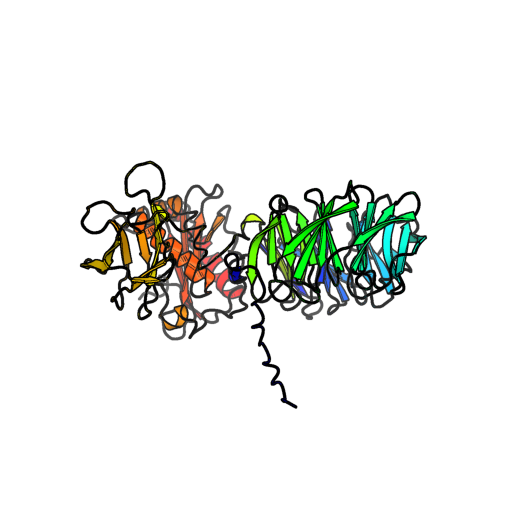.553 41.580 1.00 86.25 382 PHE A N 1
ATOM 2853 C CA . PHE A 1 382 ? -3.621 13.027 40.729 1.00 86.25 382 PHE A CA 1
ATOM 2854 C C . PHE A 1 382 ? -2.345 12.741 41.531 1.00 86.25 382 PHE A C 1
ATOM 2856 O O . PHE A 1 382 ? -1.999 13.454 42.472 1.00 86.25 382 PHE A O 1
ATOM 2863 N N . THR A 1 383 ? -1.616 11.708 41.118 1.00 85.38 383 THR A N 1
ATOM 2864 C CA . THR A 1 383 ? -0.254 11.413 41.569 1.00 85.38 383 THR A CA 1
ATOM 2865 C C . THR A 1 383 ? 0.724 11.813 40.471 1.00 85.38 383 THR A C 1
ATOM 2867 O O . THR A 1 383 ? 0.552 11.419 39.316 1.00 85.38 383 THR A O 1
ATOM 2870 N N . ARG A 1 384 ? 1.751 12.594 40.817 1.00 81.31 384 ARG A N 1
ATOM 2871 C CA . ARG A 1 384 ? 2.755 13.076 39.860 1.00 81.31 384 ARG A CA 1
ATOM 2872 C C . ARG A 1 384 ? 3.830 12.019 39.595 1.00 81.31 384 ARG A C 1
ATOM 2874 O O . ARG A 1 384 ? 4.404 11.470 40.533 1.00 81.31 384 ARG A O 1
ATOM 2881 N N . SER A 1 385 ? 4.138 11.796 38.323 1.00 75.69 385 SER A N 1
ATOM 2882 C CA . SER A 1 385 ? 5.208 10.934 37.821 1.00 75.69 385 SER A CA 1
ATOM 2883 C C . SER A 1 385 ? 5.966 11.675 36.715 1.00 75.69 385 SER A C 1
ATOM 2885 O O . SER A 1 385 ? 5.559 11.675 35.557 1.00 75.69 385 SER A O 1
ATOM 2887 N N . GLY A 1 386 ? 7.066 12.345 37.070 1.00 76.31 386 GLY A N 1
ATOM 2888 C CA . GLY A 1 386 ? 7.784 13.224 36.140 1.00 76.31 386 GLY A CA 1
ATOM 2889 C C . GLY A 1 386 ? 6.948 14.450 35.745 1.00 76.31 386 GLY A C 1
ATOM 2890 O O . GLY A 1 386 ? 6.497 15.200 36.620 1.00 76.31 386 GLY A O 1
ATOM 2891 N N . ASP A 1 387 ? 6.746 14.632 34.439 1.00 70.75 387 ASP A N 1
ATOM 2892 C CA . ASP A 1 387 ? 5.907 15.694 33.860 1.00 70.75 387 ASP A CA 1
ATOM 2893 C C . ASP A 1 387 ? 4.450 15.255 33.638 1.00 70.75 387 ASP A C 1
ATOM 2895 O O . ASP A 1 387 ? 3.650 16.012 33.096 1.00 70.75 387 ASP A O 1
ATOM 2899 N N . GLU A 1 388 ? 4.091 14.043 34.059 1.00 73.19 388 GLU A N 1
ATOM 2900 C CA . GLU A 1 388 ? 2.747 13.490 33.921 1.00 73.19 388 GLU A CA 1
ATOM 2901 C C . GLU A 1 388 ? 2.070 13.351 35.284 1.00 73.19 388 GLU A C 1
ATOM 2903 O O . GLU A 1 388 ? 2.696 13.074 36.312 1.00 73.19 388 GLU A O 1
ATOM 2908 N N . PHE A 1 389 ? 0.759 13.535 35.293 1.00 80.44 389 PHE A N 1
ATOM 2909 C CA . PHE A 1 389 ? -0.110 13.350 36.444 1.00 80.44 389 PHE A CA 1
ATOM 2910 C C . PHE A 1 389 ? -1.066 12.203 36.132 1.00 80.44 389 PHE A C 1
ATOM 2912 O O . PHE A 1 389 ? -1.655 12.159 35.057 1.00 80.44 389 PHE A O 1
ATOM 2919 N N . THR A 1 390 ? -1.207 11.269 37.074 1.00 82.69 390 THR A N 1
ATOM 2920 C CA . THR A 1 390 ? -1.983 10.033 36.893 1.00 82.69 390 THR A CA 1
ATOM 2921 C C . THR A 1 390 ? -3.028 9.854 37.988 1.00 82.69 390 THR A C 1
ATOM 2923 O O . THR A 1 390 ? -2.749 10.082 39.166 1.00 82.69 390 THR A O 1
ATOM 2926 N N . ALA A 1 391 ? -4.244 9.463 37.620 1.00 81.88 391 ALA A N 1
ATOM 2927 C CA . ALA A 1 391 ? -5.309 9.135 38.564 1.00 81.88 391 ALA A CA 1
ATOM 2928 C C . ALA A 1 391 ? -5.925 7.787 38.191 1.00 81.88 391 ALA A C 1
ATOM 2930 O O . ALA A 1 391 ? -6.250 7.549 37.030 1.00 81.88 391 ALA A O 1
ATOM 2931 N N . LYS A 1 392 ? -6.077 6.900 39.180 1.00 81.38 392 LYS A N 1
ATOM 2932 C CA . LYS A 1 392 ? -6.675 5.575 38.983 1.00 81.38 392 LYS A CA 1
ATOM 2933 C C . LYS A 1 392 ? -8.132 5.576 39.413 1.00 81.38 392 LYS A C 1
ATOM 2935 O O . LYS A 1 392 ? -8.444 5.984 40.532 1.00 81.38 392 LYS A O 1
ATOM 2940 N N . LEU A 1 393 ? -9.007 5.092 38.540 1.00 76.56 393 LEU A N 1
ATOM 2941 C CA . LEU A 1 393 ? -10.431 4.962 38.837 1.00 76.56 393 LEU A CA 1
ATOM 2942 C C . LEU A 1 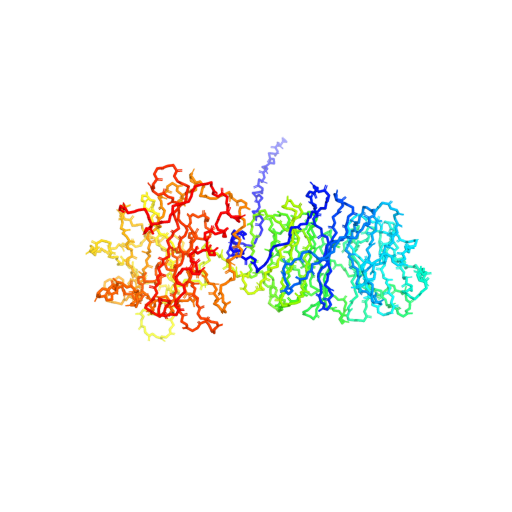393 ? -10.699 3.662 39.602 1.00 76.56 393 LEU A C 1
ATOM 2944 O O . LEU A 1 393 ? -10.149 2.614 39.277 1.00 76.56 393 LEU A O 1
ATOM 2948 N N . ALA A 1 394 ? -11.560 3.730 40.618 1.00 64.06 394 ALA A N 1
ATOM 2949 C CA . ALA A 1 394 ? -11.891 2.597 41.489 1.00 64.06 394 ALA A CA 1
ATOM 2950 C C . ALA A 1 394 ? -13.144 1.813 41.044 1.00 64.06 394 ALA A C 1
ATOM 2952 O O . ALA A 1 394 ? -13.713 1.065 41.837 1.00 64.06 394 ALA A O 1
ATOM 2953 N N . ALA A 1 395 ? -13.631 2.020 39.819 1.00 62.03 395 ALA A N 1
ATOM 2954 C CA . ALA A 1 395 ? -14.907 1.465 39.382 1.00 62.03 395 ALA A CA 1
ATOM 2955 C C . ALA A 1 395 ? -14.729 0.151 38.621 1.00 62.03 395 ALA A C 1
ATOM 2957 O O . ALA A 1 395 ? -13.882 0.042 37.741 1.00 62.03 395 ALA A O 1
ATOM 2958 N N . THR A 1 396 ? -15.551 -0.840 38.963 1.00 61.59 396 THR A N 1
ATOM 2959 C CA . THR A 1 396 ? -15.459 -2.178 38.379 1.00 61.59 396 THR A CA 1
ATOM 2960 C C . THR A 1 396 ? -16.182 -2.278 37.033 1.00 61.59 396 THR A C 1
ATOM 2962 O O . THR A 1 396 ? -15.661 -2.957 36.156 1.00 61.59 396 THR A O 1
ATOM 2965 N N . GLU A 1 397 ? -17.324 -1.591 36.827 1.00 66.00 397 GLU A N 1
ATOM 2966 C CA . GLU A 1 397 ? -18.168 -1.762 35.616 1.00 66.00 397 GLU A CA 1
ATOM 2967 C C . GLU A 1 397 ? -19.102 -0.567 35.245 1.00 66.00 397 GLU A C 1
ATOM 2969 O O . GLU A 1 397 ? -20.305 -0.763 35.054 1.00 66.00 397 GLU A O 1
ATOM 2974 N N . PRO A 1 398 ? -18.657 0.702 35.169 1.00 72.19 398 PRO A N 1
ATOM 2975 C CA . PRO A 1 398 ? -19.514 1.758 34.632 1.00 72.19 398 PRO A CA 1
ATOM 2976 C C . PRO A 1 398 ? -19.707 1.629 33.114 1.00 72.19 398 PRO A C 1
ATOM 2978 O O . PRO A 1 398 ? -18.753 1.350 32.390 1.00 72.19 398 PRO A O 1
ATOM 2981 N N . ARG A 1 399 ? -20.934 1.862 32.617 1.00 75.44 399 ARG A N 1
ATOM 2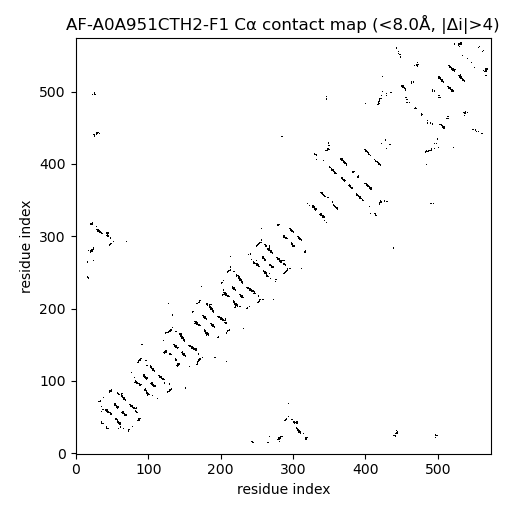982 C CA . ARG A 1 399 ? -21.185 1.962 31.161 1.00 75.44 399 ARG A CA 1
ATOM 2983 C C . ARG A 1 399 ? -20.480 3.183 30.565 1.00 75.44 399 ARG A C 1
ATOM 2985 O O . ARG A 1 399 ? -19.902 3.089 29.487 1.00 75.44 399 ARG A O 1
ATOM 2992 N N . TRP A 1 400 ? -20.533 4.294 31.296 1.00 83.38 400 TRP A N 1
ATOM 2993 C CA . TRP A 1 400 ? -19.962 5.579 30.916 1.00 83.38 400 TRP A CA 1
ATOM 2994 C C . TRP A 1 400 ? -19.030 6.090 32.001 1.00 83.38 400 TRP A C 1
ATOM 2996 O O . TRP A 1 400 ? -19.351 6.025 33.192 1.00 83.38 400 TRP A O 1
ATOM 3006 N N . ILE A 1 401 ? -17.894 6.626 31.576 1.00 84.69 401 ILE A N 1
ATOM 3007 C CA . ILE A 1 401 ? -16.976 7.371 32.430 1.00 84.69 401 ILE A CA 1
ATOM 3008 C C . ILE A 1 401 ? -17.000 8.815 31.955 1.00 84.69 401 ILE A C 1
ATOM 3010 O O . ILE A 1 401 ? -16.390 9.130 30.936 1.00 84.69 401 ILE A O 1
ATOM 3014 N N . HIS A 1 402 ? -17.698 9.675 32.693 1.00 87.75 402 HIS A N 1
ATOM 3015 C CA . HIS A 1 402 ? -17.618 11.121 32.503 1.00 87.75 402 HIS A CA 1
ATOM 3016 C C . HIS A 1 402 ? -16.505 11.646 33.396 1.00 87.75 402 HIS A C 1
ATOM 3018 O O . HIS A 1 402 ? -16.436 11.270 34.573 1.00 87.75 402 HIS A O 1
ATOM 3024 N N . TYR A 1 403 ? -15.627 12.491 32.868 1.00 88.56 403 TYR A N 1
ATOM 3025 C CA . TYR A 1 403 ? -14.555 13.080 33.655 1.00 88.56 403 TYR A CA 1
ATOM 3026 C C . TYR A 1 403 ? -14.137 14.468 33.175 1.00 88.56 403 TYR A C 1
ATOM 3028 O O . TYR A 1 403 ? -14.231 14.802 31.998 1.00 88.56 403 TYR A O 1
ATOM 3036 N N . SER A 1 404 ? -13.625 15.265 34.112 1.00 89.69 404 SER A N 1
ATOM 3037 C CA . SER A 1 404 ? -13.022 16.572 33.849 1.00 89.69 404 SER A CA 1
ATOM 3038 C C . SER A 1 404 ? -11.809 16.775 34.746 1.00 89.69 404 SER A C 1
ATOM 3040 O O . SER A 1 404 ? -11.801 16.365 35.912 1.00 89.69 404 SER A O 1
ATOM 3042 N N . VAL A 1 405 ? -10.794 17.450 34.219 1.00 89.44 405 VAL A N 1
ATOM 3043 C CA . VAL A 1 405 ? -9.632 17.890 34.993 1.00 89.44 405 VAL A CA 1
ATOM 3044 C C . VAL A 1 405 ? -9.901 19.294 35.502 1.00 89.44 405 VAL A C 1
ATOM 3046 O O . VAL A 1 405 ? -10.193 20.184 34.712 1.00 89.44 405 VAL A O 1
ATOM 3049 N N . CYS A 1 406 ? -9.802 19.496 36.809 1.00 88.38 406 CYS A N 1
ATOM 3050 C CA . CYS A 1 406 ? -10.102 20.767 37.454 1.00 88.38 406 CYS A CA 1
ATOM 3051 C C . CYS A 1 406 ? -8.900 21.299 38.222 1.00 88.38 406 CYS A C 1
ATOM 3053 O O . CYS A 1 406 ? -8.090 20.526 38.734 1.00 88.38 406 CYS A O 1
ATOM 3055 N N . VAL A 1 407 ? -8.812 22.619 38.361 1.00 86.69 407 VAL A N 1
ATOM 3056 C CA . VAL A 1 407 ? -7.863 23.237 39.293 1.00 86.69 407 VAL A CA 1
ATOM 3057 C C . VAL A 1 407 ? -8.359 22.990 40.720 1.00 86.69 407 VAL A C 1
ATOM 3059 O O . VAL A 1 407 ? -9.505 23.321 41.050 1.00 86.69 407 VAL A O 1
ATOM 3062 N N . THR A 1 408 ? -7.507 22.403 41.566 1.00 86.12 408 THR A N 1
ATOM 3063 C CA . THR A 1 408 ? -7.856 21.996 42.936 1.00 86.12 408 THR A CA 1
ATOM 3064 C C . THR A 1 408 ? -8.467 23.157 43.720 1.00 86.12 408 THR A C 1
ATOM 3066 O O . THR A 1 408 ? -7.888 24.237 43.809 1.00 86.12 408 THR A O 1
ATOM 3069 N N . GLY A 1 409 ? -9.629 22.924 44.337 1.00 81.31 409 GLY A N 1
ATOM 3070 C CA . GLY A 1 409 ? -10.301 23.924 45.175 1.00 81.31 409 GLY A CA 1
ATOM 3071 C C . GLY A 1 409 ? -11.047 25.018 44.403 1.00 81.31 409 GLY A C 1
ATOM 3072 O O . GLY A 1 409 ? -11.537 25.959 45.023 1.00 81.31 409 GLY A O 1
ATOM 3073 N N . THR A 1 410 ? -11.170 24.895 43.077 1.00 82.50 410 THR A N 1
ATOM 3074 C CA . THR A 1 410 ? -11.897 25.847 42.226 1.00 82.50 410 THR A CA 1
ATOM 3075 C C . THR A 1 410 ? -13.041 25.176 41.449 1.00 82.50 410 THR A C 1
ATOM 3077 O O . THR A 1 410 ? -13.223 23.954 41.469 1.00 82.50 410 THR A O 1
ATOM 3080 N N . ALA A 1 411 ? -13.828 25.995 40.745 1.00 82.19 411 ALA A N 1
ATOM 3081 C CA . ALA A 1 411 ? -14.820 25.530 39.777 1.00 82.19 411 ALA A CA 1
ATOM 3082 C C . ALA A 1 411 ? -14.271 25.420 38.338 1.00 82.19 411 ALA A C 1
ATOM 3084 O O . ALA A 1 411 ? -15.001 24.960 37.464 1.00 82.19 411 ALA A O 1
ATOM 3085 N N . GLN A 1 412 ? -13.023 25.831 38.087 1.00 84.62 412 GLN A N 1
ATOM 3086 C CA . GLN A 1 412 ? -12.408 25.796 36.758 1.00 84.62 412 GLN A CA 1
ATOM 3087 C C . GLN A 1 412 ? -12.053 24.357 36.387 1.00 84.62 412 GLN A C 1
ATOM 3089 O O . GLN A 1 412 ? -11.305 23.692 37.107 1.00 84.62 412 GLN A O 1
ATOM 3094 N N . CYS A 1 413 ? -12.606 23.883 35.273 1.00 87.19 413 CYS A N 1
ATOM 3095 C CA . CYS A 1 413 ? -12.438 22.524 34.780 1.00 87.19 413 CYS A CA 1
ATOM 3096 C C . CYS A 1 413 ? -12.310 22.519 33.257 1.00 87.19 413 CYS A C 1
ATOM 3098 O O . CYS A 1 413 ? -12.850 23.394 32.581 1.00 87.19 413 CYS A O 1
ATOM 3100 N N . SER A 1 414 ? -11.650 21.493 32.723 1.00 87.00 414 SER A N 1
ATOM 3101 C CA . SER A 1 414 ? -11.721 21.155 31.306 1.00 87.00 414 SER A CA 1
ATOM 3102 C C . SER A 1 414 ? -13.174 20.873 30.900 1.00 87.00 414 SER A C 1
ATOM 3104 O O . SER A 1 414 ? -13.990 20.527 31.767 1.00 87.00 414 SER A O 1
ATOM 3106 N N . PRO A 1 415 ? -13.500 20.923 29.595 1.00 85.00 415 PRO A N 1
ATOM 3107 C CA . PRO A 1 415 ? -14.719 20.305 29.088 1.00 85.00 415 PRO A CA 1
ATOM 3108 C C . PRO A 1 415 ? -14.885 18.874 29.619 1.00 85.00 415 PRO A C 1
ATOM 3110 O O . PRO A 1 415 ? -13.900 18.194 29.935 1.00 85.00 415 PRO A O 1
ATOM 3113 N N . GLU A 1 416 ? -16.134 18.437 29.760 1.00 85.94 416 GLU A N 1
ATOM 3114 C CA . GLU A 1 416 ? -16.423 17.050 30.114 1.00 85.94 416 GLU A CA 1
ATOM 3115 C C . GLU A 1 416 ? -16.000 16.127 28.971 1.00 85.94 416 GLU A C 1
ATOM 3117 O O . GLU A 1 416 ? -16.355 16.336 27.810 1.00 85.94 416 GLU A O 1
ATOM 3122 N N . LEU A 1 417 ? -15.238 15.102 29.330 1.00 84.75 417 LEU A N 1
ATOM 3123 C CA . LEU A 1 417 ? -14.838 14.008 28.466 1.00 84.75 417 LEU A CA 1
ATOM 3124 C C . LEU A 1 417 ? -15.645 12.770 28.831 1.00 84.75 417 LEU A C 1
ATOM 3126 O O . LEU A 1 417 ? -15.875 12.499 30.011 1.00 84.75 417 LEU A O 1
ATOM 3130 N N . VAL A 1 418 ? -16.036 12.000 27.818 1.00 85.50 418 VAL A N 1
ATOM 3131 C CA . VAL A 1 418 ? -16.819 10.773 27.995 1.00 85.50 418 VAL A CA 1
ATOM 3132 C C . VAL A 1 418 ? -16.100 9.591 27.350 1.00 85.50 418 VAL A C 1
ATOM 3134 O O . VAL A 1 418 ? -15.507 9.705 26.272 1.00 85.50 418 VAL A O 1
ATOM 3137 N N . VAL A 1 419 ? -16.139 8.442 28.026 1.00 80.69 419 VAL A N 1
ATOM 3138 C CA . VAL A 1 419 ? -15.607 7.155 27.547 1.00 80.69 419 VAL A CA 1
ATOM 3139 C C . VAL A 1 419 ? -16.682 6.092 27.693 1.00 80.69 419 VAL A C 1
ATOM 3141 O O . VAL A 1 419 ? -17.325 6.006 28.743 1.00 80.69 419 VAL A O 1
ATOM 3144 N N . ALA A 1 420 ? -16.831 5.257 26.667 1.00 83.38 420 ALA A N 1
ATOM 3145 C CA . ALA A 1 420 ? -17.721 4.102 26.673 1.00 83.38 420 ALA A CA 1
ATOM 3146 C C . ALA A 1 420 ? -16.962 2.797 26.974 1.00 83.38 420 ALA A C 1
ATOM 3148 O O . ALA A 1 420 ? -15.794 2.636 26.604 1.00 83.38 420 ALA A O 1
ATOM 3149 N N . SER A 1 421 ? -17.636 1.840 27.616 1.00 80.38 421 SER A N 1
ATOM 3150 C CA . SER A 1 421 ? -17.130 0.471 27.783 1.00 80.38 421 SER A CA 1
ATOM 3151 C C . SER A 1 421 ? -17.352 -0.382 26.521 1.00 80.38 421 SER A C 1
ATOM 3153 O O . SER A 1 421 ? -18.404 -0.237 25.898 1.00 80.38 421 SER A O 1
ATOM 3155 N N . PRO A 1 422 ? -16.422 -1.290 26.140 1.00 80.75 422 PRO A N 1
ATOM 3156 C CA . PRO A 1 422 ? -16.544 -2.169 24.985 1.00 80.75 422 PRO A CA 1
ATOM 3157 C C . PRO A 1 422 ? -17.894 -2.880 24.917 1.00 80.75 422 PRO A C 1
ATOM 3159 O O . PRO A 1 422 ? -18.425 -3.364 25.917 1.00 80.75 422 PRO A O 1
ATOM 3162 N N . THR A 1 423 ? -18.403 -3.039 23.702 1.00 79.31 423 THR A N 1
ATOM 3163 C CA . THR A 1 423 ? -19.551 -3.896 23.380 1.00 79.31 423 THR A CA 1
ATOM 3164 C C . THR A 1 423 ? -19.246 -5.372 23.611 1.00 79.31 423 THR A C 1
ATOM 3166 O O . THR A 1 423 ? -20.158 -6.177 23.832 1.00 79.31 423 THR A O 1
ATOM 3169 N N . THR A 1 424 ? -17.964 -5.734 23.577 1.00 81.31 424 THR A N 1
ATOM 3170 C CA . THR A 1 424 ? -17.474 -7.091 23.788 1.00 81.31 424 THR A CA 1
ATOM 3171 C C . THR A 1 424 ? -17.146 -7.381 25.246 1.00 81.31 424 THR A C 1
ATOM 3173 O O . THR A 1 424 ? -16.898 -6.483 26.044 1.00 81.31 424 THR A O 1
ATOM 3176 N N . THR A 1 425 ? -17.071 -8.663 25.600 1.00 83.19 425 THR A N 1
ATOM 3177 C CA . THR A 1 425 ? -16.616 -9.066 26.938 1.00 83.19 425 THR A CA 1
ATOM 3178 C C . THR A 1 425 ? -15.150 -8.687 27.171 1.00 83.19 425 THR A C 1
ATOM 3180 O O . THR A 1 425 ? -14.386 -8.505 26.218 1.00 83.19 425 THR A O 1
ATOM 3183 N N . ASN A 1 426 ? -14.737 -8.635 28.445 1.00 82.38 426 ASN A N 1
ATOM 3184 C CA . ASN A 1 426 ? -13.339 -8.397 28.822 1.00 82.38 426 ASN A CA 1
ATOM 3185 C C . ASN A 1 426 ? -12.394 -9.378 28.093 1.00 82.38 426 ASN A C 1
ATOM 3187 O O . ASN A 1 426 ? -11.389 -8.952 27.537 1.00 82.38 426 ASN A O 1
ATOM 3191 N N . ALA A 1 427 ? -12.762 -10.657 27.968 1.00 84.25 427 ALA A N 1
ATOM 3192 C CA . ALA A 1 427 ? -11.926 -11.654 27.295 1.00 84.25 427 ALA A CA 1
ATOM 3193 C C . ALA A 1 427 ? -11.580 -11.296 25.832 1.00 84.25 427 ALA A C 1
ATOM 3195 O O . ALA A 1 427 ? -10.458 -11.543 25.390 1.00 84.25 427 ALA A O 1
ATOM 3196 N N . TYR A 1 428 ? -12.507 -10.692 25.081 1.00 84.75 428 TYR A N 1
ATOM 3197 C CA . TYR A 1 428 ? -12.204 -10.176 23.741 1.00 84.75 428 TYR A CA 1
ATOM 3198 C C . TYR A 1 428 ? -11.369 -8.897 23.815 1.00 84.75 428 TYR A C 1
ATOM 3200 O O . TYR A 1 428 ? -10.357 -8.786 23.126 1.00 84.75 428 TYR A O 1
ATOM 3208 N N . ALA A 1 429 ? -11.752 -7.962 24.687 1.00 77.88 429 ALA A N 1
ATOM 3209 C CA . ALA A 1 429 ? -11.089 -6.668 24.833 1.00 77.88 429 ALA A CA 1
ATOM 3210 C C . ALA A 1 429 ? -9.609 -6.783 25.256 1.00 77.88 429 ALA A C 1
ATOM 3212 O O . ALA A 1 429 ? -8.767 -6.030 24.777 1.00 77.88 429 ALA A O 1
ATOM 3213 N N . THR A 1 430 ? -9.263 -7.759 26.098 1.00 77.94 430 THR A N 1
ATOM 3214 C CA . THR A 1 430 ? -7.879 -8.049 26.522 1.00 77.94 430 THR A CA 1
ATOM 3215 C C . THR A 1 430 ? -7.158 -9.031 25.598 1.00 77.94 430 THR A C 1
ATOM 3217 O O . THR A 1 430 ? -6.004 -9.392 25.833 1.00 77.94 430 THR A O 1
ATOM 3220 N N . GLY A 1 431 ? -7.817 -9.479 24.525 1.00 79.94 431 GLY A N 1
ATOM 3221 C CA . GLY A 1 431 ? -7.250 -10.391 23.539 1.00 79.94 431 GLY A CA 1
ATOM 3222 C C . GLY A 1 431 ? -7.044 -11.827 24.030 1.00 79.94 431 GLY A C 1
ATOM 3223 O O . GLY A 1 431 ? -6.339 -12.575 23.349 1.00 79.94 431 GLY A O 1
ATOM 3224 N N . GLN A 1 432 ? -7.647 -12.215 25.162 1.00 84.50 432 GLN A N 1
ATOM 3225 C CA . GLN A 1 432 ? -7.686 -13.603 25.648 1.00 84.50 432 GLN A CA 1
ATOM 3226 C C . GLN A 1 432 ? -8.458 -14.512 24.683 1.00 84.50 432 GLN A C 1
ATOM 3228 O O . GLN A 1 432 ? -8.098 -15.673 24.497 1.00 84.50 432 GLN A O 1
ATOM 3233 N N . VAL A 1 433 ? -9.496 -13.968 24.045 1.00 86.88 433 VAL A N 1
ATOM 3234 C CA . VAL A 1 433 ? -10.254 -14.600 22.963 1.00 86.88 433 VAL A CA 1
ATOM 3235 C C . VAL A 1 433 ? -10.165 -13.709 21.729 1.00 86.88 433 VAL A C 1
ATOM 3237 O O . VAL A 1 433 ? -10.240 -12.485 21.819 1.00 86.88 433 VAL A O 1
ATOM 3240 N N . LYS A 1 434 ? -9.979 -14.320 20.558 1.00 88.25 434 LYS A N 1
ATOM 3241 C CA . LYS A 1 434 ? -9.929 -13.615 19.275 1.00 88.25 434 LYS A CA 1
ATOM 3242 C C . LYS A 1 434 ? -11.275 -13.742 18.575 1.00 88.25 434 LYS A C 1
ATOM 3244 O O . LYS A 1 434 ? -11.750 -14.857 18.392 1.00 88.25 434 LYS A O 1
ATOM 3249 N N . PHE A 1 435 ? -11.880 -12.614 18.204 1.00 93.94 435 PHE A N 1
ATOM 3250 C CA . PHE A 1 435 ? -13.137 -12.616 17.450 1.00 93.94 435 PHE A CA 1
ATOM 3251 C C . PHE A 1 435 ? -12.906 -12.987 15.981 1.00 93.94 435 PHE A C 1
ATOM 3253 O O . PHE A 1 435 ? -13.644 -13.783 15.409 1.00 93.94 435 PHE A O 1
ATOM 3260 N N . VAL A 1 436 ? -11.819 -12.480 15.403 1.00 91.88 436 VAL A N 1
ATOM 3261 C CA . VAL A 1 436 ? -11.287 -12.881 14.096 1.00 91.88 436 VAL A CA 1
ATOM 3262 C C . VAL A 1 436 ? -9.780 -13.155 14.220 1.00 91.88 436 VAL A C 1
ATOM 3264 O O . VAL A 1 436 ? -9.164 -12.728 15.204 1.00 91.88 436 VAL A O 1
ATOM 3267 N N . PRO A 1 437 ? -9.157 -13.882 13.271 1.00 86.25 437 PRO A N 1
ATOM 3268 C CA . PRO A 1 437 ? -7.710 -14.095 13.267 1.00 86.25 437 PRO A CA 1
ATOM 3269 C C . PRO A 1 437 ? -6.917 -12.784 13.379 1.00 86.25 437 PRO A C 1
ATOM 3271 O O . PRO A 1 437 ? -7.337 -11.752 12.869 1.00 86.25 437 PRO A O 1
ATOM 3274 N N . ALA A 1 438 ? -5.751 -12.810 14.033 1.00 71.56 438 ALA A N 1
ATOM 3275 C CA . ALA A 1 438 ? -4.932 -11.604 14.225 1.00 71.56 438 ALA A CA 1
ATOM 3276 C C . ALA A 1 438 ? -4.382 -11.019 12.907 1.00 71.56 438 ALA A C 1
ATOM 3278 O O . ALA A 1 438 ? -3.965 -9.865 12.864 1.00 71.56 438 ALA A O 1
ATOM 3279 N N . ASP A 1 439 ? -4.359 -11.832 11.854 1.00 63.97 439 ASP A N 1
ATOM 3280 C CA . ASP A 1 439 ? -3.986 -11.488 10.487 1.00 63.97 439 ASP A CA 1
ATOM 3281 C C . ASP A 1 439 ? -5.194 -11.179 9.591 1.00 63.97 439 ASP A C 1
ATOM 3283 O O . ASP A 1 439 ? -5.043 -11.016 8.383 1.00 63.97 439 ASP A O 1
ATOM 3287 N N . PHE A 1 440 ? -6.398 -11.098 10.160 1.00 78.56 440 PHE A N 1
ATOM 3288 C CA . PHE A 1 440 ? -7.604 -10.821 9.400 1.00 78.56 440 PHE A CA 1
ATOM 3289 C C . PHE A 1 440 ? -7.623 -9.377 8.893 1.00 78.56 440 PHE A C 1
ATOM 3291 O O . PHE A 1 440 ? -7.697 -8.421 9.665 1.00 78.56 440 PHE A O 1
ATOM 3298 N N . MET A 1 441 ? -7.614 -9.238 7.569 1.00 70.88 441 MET A N 1
ATOM 3299 C CA . MET A 1 441 ? -7.898 -7.983 6.885 1.00 70.88 441 MET A CA 1
ATOM 3300 C C . MET A 1 441 ? -9.397 -7.840 6.685 1.00 70.88 441 MET A C 1
ATOM 3302 O O . MET A 1 441 ? -10.014 -8.654 5.989 1.00 70.88 441 MET A O 1
ATOM 3306 N N . VAL A 1 442 ? -9.965 -6.782 7.256 1.00 79.88 442 VAL A N 1
ATOM 3307 C CA . VAL A 1 442 ? -11.394 -6.510 7.145 1.00 79.88 442 VAL A CA 1
ATOM 3308 C C . VAL A 1 442 ? -11.761 -6.311 5.667 1.00 79.88 442 VAL A C 1
ATOM 3310 O O . VAL A 1 442 ? -11.133 -5.496 4.981 1.00 79.88 442 VAL A O 1
ATOM 3313 N N . PRO A 1 443 ? -12.721 -7.083 5.123 1.00 84.12 443 PRO A N 1
ATOM 3314 C CA . PRO A 1 443 ? -13.103 -6.951 3.726 1.00 84.12 443 PRO A CA 1
ATOM 3315 C C . PRO A 1 443 ? -13.780 -5.593 3.471 1.00 84.12 443 PRO A C 1
ATOM 3317 O O . PRO A 1 443 ? -14.446 -5.076 4.369 1.00 84.12 443 PRO A O 1
ATOM 3320 N N . PRO A 1 444 ? -13.671 -5.034 2.249 1.00 82.50 444 PRO A N 1
ATOM 3321 C CA . PRO A 1 444 ? -14.471 -3.875 1.870 1.00 82.50 444 PRO A CA 1
ATOM 3322 C C . PRO A 1 444 ? -15.966 -4.201 2.040 1.00 82.50 444 PRO A C 1
ATOM 3324 O O . PRO A 1 444 ? -16.360 -5.322 1.684 1.00 82.50 444 PRO A O 1
ATOM 3327 N N . PRO A 1 445 ? -16.788 -3.277 2.571 1.00 88.25 445 PRO A N 1
ATOM 3328 C CA . PRO A 1 445 ? -18.238 -3.441 2.624 1.00 88.25 445 PRO A CA 1
ATOM 3329 C C . PRO A 1 445 ? -18.847 -3.685 1.232 1.00 88.25 445 PRO A C 1
ATOM 3331 O O . PRO A 1 445 ? -18.246 -3.311 0.219 1.00 88.25 445 PRO A O 1
ATOM 3334 N N . PRO A 1 446 ? -20.026 -4.325 1.143 1.00 90.06 446 PRO A N 1
ATOM 3335 C CA . PRO A 1 446 ? -20.689 -4.526 -0.137 1.00 90.06 446 PRO A CA 1
ATOM 3336 C C . PRO A 1 446 ? -21.134 -3.184 -0.733 1.00 90.06 446 PRO A C 1
ATOM 3338 O O . PRO A 1 446 ? -21.595 -2.294 -0.019 1.00 90.06 446 PRO A O 1
ATOM 3341 N N . SER A 1 447 ? -21.045 -3.056 -2.058 1.00 85.50 447 SER A N 1
ATOM 3342 C CA . SER A 1 447 ? -21.641 -1.920 -2.765 1.00 85.50 447 SER A CA 1
ATOM 3343 C C . SER A 1 447 ? -23.162 -2.065 -2.749 1.00 85.50 447 SER A C 1
ATOM 3345 O O . SER A 1 447 ? -23.703 -3.060 -3.231 1.00 85.50 447 SER A O 1
ATOM 3347 N N . VAL A 1 448 ? -23.843 -1.076 -2.174 1.00 87.56 448 VAL A N 1
ATOM 3348 C CA . VAL A 1 448 ? -25.302 -1.008 -2.092 1.00 87.56 448 VAL A CA 1
ATOM 3349 C C . VAL A 1 448 ? -25.706 0.361 -2.616 1.00 87.56 448 VAL A C 1
ATOM 3351 O O . VAL A 1 448 ? -25.442 1.364 -1.964 1.00 87.56 448 VAL A O 1
ATOM 3354 N N . GLY A 1 449 ? -26.298 0.411 -3.811 1.00 85.62 449 GLY A N 1
ATOM 3355 C CA . GLY A 1 449 ? -26.658 1.675 -4.461 1.00 85.62 449 GLY A CA 1
ATOM 3356 C C . GLY A 1 449 ? -25.475 2.646 -4.581 1.00 85.62 449 GLY A C 1
ATOM 3357 O O . GLY A 1 449 ? -24.344 2.231 -4.830 1.00 85.62 449 GLY A O 1
ATOM 3358 N N . GLU A 1 450 ? -25.751 3.935 -4.388 1.00 86.62 450 GLU A N 1
ATOM 3359 C CA . GLU A 1 450 ? -24.732 4.993 -4.319 1.00 86.62 450 GLU A CA 1
ATOM 3360 C C . GLU A 1 450 ? -24.316 5.315 -2.870 1.00 86.62 450 GLU A C 1
ATOM 3362 O O . GLU A 1 450 ? -23.669 6.329 -2.631 1.00 86.62 450 GLU A O 1
ATOM 3367 N N . TYR A 1 451 ? -24.681 4.479 -1.889 1.00 91.44 451 TYR A N 1
ATOM 3368 C CA . TYR A 1 451 ? -24.354 4.724 -0.483 1.00 91.44 451 TYR A CA 1
ATOM 3369 C C . TYR A 1 451 ? -22.868 4.483 -0.192 1.00 91.44 451 TYR A C 1
ATOM 3371 O O . TYR A 1 451 ? -22.223 3.602 -0.772 1.00 91.44 451 TYR A O 1
ATOM 3379 N N . THR A 1 452 ? -22.333 5.254 0.749 1.00 86.94 452 THR A N 1
ATOM 3380 C CA . THR A 1 452 ? -20.950 5.147 1.222 1.00 86.94 452 THR A CA 1
ATOM 3381 C C . THR A 1 452 ? -20.904 4.503 2.605 1.00 86.94 452 THR A C 1
ATOM 3383 O O . THR A 1 452 ? -21.886 4.516 3.342 1.00 86.94 452 THR A O 1
ATOM 3386 N N . TRP A 1 453 ? -19.777 3.876 2.939 1.00 89.25 453 TRP A N 1
ATOM 3387 C CA . TRP A 1 453 ? -19.590 3.193 4.217 1.00 89.25 453 TRP A CA 1
ATOM 3388 C C . TRP A 1 453 ? -18.410 3.793 4.962 1.00 89.25 453 TRP A C 1
ATOM 3390 O O . TRP A 1 453 ? -17.295 3.850 4.433 1.00 89.25 453 TRP A O 1
ATOM 3400 N N . ASN A 1 454 ? -18.643 4.141 6.218 1.00 84.38 454 ASN A N 1
ATOM 3401 C CA . ASN A 1 454 ? -17.634 4.656 7.126 1.00 84.38 454 ASN A CA 1
ATOM 3402 C C . ASN A 1 454 ? -17.563 3.753 8.352 1.00 84.38 454 ASN A C 1
ATOM 3404 O O . ASN A 1 454 ? -18.563 3.165 8.753 1.00 84.38 454 ASN A O 1
ATOM 3408 N N . ILE A 1 455 ? -16.379 3.625 8.951 1.00 85.69 455 ILE A N 1
ATOM 3409 C CA . ILE A 1 455 ? -16.298 3.090 10.313 1.00 85.69 455 ILE A CA 1
ATOM 3410 C C . ILE A 1 455 ? -17.092 4.055 11.203 1.00 85.69 455 ILE A C 1
ATOM 3412 O O . ILE A 1 455 ? -17.061 5.261 10.967 1.00 85.69 455 ILE A O 1
ATOM 3416 N N . LEU A 1 456 ? -17.811 3.541 12.200 1.00 88.19 456 LEU A N 1
ATOM 3417 C CA . LEU A 1 456 ? -18.370 4.396 13.246 1.00 88.19 456 LEU A CA 1
ATOM 3418 C C . LEU A 1 456 ? -17.215 4.951 14.084 1.00 88.19 456 LEU A C 1
ATOM 3420 O O . LEU A 1 456 ? -16.702 4.294 14.989 1.00 88.19 456 LEU A O 1
ATOM 3424 N N . GLU A 1 457 ? -16.757 6.142 13.712 1.00 84.69 457 GLU A N 1
ATOM 3425 C CA . GLU A 1 457 ? -15.640 6.855 14.318 1.00 84.69 457 GLU A CA 1
ATOM 3426 C C . GLU A 1 457 ? -15.911 8.369 14.404 1.00 84.69 457 GLU A C 1
ATOM 3428 O O . GLU A 1 457 ? -16.817 8.866 13.731 1.00 84.69 457 GLU A O 1
ATOM 3433 N N . PRO A 1 458 ? -15.172 9.117 15.248 1.00 83.25 458 PRO A N 1
ATOM 3434 C CA . PRO A 1 458 ? -15.489 10.512 15.564 1.00 83.25 458 PRO A CA 1
ATOM 3435 C C . PRO A 1 458 ? -15.658 11.474 14.377 1.00 83.25 458 PRO A C 1
ATOM 3437 O O . PRO A 1 458 ? -16.310 12.505 14.511 1.00 83.25 458 PRO A O 1
ATOM 3440 N N . GLU A 1 459 ? -15.081 11.160 13.222 1.00 80.50 459 GLU A N 1
ATOM 3441 C CA . GLU A 1 459 ? -15.143 11.937 11.984 1.00 80.50 459 GLU A CA 1
ATOM 3442 C C . GLU A 1 459 ? -16.551 12.004 11.392 1.00 80.50 459 GLU A C 1
ATOM 3444 O O . GLU A 1 459 ? -16.824 12.926 10.625 1.00 80.50 459 GLU A O 1
ATOM 3449 N N . ILE A 1 460 ? -17.432 11.067 11.751 1.00 83.69 460 ILE A N 1
ATOM 3450 C CA . ILE A 1 460 ? -18.844 11.074 11.350 1.00 83.69 460 ILE A CA 1
ATOM 3451 C C . ILE A 1 460 ? -19.794 11.377 12.520 1.00 83.69 460 ILE A C 1
ATOM 3453 O O . ILE A 1 460 ? -20.981 11.082 12.433 1.00 83.69 460 ILE A O 1
ATOM 3457 N N . LEU A 1 461 ? -19.296 11.989 13.607 1.00 89.12 461 LEU A N 1
ATOM 3458 C CA . LEU A 1 461 ? -20.094 12.309 14.802 1.00 89.12 461 LEU A CA 1
ATOM 3459 C C . LEU A 1 461 ? -21.374 13.084 14.494 1.00 89.12 461 LEU A C 1
ATOM 3461 O O . LEU A 1 461 ? -22.404 12.847 15.115 1.00 89.12 461 LEU A O 1
ATOM 3465 N N . ASP A 1 462 ? -21.314 14.055 13.585 1.00 91.81 462 ASP A N 1
ATOM 3466 C CA . ASP A 1 462 ? -22.489 14.867 13.272 1.00 91.81 462 ASP A CA 1
ATOM 3467 C C . ASP A 1 462 ? -23.575 14.039 12.572 1.00 91.81 462 ASP A C 1
ATOM 3469 O O . ASP A 1 462 ? -24.761 14.226 12.851 1.00 91.81 462 ASP A O 1
ATOM 3473 N N . GLN A 1 463 ? -23.165 13.116 11.701 1.00 95.12 463 GLN A N 1
ATOM 3474 C CA . GLN A 1 463 ? -24.043 12.207 10.976 1.00 95.12 463 GLN A CA 1
ATOM 3475 C C . GLN A 1 463 ? -24.641 11.141 11.904 1.00 95.12 463 GLN A C 1
ATOM 3477 O O . GLN A 1 463 ? -25.866 11.004 11.927 1.00 95.12 463 GLN A O 1
ATOM 3482 N N . ASP A 1 464 ? -23.815 10.458 12.703 1.00 94.12 464 ASP A N 1
ATOM 3483 C CA . ASP A 1 464 ? -24.261 9.388 13.613 1.00 94.12 464 ASP A CA 1
ATOM 3484 C C . ASP A 1 464 ? -25.197 9.938 14.697 1.00 94.12 464 ASP A C 1
ATOM 3486 O O . ASP A 1 464 ? -26.319 9.454 14.874 1.00 94.12 464 ASP A O 1
ATOM 3490 N N . TYR A 1 465 ? -24.833 11.063 15.324 1.00 93.50 465 TYR A N 1
ATOM 3491 C CA . TYR A 1 465 ? -25.679 11.708 16.329 1.00 93.50 465 TYR A CA 1
ATOM 3492 C C . TYR A 1 465 ? -27.060 12.082 15.772 1.00 93.50 465 TYR A C 1
ATOM 3494 O O . TYR A 1 465 ? -28.083 11.903 16.441 1.00 93.50 465 TYR A O 1
ATOM 3502 N N . ALA A 1 466 ? -27.113 12.602 14.541 1.00 91.62 466 ALA A N 1
ATOM 3503 C CA . ALA A 1 466 ? -28.372 12.921 13.875 1.00 91.62 466 ALA A CA 1
ATOM 3504 C C . ALA A 1 466 ? -29.189 11.654 13.561 1.00 91.62 466 ALA A C 1
ATOM 3506 O O . ALA A 1 466 ? -30.409 11.650 13.756 1.00 91.62 466 ALA A O 1
ATOM 3507 N N . ALA A 1 467 ? -28.534 10.571 13.136 1.00 91.19 467 ALA A N 1
ATOM 3508 C CA . ALA A 1 467 ? -29.174 9.290 12.854 1.00 91.19 467 ALA A CA 1
ATOM 3509 C C . ALA A 1 467 ? -29.770 8.641 14.115 1.00 91.19 467 ALA A C 1
ATOM 3511 O O . ALA A 1 467 ? -30.917 8.185 14.085 1.00 91.19 467 ALA A O 1
ATOM 3512 N N . LEU A 1 468 ? -29.061 8.668 15.249 1.00 86.50 468 LEU A N 1
ATOM 3513 C CA . LEU A 1 468 ? -29.519 8.089 16.521 1.00 86.50 468 LEU A CA 1
ATOM 3514 C C . LEU A 1 468 ? -30.805 8.735 17.062 1.00 86.50 468 LEU A C 1
ATOM 3516 O O . LEU A 1 468 ? -31.598 8.084 17.755 1.00 86.50 468 LEU A O 1
ATOM 3520 N N . ILE A 1 469 ? -31.048 10.003 16.732 1.00 85.12 469 ILE A N 1
ATOM 3521 C CA . ILE A 1 469 ? -32.269 10.730 17.108 1.00 85.12 469 ILE A CA 1
ATOM 3522 C C . ILE A 1 469 ? -33.465 10.301 16.235 1.00 85.12 469 ILE A C 1
ATOM 3524 O O . ILE A 1 469 ? -34.602 10.356 16.707 1.00 85.12 469 ILE A O 1
ATOM 3528 N N . HIS A 1 470 ? -33.221 9.803 15.018 1.00 83.81 470 HIS A N 1
ATOM 3529 C CA . HIS A 1 470 ? -34.228 9.458 14.002 1.00 83.81 470 HIS A CA 1
ATOM 3530 C C . HIS A 1 470 ? -34.257 7.964 13.637 1.00 83.81 470 HIS A C 1
ATOM 3532 O O . HIS A 1 470 ? -34.544 7.588 12.498 1.00 83.81 470 HIS A O 1
ATOM 3538 N N . VAL A 1 471 ? -33.961 7.098 14.607 1.00 85.00 471 VAL A N 1
ATOM 3539 C CA . VAL A 1 471 ? -34.011 5.640 14.437 1.00 85.00 471 VAL A CA 1
ATOM 3540 C C . VAL A 1 471 ? -35.441 5.173 14.166 1.00 85.00 471 VAL A C 1
ATOM 3542 O O . VAL A 1 471 ? -36.346 5.403 14.975 1.00 85.00 471 VAL A O 1
ATOM 3545 N N . ALA A 1 472 ? -35.616 4.433 13.074 1.00 81.62 472 ALA A N 1
ATOM 3546 C CA . ALA A 1 472 ? -36.902 3.909 12.650 1.00 81.62 472 ALA A CA 1
ATOM 3547 C C . ALA A 1 472 ? -37.524 2.959 13.680 1.00 81.62 472 ALA A C 1
ATOM 3549 O O . ALA A 1 472 ? -36.848 2.188 14.366 1.00 81.62 472 ALA A O 1
ATOM 3550 N N . GLY A 1 473 ? -38.854 2.998 13.773 1.00 78.31 473 GLY A N 1
ATOM 3551 C CA . GLY A 1 473 ? -39.626 2.118 14.654 1.00 78.31 473 GLY A CA 1
ATOM 3552 C C . GLY A 1 473 ? -39.592 2.504 16.137 1.00 78.31 473 GLY A C 1
ATOM 3553 O O . GLY A 1 473 ? -40.174 1.797 16.962 1.00 78.31 473 GLY A O 1
ATOM 3554 N N . ARG A 1 474 ? -38.958 3.626 16.500 1.00 78.31 474 ARG A N 1
ATOM 3555 C CA . ARG A 1 474 ? -39.039 4.194 17.851 1.00 78.31 474 ARG A CA 1
ATOM 3556 C C . ARG A 1 474 ? -40.146 5.235 17.953 1.00 78.31 474 ARG A C 1
ATOM 3558 O O . ARG A 1 474 ? -40.319 6.068 17.076 1.00 78.31 474 ARG A O 1
ATOM 3565 N N . SER A 1 475 ? -40.877 5.203 19.067 1.00 74.19 475 SER A N 1
ATOM 3566 C CA . SER A 1 475 ? -41.906 6.205 19.371 1.00 74.19 475 SER A CA 1
ATOM 3567 C C . SER A 1 475 ? -41.329 7.524 19.888 1.00 74.19 475 SER A C 1
ATOM 3569 O O . SER A 1 475 ? -42.012 8.537 19.850 1.00 74.19 475 SER A O 1
ATOM 3571 N N . GLU A 1 476 ? -40.103 7.498 20.415 1.00 78.06 476 GLU A N 1
ATOM 3572 C CA . GLU A 1 476 ? -39.412 8.651 20.992 1.00 78.06 476 GLU A CA 1
ATOM 3573 C C . GLU A 1 476 ? -37.933 8.630 20.574 1.00 78.06 476 GLU A C 1
ATOM 3575 O O . GLU A 1 476 ? -37.350 7.538 20.491 1.00 78.06 476 GLU A O 1
ATOM 3580 N N . PRO A 1 477 ? -37.302 9.802 20.370 1.00 78.00 477 PRO A N 1
ATOM 3581 C CA . PRO A 1 477 ? -35.881 9.887 20.056 1.00 78.00 477 PRO A CA 1
ATOM 3582 C C . PRO A 1 477 ? -34.991 9.253 21.126 1.00 78.00 477 PRO A C 1
ATOM 3584 O O . PRO A 1 477 ? -35.322 9.224 22.319 1.00 78.00 477 PRO A O 1
ATOM 3587 N N . MET A 1 478 ? -33.812 8.784 20.715 1.00 82.25 478 MET A N 1
ATOM 3588 C CA . MET A 1 478 ? -32.809 8.311 21.663 1.00 82.25 478 MET A CA 1
ATOM 3589 C C . MET A 1 478 ? -32.342 9.470 22.554 1.00 82.25 478 MET A C 1
ATOM 3591 O O . MET A 1 478 ? -31.919 10.516 22.074 1.00 82.25 478 MET A O 1
ATOM 3595 N N . LYS A 1 479 ? -32.419 9.282 23.874 1.00 83.88 479 LYS A N 1
ATOM 3596 C CA . LYS A 1 479 ? -31.910 10.251 24.852 1.00 83.88 479 LYS A CA 1
ATOM 3597 C C . LYS A 1 479 ? -30.422 10.000 25.077 1.00 83.88 479 LYS A C 1
ATOM 3599 O O . LYS A 1 479 ? -30.067 9.306 26.025 1.00 83.88 479 LYS A O 1
ATOM 3604 N N . ILE A 1 480 ? -29.595 10.519 24.177 1.00 85.62 480 ILE A N 1
ATOM 3605 C CA . ILE A 1 480 ? -28.133 10.466 24.247 1.00 85.62 480 ILE A CA 1
ATOM 3606 C C . ILE A 1 480 ? -27.572 11.881 24.101 1.00 85.62 480 ILE A C 1
ATOM 3608 O O . ILE A 1 480 ? -28.071 12.671 23.299 1.00 85.62 480 ILE A O 1
ATOM 3612 N N . ALA A 1 481 ? -26.572 12.235 24.904 1.00 88.38 481 ALA A N 1
ATOM 3613 C CA . ALA A 1 481 ? -25.836 13.478 24.721 1.00 88.38 481 ALA A CA 1
ATOM 3614 C C . ALA A 1 481 ? -24.783 13.307 23.621 1.00 88.38 481 ALA A C 1
ATOM 3616 O O . ALA A 1 481 ? -24.134 12.270 23.528 1.00 88.38 481 ALA A O 1
ATOM 3617 N N . LYS A 1 482 ? -24.519 14.357 22.840 1.00 87.69 482 LYS A N 1
ATOM 3618 C CA . LYS A 1 482 ? -23.500 14.308 21.775 1.00 87.69 482 LYS A CA 1
ATOM 3619 C C . LYS A 1 482 ? -22.102 13.902 22.273 1.00 87.69 482 LYS A C 1
ATOM 3621 O O . LYS A 1 482 ? -21.344 13.270 21.550 1.00 87.69 482 LYS A O 1
ATOM 3626 N N . GLY A 1 483 ? -21.763 14.237 23.521 1.00 84.31 483 GLY A N 1
ATOM 3627 C CA . GLY A 1 483 ? -20.516 13.788 24.152 1.00 84.31 483 GLY A CA 1
ATOM 3628 C C . GLY A 1 483 ? -20.479 12.282 24.443 1.00 84.31 483 GLY A C 1
ATOM 3629 O O . GLY A 1 483 ? -19.425 11.668 24.306 1.00 84.31 483 GLY A O 1
ATOM 3630 N N . GLU A 1 484 ? -21.615 11.675 24.800 1.00 87.69 484 GLU A N 1
ATOM 3631 C CA . GLU A 1 484 ? -21.733 10.219 24.968 1.00 87.69 484 GLU A CA 1
ATOM 3632 C C . GLU A 1 484 ? -21.595 9.505 23.622 1.00 87.69 484 GLU A C 1
ATOM 3634 O O . GLU A 1 484 ? -20.890 8.503 23.537 1.00 87.69 484 GLU A O 1
ATOM 3639 N N . ASP A 1 485 ? -22.186 10.068 22.568 1.00 89.56 485 ASP A N 1
ATOM 3640 C CA . ASP A 1 485 ? -22.076 9.541 21.208 1.00 89.56 485 ASP A CA 1
ATOM 3641 C C . ASP A 1 485 ? -20.634 9.591 20.674 1.00 89.56 485 ASP A C 1
ATOM 3643 O O . ASP A 1 485 ? -20.073 8.589 20.237 1.00 89.56 485 ASP A O 1
ATOM 3647 N N . TYR A 1 486 ? -19.940 10.715 20.883 1.00 86.50 486 TYR A N 1
ATOM 3648 C CA . TYR A 1 486 ? -18.494 10.803 20.647 1.00 86.50 486 TYR A CA 1
ATOM 3649 C C . TYR A 1 486 ? -17.711 9.726 21.425 1.00 86.50 486 TYR A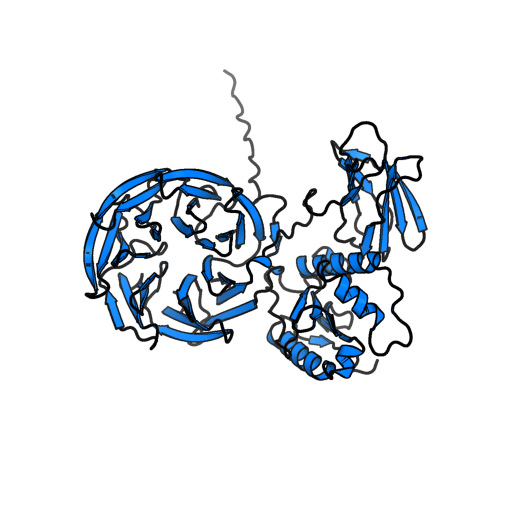 C 1
ATOM 3651 O O . TYR A 1 486 ? -16.759 9.137 20.908 1.00 86.50 486 TYR A O 1
ATOM 3659 N N . GLY A 1 487 ? -18.129 9.418 22.657 1.00 84.00 487 GLY A N 1
ATOM 3660 C CA . GLY A 1 487 ? -17.608 8.298 23.441 1.00 84.00 487 GLY A CA 1
ATOM 3661 C C . GLY A 1 487 ? -17.856 6.921 22.804 1.00 84.00 487 GLY A C 1
ATOM 3662 O O . GLY A 1 487 ? -16.958 6.075 22.846 1.00 84.00 487 GLY A O 1
ATOM 3663 N N . GLU A 1 488 ? -19.027 6.686 22.197 1.00 87.50 488 GLU A N 1
ATOM 3664 C CA . GLU A 1 488 ? -19.338 5.453 21.449 1.00 87.50 488 GLU A CA 1
ATOM 3665 C C . GLU A 1 488 ? -18.496 5.333 20.186 1.00 87.50 488 GLU A C 1
ATOM 3667 O O . GLU A 1 488 ? -17.930 4.270 19.941 1.00 87.50 488 GLU A O 1
ATOM 3672 N N . LEU A 1 489 ? -18.351 6.411 19.419 1.00 86.62 489 LEU A N 1
ATOM 3673 C CA . LEU A 1 489 ? -17.560 6.428 18.191 1.00 86.62 489 LEU A CA 1
ATOM 3674 C C . LEU A 1 489 ? -16.074 6.180 18.461 1.00 86.62 489 LEU A C 1
ATOM 3676 O O . LEU A 1 489 ? -15.428 5.409 17.750 1.00 86.62 489 LEU A O 1
ATOM 3680 N N . LYS A 1 490 ? -15.521 6.743 19.543 1.00 82.00 490 LYS A N 1
ATOM 3681 C CA . LYS A 1 490 ? -14.160 6.403 19.998 1.00 82.00 490 LYS A CA 1
ATOM 3682 C C . LYS A 1 490 ? -14.023 4.922 20.344 1.00 82.00 490 LYS A C 1
ATOM 3684 O O . LYS A 1 490 ? -13.028 4.293 19.979 1.00 82.00 490 LYS A O 1
ATOM 3689 N N . ARG A 1 491 ? -15.023 4.355 21.024 1.00 84.88 491 ARG A N 1
ATOM 3690 C CA . ARG A 1 491 ? -15.058 2.928 21.359 1.00 84.88 491 ARG A CA 1
ATOM 3691 C C . ARG A 1 491 ? -15.176 2.059 20.108 1.00 84.88 491 ARG A C 1
ATOM 3693 O O . ARG A 1 491 ? -14.457 1.075 20.002 1.00 84.88 491 ARG A O 1
ATOM 3700 N N . HIS A 1 492 ? -16.048 2.394 19.165 1.00 86.56 492 HIS A N 1
ATOM 3701 C CA . HIS A 1 492 ? -16.214 1.644 17.922 1.00 86.56 492 HIS A CA 1
ATOM 3702 C C . HIS A 1 492 ? -14.949 1.662 17.080 1.00 86.56 492 HIS A C 1
ATOM 3704 O O . HIS A 1 492 ? -14.496 0.598 16.655 1.00 86.56 492 HIS A O 1
ATOM 3710 N N . ARG A 1 493 ? -14.313 2.833 16.953 1.00 81.25 493 ARG A N 1
ATOM 3711 C CA . ARG A 1 493 ? -12.959 2.943 16.423 1.00 81.25 493 ARG A CA 1
ATOM 3712 C C . ARG A 1 493 ? -12.049 1.953 17.135 1.00 81.25 493 ARG A C 1
ATOM 3714 O O . ARG A 1 493 ? -11.517 1.092 16.447 1.00 81.25 493 ARG A O 1
ATOM 3721 N N . TRP A 1 494 ? -11.910 2.032 18.467 1.00 77.44 494 TRP A N 1
ATOM 3722 C CA . TRP A 1 494 ? -11.064 1.144 19.286 1.00 77.44 494 TRP A CA 1
ATOM 3723 C C . TRP A 1 494 ? -11.315 -0.348 19.034 1.00 77.44 494 TRP A C 1
ATOM 3725 O O . TRP A 1 494 ? -10.371 -1.113 18.847 1.00 77.44 494 TRP A O 1
ATOM 3735 N N . GLU A 1 495 ? -12.575 -0.773 19.006 1.00 81.88 495 GLU A N 1
ATOM 3736 C CA . GLU A 1 495 ? -12.965 -2.165 18.767 1.00 81.88 495 GLU A CA 1
ATOM 3737 C C . GLU A 1 495 ? -12.542 -2.642 17.381 1.00 81.88 495 GLU A C 1
ATOM 3739 O O . GLU A 1 495 ? -12.028 -3.756 17.237 1.00 81.88 495 GLU A O 1
ATOM 3744 N N . PHE A 1 496 ? -12.677 -1.763 16.387 1.00 81.44 496 PHE A N 1
ATOM 3745 C CA . PHE A 1 496 ? -12.195 -1.995 15.035 1.00 81.44 496 PHE A CA 1
ATOM 3746 C C . PHE A 1 496 ? -10.671 -2.189 15.028 1.00 81.44 496 PHE A C 1
ATOM 3748 O O . PHE A 1 496 ? -10.162 -3.139 14.431 1.00 81.44 496 PHE A O 1
ATOM 3755 N N . GLN A 1 497 ? -9.942 -1.343 15.771 1.00 71.50 497 GLN A N 1
ATOM 3756 C CA . GLN A 1 497 ? -8.481 -1.411 15.922 1.00 71.50 497 GLN A CA 1
ATOM 3757 C C . GLN A 1 497 ? -8.016 -2.750 16.497 1.00 71.50 497 GLN A C 1
ATOM 3759 O O . GLN A 1 497 ? -6.970 -3.277 16.117 1.00 71.50 497 GLN A O 1
ATOM 3764 N N . HIS A 1 498 ? -8.787 -3.279 17.447 1.00 74.88 498 HIS A N 1
ATOM 3765 C CA . HIS A 1 498 ? -8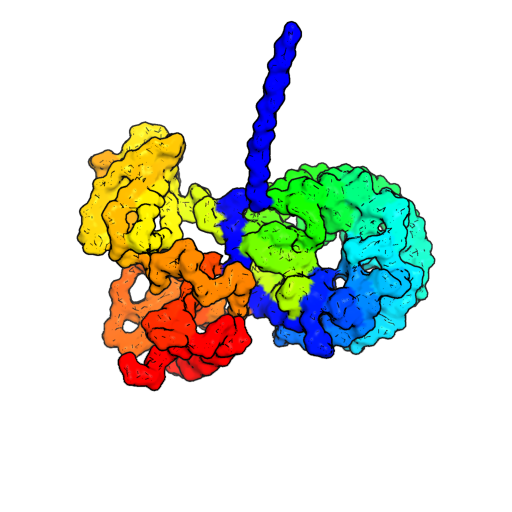.442 -4.468 18.219 1.00 74.88 498 HIS A CA 1
ATOM 3766 C C . HIS A 1 498 ? -9.082 -5.742 17.665 1.00 74.88 498 HIS A C 1
ATOM 3768 O O . HIS A 1 498 ? -8.897 -6.811 18.254 1.00 74.88 498 HIS A O 1
ATOM 3774 N N . LEU A 1 499 ? -9.780 -5.653 16.524 1.00 83.50 499 LEU A N 1
ATOM 3775 C CA . LEU A 1 499 ? -10.468 -6.773 15.884 1.00 83.50 499 LEU A CA 1
ATOM 3776 C C . LEU A 1 499 ? -11.476 -7.458 16.825 1.00 83.50 499 LEU A C 1
ATOM 3778 O O . LEU A 1 499 ? -11.625 -8.681 16.795 1.00 83.50 499 LEU A O 1
ATOM 3782 N N . THR A 1 500 ? -12.132 -6.692 17.700 1.00 88.75 500 THR A N 1
ATOM 3783 C CA . THR A 1 500 ? -13.073 -7.220 18.703 1.00 88.75 500 THR A CA 1
ATOM 3784 C C . THR A 1 500 ? -14.526 -7.026 18.292 1.00 88.75 500 THR A C 1
ATOM 3786 O O . THR A 1 500 ? -15.354 -7.879 18.596 1.00 88.75 500 THR A O 1
ATOM 3789 N N . SER A 1 501 ? -14.837 -5.965 17.552 1.00 91.81 501 SER A N 1
ATOM 3790 C CA . SER A 1 501 ? -16.142 -5.712 16.939 1.00 91.81 501 SER A CA 1
ATOM 3791 C C . SER A 1 501 ? -15.971 -4.793 15.729 1.00 91.81 501 SER A C 1
ATOM 3793 O O . SER A 1 501 ? -14.965 -4.093 15.622 1.00 91.81 501 SER A O 1
ATOM 3795 N N . PHE A 1 502 ? -16.940 -4.797 14.814 1.00 92.69 502 PHE A N 1
ATOM 3796 C CA . PHE A 1 502 ? -16.918 -3.961 13.613 1.00 92.69 502 PHE A CA 1
ATOM 3797 C C . PHE A 1 502 ? -18.241 -3.224 13.481 1.00 92.69 502 PHE A C 1
ATOM 3799 O O . PHE A 1 502 ? -19.304 -3.845 13.452 1.00 92.69 502 PHE A O 1
ATOM 3806 N N . ALA A 1 503 ? -18.168 -1.902 13.415 1.00 93.75 503 ALA A N 1
ATOM 3807 C CA . ALA A 1 503 ? -19.322 -1.024 13.384 1.00 93.75 503 ALA A CA 1
ATOM 3808 C C . ALA A 1 503 ? -19.154 -0.019 12.246 1.00 93.75 503 ALA A C 1
ATOM 3810 O O . ALA A 1 503 ? -18.085 0.580 12.103 1.00 93.75 503 ALA A O 1
ATOM 3811 N N . TYR A 1 504 ? -20.200 0.127 11.441 1.00 94.50 504 TYR A N 1
ATOM 3812 C CA . TYR A 1 504 ? -20.198 0.974 10.259 1.00 94.50 504 TYR A CA 1
ATOM 3813 C C . TYR A 1 504 ? -21.424 1.869 10.221 1.00 94.50 504 TYR A C 1
ATOM 3815 O O . TYR A 1 504 ? -22.519 1.389 10.514 1.00 94.50 504 TYR A O 1
ATOM 3823 N N . GLY A 1 505 ? -21.228 3.107 9.780 1.00 94.62 505 GLY A N 1
ATOM 3824 C CA . GLY A 1 505 ? -22.292 3.979 9.309 1.00 94.62 505 GLY A CA 1
ATOM 3825 C C . GLY A 1 505 ? -22.425 3.856 7.794 1.00 94.62 505 GLY A C 1
ATOM 3826 O O . GLY A 1 505 ? -21.425 3.800 7.070 1.00 94.62 505 GLY A O 1
ATOM 3827 N N . VAL A 1 506 ? -23.662 3.783 7.313 1.00 95.88 506 VAL A N 1
ATOM 3828 C CA . VAL A 1 506 ? -24.032 3.798 5.894 1.00 95.88 506 VAL A CA 1
ATOM 3829 C C . VAL A 1 506 ? -24.587 5.178 5.588 1.00 95.88 506 VAL A C 1
ATOM 3831 O O . VAL A 1 506 ? -25.653 5.547 6.081 1.00 95.88 506 VAL A O 1
ATOM 3834 N N . LEU A 1 507 ? -23.851 5.944 4.791 1.00 94.00 507 LEU A N 1
ATOM 3835 C CA . LEU A 1 507 ? -24.147 7.337 4.495 1.00 94.00 507 LEU A CA 1
ATOM 3836 C C . LEU A 1 507 ? -24.668 7.498 3.067 1.00 94.00 507 LEU A C 1
ATOM 3838 O O . LEU A 1 507 ? -24.408 6.677 2.181 1.00 94.00 507 LEU A O 1
ATOM 3842 N N . THR A 1 508 ? -25.384 8.593 2.827 1.00 93.06 508 THR A N 1
ATOM 3843 C CA . THR A 1 508 ? -25.753 9.052 1.484 1.00 93.06 508 THR A CA 1
ATOM 3844 C C . THR A 1 508 ? -24.522 9.193 0.580 1.00 93.06 508 THR A C 1
ATOM 3846 O O . THR A 1 508 ? -23.383 9.281 1.042 1.00 93.06 508 THR A O 1
ATOM 3849 N N . ALA A 1 509 ? -24.743 9.225 -0.736 1.00 86.94 509 ALA A N 1
ATOM 3850 C CA . ALA A 1 509 ? -23.668 9.314 -1.729 1.00 86.94 509 ALA A CA 1
ATOM 3851 C C . ALA A 1 509 ? -22.738 10.525 -1.534 1.00 86.94 509 ALA A C 1
ATOM 3853 O O . ALA A 1 509 ? -21.544 10.453 -1.819 1.00 86.94 509 ALA A O 1
ATOM 3854 N N . ASP A 1 510 ? -23.282 11.633 -1.032 1.00 88.00 510 ASP A N 1
ATOM 3855 C CA . ASP A 1 510 ? -22.545 12.858 -0.716 1.00 88.00 510 ASP A CA 1
ATOM 3856 C C . ASP A 1 510 ? -21.959 12.887 0.710 1.00 88.00 510 ASP A C 1
ATOM 3858 O O . ASP A 1 510 ? -21.289 13.855 1.070 1.00 88.00 510 ASP A O 1
ATOM 3862 N N . GLY A 1 511 ? -22.187 11.844 1.516 1.00 88.00 511 GLY A N 1
ATOM 3863 C CA . GLY A 1 511 ? -21.677 11.719 2.883 1.00 88.00 511 GLY A CA 1
ATOM 3864 C C . GLY A 1 511 ? -22.328 12.668 3.895 1.00 88.00 511 GLY A C 1
ATOM 3865 O O . GLY A 1 511 ? -21.774 12.888 4.974 1.00 88.00 511 GLY A O 1
ATOM 3866 N N . THR A 1 512 ? -23.465 13.281 3.554 1.00 90.94 512 THR A N 1
ATOM 3867 C CA . THR A 1 512 ? -24.097 14.305 4.400 1.00 90.94 512 THR A CA 1
ATOM 3868 C C . THR A 1 512 ? -25.007 13.733 5.479 1.00 90.94 512 THR A C 1
ATOM 3870 O O . THR A 1 512 ? -25.114 14.335 6.544 1.00 90.94 512 THR A O 1
ATOM 3873 N N . GLU A 1 513 ? -25.623 12.574 5.243 1.00 93.81 513 GLU A N 1
ATOM 3874 C CA . GLU A 1 513 ? -26.540 11.941 6.192 1.00 93.81 513 GLU A CA 1
ATOM 3875 C C . GLU A 1 513 ? -26.248 10.451 6.343 1.00 93.81 513 GLU A C 1
ATOM 3877 O O . GLU A 1 513 ? -26.028 9.747 5.357 1.00 93.81 513 GLU A O 1
ATOM 3882 N N . GLU A 1 514 ? -26.305 9.960 7.578 1.00 95.81 514 GLU A N 1
ATOM 3883 C CA . GLU A 1 514 ? -26.305 8.532 7.875 1.00 95.81 514 GLU A CA 1
ATOM 3884 C C . GLU A 1 514 ? -27.735 7.978 7.836 1.00 95.81 514 GLU A C 1
ATOM 3886 O O . GLU A 1 514 ? -28.661 8.513 8.450 1.00 95.81 514 GLU A O 1
ATOM 3891 N N . VAL A 1 515 ? -27.927 6.898 7.079 1.00 95.94 515 VAL A N 1
ATOM 3892 C CA . VAL A 1 515 ? -29.237 6.269 6.851 1.00 95.94 515 VAL A CA 1
ATOM 3893 C C . VAL A 1 515 ? -29.372 4.904 7.522 1.00 95.94 515 VAL A C 1
ATOM 3895 O O . VAL A 1 515 ? -30.493 4.427 7.718 1.00 95.94 515 VAL A O 1
ATOM 3898 N N . ALA A 1 516 ? -28.254 4.278 7.893 1.00 95.62 516 ALA A N 1
ATOM 3899 C CA . ALA A 1 516 ? -28.239 3.022 8.627 1.00 95.62 516 ALA A CA 1
ATOM 3900 C C . ALA A 1 516 ? -26.903 2.791 9.339 1.00 95.62 516 ALA A C 1
ATOM 3902 O O . ALA A 1 516 ? -25.864 3.195 8.833 1.00 95.62 516 ALA A O 1
ATOM 3903 N N . CYS A 1 517 ? -26.920 2.014 10.418 1.00 95.50 517 CYS A N 1
ATOM 3904 C CA . CYS A 1 517 ? -25.726 1.471 11.055 1.00 95.50 517 CYS A CA 1
ATOM 3905 C C . CYS A 1 517 ? -25.684 -0.051 10.871 1.00 95.50 517 CYS A C 1
ATOM 3907 O O . CYS A 1 517 ? -26.713 -0.732 10.951 1.00 95.50 517 CYS A O 1
ATOM 3909 N N . VAL A 1 518 ? -24.491 -0.621 10.707 1.00 96.38 518 VAL A N 1
ATOM 3910 C CA . VAL A 1 518 ? -24.272 -2.073 10.651 1.00 96.38 518 VAL A CA 1
ATOM 3911 C C . VAL A 1 518 ? -23.245 -2.481 11.694 1.00 96.38 518 VAL A C 1
ATOM 3913 O O . VAL A 1 518 ? -22.106 -2.023 11.674 1.00 96.38 518 VAL A O 1
ATOM 3916 N N . TYR A 1 519 ? -23.631 -3.395 12.582 1.00 96.25 519 TYR A N 1
ATOM 3917 C CA . TYR A 1 519 ? -22.785 -3.882 13.668 1.00 96.25 519 TYR A CA 1
ATOM 3918 C C . TYR A 1 519 ? -22.540 -5.382 13.549 1.00 96.25 519 TYR A C 1
ATOM 3920 O O . TYR A 1 519 ? -23.490 -6.163 13.542 1.00 96.25 519 TYR A O 1
ATOM 3928 N N . ILE A 1 520 ? -21.277 -5.794 13.570 1.00 96.50 520 ILE A N 1
ATOM 3929 C CA . ILE A 1 520 ? -20.817 -7.184 13.552 1.00 96.50 520 ILE A CA 1
ATOM 3930 C C . ILE A 1 520 ? -20.094 -7.449 14.871 1.00 96.50 520 ILE A C 1
ATOM 3932 O O . ILE A 1 520 ? -18.946 -7.054 15.057 1.00 96.50 520 ILE A O 1
ATOM 3936 N N . ASN A 1 521 ? -20.781 -8.114 15.798 1.00 95.44 521 ASN A N 1
ATOM 3937 C CA . ASN A 1 521 ? -20.285 -8.353 17.154 1.00 95.44 521 ASN A CA 1
ATOM 3938 C C . ASN A 1 521 ? -20.073 -9.851 17.411 1.00 95.44 521 ASN A C 1
ATOM 3940 O O . ASN A 1 521 ? -20.784 -10.664 16.810 1.00 95.44 521 ASN A O 1
ATOM 3944 N N . PRO A 1 522 ? -19.215 -10.236 18.373 1.00 94.62 522 PRO A N 1
ATOM 3945 C CA . PRO A 1 522 ? -19.234 -11.575 18.945 1.00 94.62 522 PRO A CA 1
ATOM 3946 C C . PRO A 1 522 ? -20.642 -11.943 19.413 1.00 94.62 522 PRO A C 1
ATOM 3948 O O . PRO A 1 522 ? -21.318 -11.159 20.090 1.00 94.62 522 PRO A O 1
ATOM 3951 N N . SER A 1 523 ? -21.104 -13.135 19.045 1.00 92.56 523 SER A N 1
ATOM 3952 C CA . SER A 1 523 ? -22.446 -13.570 19.418 1.00 92.56 523 SER A CA 1
ATOM 3953 C C . SER A 1 523 ? -22.540 -13.908 20.904 1.00 92.56 523 SER A C 1
ATOM 3955 O O . SER A 1 523 ? -21.682 -14.590 21.462 1.00 92.56 523 SER A O 1
ATOM 3957 N N . LYS A 1 524 ? -23.644 -13.495 21.537 1.00 88.25 524 LYS A N 1
ATOM 3958 C CA . LYS A 1 524 ? -24.050 -13.997 22.864 1.00 88.25 524 LYS A CA 1
ATOM 3959 C C . LYS A 1 524 ? -24.933 -15.249 22.775 1.00 88.25 524 LYS A C 1
ATOM 3961 O O . LYS A 1 524 ? -25.158 -15.904 23.787 1.00 88.25 524 LYS A O 1
ATOM 3966 N N . LYS A 1 525 ? -25.450 -15.572 21.583 1.00 87.81 525 LYS A N 1
ATOM 3967 C CA . LYS A 1 525 ? -26.286 -16.753 21.323 1.00 87.81 525 LYS A CA 1
ATOM 3968 C C . LYS A 1 525 ? -25.402 -17.985 21.167 1.00 87.81 525 LYS A C 1
ATOM 3970 O O . LYS A 1 525 ? -24.493 -17.983 20.336 1.00 87.81 525 LYS A O 1
ATOM 3975 N N . GLU A 1 526 ? -25.697 -19.031 21.934 1.00 88.69 526 GLU A N 1
ATOM 3976 C CA . GLU A 1 526 ? -24.888 -20.248 21.975 1.00 88.69 526 GLU A CA 1
ATOM 3977 C C . GLU A 1 526 ? -24.698 -20.885 20.587 1.00 88.69 526 GLU A C 1
ATOM 3979 O O . GLU A 1 526 ? -25.623 -21.028 19.780 1.00 88.69 526 GLU A O 1
ATOM 3984 N N . GLY A 1 527 ? -23.443 -21.234 20.309 1.00 91.56 527 GLY A N 1
ATOM 3985 C CA . GLY A 1 527 ? -22.957 -21.824 19.067 1.00 91.56 527 GLY A CA 1
ATOM 3986 C C . GLY A 1 527 ? -22.871 -20.870 17.870 1.00 91.56 527 GLY A C 1
ATOM 3987 O O . GLY A 1 527 ? -22.400 -21.287 16.820 1.00 91.56 527 GLY A O 1
ATOM 3988 N N . TYR A 1 528 ? -23.378 -19.642 17.939 1.00 94.62 528 TYR A N 1
ATOM 3989 C CA . TYR A 1 528 ? -23.149 -18.666 16.870 1.00 94.62 528 TYR A CA 1
ATOM 3990 C C . TYR A 1 528 ? -21.811 -17.965 17.103 1.00 94.62 528 TYR A C 1
ATOM 3992 O O . TYR A 1 528 ? -21.457 -17.692 18.245 1.00 94.62 528 TYR A O 1
ATOM 4000 N N . ASP A 1 529 ? -21.091 -17.660 16.027 1.00 95.06 529 ASP A N 1
ATOM 4001 C CA . ASP A 1 529 ? -19.791 -16.988 16.097 1.00 95.06 529 ASP A CA 1
ATOM 4002 C C . ASP A 1 529 ? -19.992 -15.473 16.211 1.00 95.06 529 ASP A C 1
ATOM 4004 O O . ASP A 1 529 ? -19.411 -14.802 17.065 1.00 95.06 529 ASP A O 1
ATOM 4008 N N . ALA A 1 530 ? -20.891 -14.939 15.379 1.00 96.50 530 ALA A N 1
ATOM 4009 C CA . ALA A 1 530 ? -21.166 -13.514 15.275 1.00 96.50 530 ALA A CA 1
ATOM 4010 C C . ALA A 1 530 ? -22.668 -13.210 15.304 1.00 96.50 530 ALA A C 1
ATOM 4012 O O . ALA A 1 530 ? -23.508 -14.033 14.935 1.00 96.50 530 ALA A O 1
ATOM 4013 N N . THR A 1 531 ? -23.008 -12.004 15.745 1.00 96.31 531 THR A N 1
ATOM 4014 C CA . THR A 1 531 ? -24.333 -11.399 15.605 1.00 96.31 531 THR A CA 1
ATOM 4015 C C . THR A 1 531 ? -24.203 -10.139 14.761 1.00 96.31 531 THR A C 1
ATOM 4017 O O . THR A 1 531 ? -23.451 -9.231 15.125 1.00 96.31 531 THR A O 1
ATOM 4020 N N . VAL A 1 532 ? -24.955 -10.080 13.664 1.00 96.75 532 VAL A N 1
ATOM 4021 C CA . VAL A 1 532 ? -25.027 -8.920 12.775 1.00 96.75 532 VAL A CA 1
ATOM 4022 C C . VAL A 1 532 ? -26.346 -8.198 13.013 1.00 96.75 532 VAL A C 1
ATOM 4024 O O . VAL A 1 532 ? -27.411 -8.805 12.930 1.00 96.75 532 VAL A O 1
ATOM 4027 N N . ARG A 1 533 ? -26.276 -6.908 13.346 1.00 93.81 533 ARG A N 1
ATOM 4028 C CA . ARG A 1 533 ? -27.442 -6.044 13.573 1.00 93.81 533 ARG A CA 1
ATOM 4029 C C . ARG A 1 533 ? -27.407 -4.868 12.616 1.00 93.81 533 ARG A C 1
ATOM 4031 O O . ARG A 1 533 ? -26.353 -4.262 12.447 1.00 93.81 533 ARG A O 1
ATOM 4038 N N . LEU A 1 534 ? -28.561 -4.558 12.041 1.00 93.31 534 LEU A N 1
ATOM 4039 C CA . LEU A 1 534 ? -28.784 -3.357 11.252 1.00 93.31 534 LEU A CA 1
ATOM 4040 C C . LEU A 1 534 ? -29.677 -2.428 12.074 1.00 93.31 534 LEU A C 1
ATOM 4042 O O . LEU A 1 534 ? -30.660 -2.876 12.666 1.00 93.31 534 LEU A O 1
ATOM 4046 N N . LEU A 1 535 ? -29.313 -1.156 12.133 1.00 91.56 535 LEU A N 1
ATOM 4047 C CA . LEU A 1 535 ? -30.152 -0.087 12.657 1.00 91.56 535 LEU A CA 1
ATOM 4048 C C . LEU A 1 535 ? -30.466 0.843 11.491 1.00 91.56 535 LEU A C 1
ATOM 4050 O O . LEU A 1 535 ? -29.556 1.190 10.752 1.00 91.56 535 LEU A O 1
ATOM 4054 N N . MET A 1 536 ? -31.724 1.221 11.300 1.00 91.81 536 MET A N 1
ATOM 4055 C CA . MET A 1 536 ? -32.141 2.095 10.198 1.00 91.81 536 MET A CA 1
ATOM 4056 C C . MET A 1 536 ? -32.662 3.414 10.747 1.00 91.81 536 MET A C 1
ATOM 4058 O O . MET A 1 536 ? -33.307 3.427 11.798 1.00 91.81 536 MET A O 1
ATOM 4062 N N . THR A 1 537 ? -32.445 4.505 10.018 1.00 93.81 537 THR A N 1
ATOM 4063 C CA . THR A 1 537 ? -33.200 5.742 10.242 1.00 93.81 537 THR A CA 1
ATOM 4064 C C . THR A 1 537 ? -34.547 5.683 9.524 1.00 93.81 537 THR A C 1
ATOM 4066 O O . THR A 1 537 ? -34.737 4.885 8.600 1.00 93.81 537 THR A O 1
ATOM 4069 N N . ASP A 1 538 ? -35.491 6.548 9.908 1.00 89.88 538 ASP A N 1
ATOM 4070 C CA . ASP A 1 538 ? -36.773 6.688 9.198 1.00 89.88 538 ASP A CA 1
ATOM 4071 C C . ASP A 1 538 ? -36.563 6.922 7.694 1.00 89.88 538 ASP A C 1
ATOM 4073 O O . ASP A 1 538 ? -37.292 6.387 6.858 1.00 89.88 538 ASP A O 1
ATOM 4077 N N . ARG A 1 539 ? -35.527 7.689 7.334 1.00 90.75 539 ARG A N 1
ATOM 4078 C CA . ARG A 1 539 ? -35.146 7.936 5.942 1.00 90.75 539 ARG A CA 1
ATOM 4079 C C . ARG A 1 539 ? -34.746 6.645 5.226 1.00 90.75 539 ARG A C 1
ATOM 4081 O O . ARG A 1 539 ? -35.298 6.368 4.164 1.00 90.75 539 ARG A O 1
ATOM 4088 N N . GLY A 1 540 ? -33.846 5.849 5.807 1.00 91.31 540 GLY A N 1
ATOM 4089 C CA . GLY A 1 540 ? -33.395 4.586 5.211 1.00 91.31 540 GLY A CA 1
ATOM 4090 C C . GLY A 1 540 ? -34.546 3.603 4.968 1.00 91.31 540 GLY A C 1
ATOM 4091 O O . GLY A 1 540 ? -34.627 2.985 3.904 1.00 91.31 540 GLY A O 1
ATOM 4092 N N . VAL A 1 541 ? -35.495 3.516 5.908 1.00 91.38 541 VAL A N 1
ATOM 4093 C CA . VAL A 1 541 ? -36.715 2.707 5.735 1.00 91.38 541 VAL A CA 1
ATOM 4094 C C . VAL A 1 541 ? -37.592 3.250 4.605 1.00 91.38 541 VAL A C 1
ATOM 4096 O O . VAL A 1 541 ? -38.027 2.481 3.748 1.00 91.38 541 VAL A O 1
ATOM 4099 N N . ASN A 1 542 ? -37.823 4.565 4.557 1.00 91.94 542 ASN A N 1
ATOM 4100 C CA . ASN A 1 542 ? -38.650 5.201 3.524 1.00 91.94 542 ASN A CA 1
ATOM 4101 C C . ASN A 1 542 ? -38.053 5.079 2.110 1.00 91.94 542 ASN A C 1
ATOM 4103 O O . ASN A 1 542 ? -38.799 5.030 1.133 1.00 91.94 542 ASN A O 1
ATOM 4107 N N . GLU A 1 543 ? -36.728 4.998 1.995 1.00 91.44 543 GLU A N 1
ATOM 4108 C CA . GLU A 1 543 ? -36.015 4.744 0.736 1.00 91.44 543 GLU A CA 1
ATOM 4109 C C . GLU A 1 543 ? -36.005 3.250 0.344 1.00 91.44 543 GLU A C 1
ATOM 4111 O O . GLU A 1 543 ? -35.541 2.896 -0.740 1.00 91.44 543 GLU A O 1
ATOM 4116 N N . GLY A 1 544 ? -36.544 2.359 1.186 1.00 91.25 544 GLY A N 1
ATOM 4117 C CA . GLY A 1 544 ? -36.593 0.918 0.926 1.00 91.25 544 GLY A CA 1
ATOM 4118 C C . GLY A 1 544 ? -35.229 0.228 1.026 1.00 91.25 544 GLY A C 1
ATOM 4119 O O . GLY A 1 544 ? -35.037 -0.836 0.434 1.00 91.25 544 GLY A O 1
ATOM 4120 N N . LEU A 1 545 ? -34.280 0.819 1.760 1.00 92.50 545 LEU A N 1
ATOM 4121 C CA . LEU A 1 545 ? -32.900 0.339 1.858 1.00 92.50 545 LEU A CA 1
ATOM 4122 C C . LEU A 1 545 ? -32.782 -0.985 2.623 1.00 92.50 545 LEU A C 1
ATOM 4124 O O . LEU A 1 545 ? -31.940 -1.816 2.292 1.00 92.50 545 LEU A O 1
ATOM 4128 N N . GLU A 1 546 ? -33.623 -1.199 3.634 1.00 90.94 546 GLU A N 1
ATOM 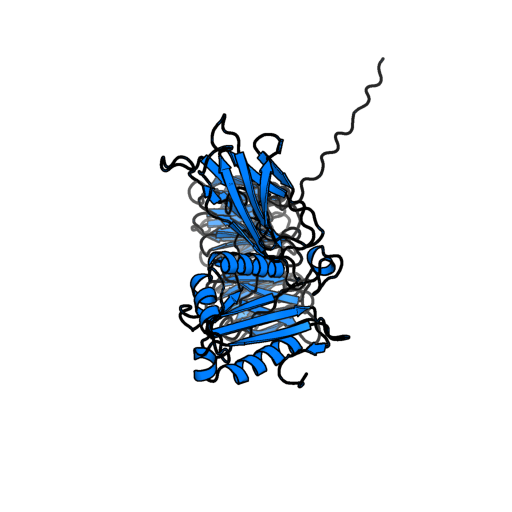4129 C CA . GLU A 1 546 ? -33.495 -2.309 4.582 1.00 90.94 546 GLU A CA 1
ATOM 4130 C C . GLU A 1 546 ? -33.360 -3.708 3.955 1.00 90.94 546 GLU A C 1
ATOM 4132 O O . GLU A 1 546 ? -32.356 -4.371 4.240 1.00 90.94 546 GLU A O 1
ATOM 4137 N N . PRO A 1 547 ? -34.270 -4.176 3.075 1.00 91.75 547 PRO A N 1
ATOM 4138 C CA . PRO A 1 547 ? -34.143 -5.507 2.481 1.00 91.75 547 PRO A CA 1
ATOM 4139 C C . PRO A 1 547 ? -32.884 -5.646 1.614 1.00 91.75 547 PRO A C 1
ATOM 4141 O O . PRO A 1 547 ? -32.223 -6.684 1.652 1.00 91.75 547 PRO A O 1
ATOM 4144 N N . VAL A 1 548 ? -32.516 -4.594 0.874 1.00 93.12 548 VAL A N 1
ATOM 4145 C CA . VAL A 1 548 ? -31.344 -4.599 -0.014 1.00 93.12 548 VAL A CA 1
ATOM 4146 C C . VAL A 1 548 ? -30.054 -4.632 0.803 1.00 93.12 548 VAL A C 1
ATOM 4148 O O . VAL A 1 548 ? -29.147 -5.412 0.501 1.00 93.12 548 VAL A O 1
ATOM 4151 N N . LEU A 1 549 ? -29.967 -3.814 1.854 1.00 94.31 549 LEU A N 1
ATOM 4152 C CA . LEU A 1 549 ? -28.806 -3.772 2.733 1.00 94.31 549 LEU A CA 1
ATOM 4153 C C . LEU A 1 549 ? -28.633 -5.103 3.465 1.00 94.31 549 LEU A C 1
ATOM 4155 O O . LEU A 1 549 ? -27.529 -5.644 3.491 1.00 94.31 549 LEU A O 1
ATOM 4159 N N . LEU A 1 550 ? -29.716 -5.661 4.012 1.00 93.38 550 LEU A N 1
ATOM 4160 C CA . LEU A 1 550 ? -29.683 -6.926 4.740 1.00 93.38 550 LEU A CA 1
ATOM 4161 C C . LEU A 1 550 ? -29.207 -8.087 3.859 1.00 93.38 550 LEU A C 1
ATOM 4163 O O . LEU A 1 550 ? -28.345 -8.858 4.285 1.00 93.38 550 LEU A O 1
ATOM 4167 N N . GLU A 1 551 ? -29.729 -8.211 2.637 1.00 94.19 551 GLU A N 1
ATOM 4168 C CA . GLU A 1 551 ? -29.318 -9.259 1.696 1.00 94.19 551 GLU A CA 1
ATOM 4169 C C . GLU A 1 551 ? -27.825 -9.152 1.352 1.00 94.19 551 GLU A C 1
ATOM 4171 O O . GLU A 1 551 ? -27.083 -10.134 1.460 1.00 94.19 551 GLU A O 1
ATOM 4176 N N . ASN A 1 552 ? -27.360 -7.945 1.020 1.00 95.50 552 ASN A N 1
ATOM 4177 C CA . ASN A 1 552 ? -25.962 -7.701 0.668 1.00 95.50 552 ASN A CA 1
ATOM 4178 C C . ASN A 1 552 ? -25.014 -7.933 1.850 1.00 95.50 552 ASN A C 1
ATOM 4180 O O . ASN A 1 552 ? -23.971 -8.567 1.686 1.00 95.50 552 ASN A O 1
ATOM 4184 N N . VAL A 1 553 ? -25.374 -7.476 3.054 1.00 96.56 553 VAL A N 1
ATOM 4185 C CA . VAL A 1 553 ? -24.591 -7.717 4.274 1.00 96.56 553 VAL A CA 1
ATOM 4186 C C . VAL A 1 553 ? -24.543 -9.207 4.600 1.00 96.56 553 VAL A C 1
ATOM 4188 O O . VAL A 1 553 ? -23.483 -9.717 4.963 1.00 96.56 553 VAL A O 1
ATOM 4191 N N . ARG A 1 554 ? -25.651 -9.937 4.437 1.00 95.12 554 ARG A N 1
ATOM 4192 C CA . ARG A 1 554 ? -25.693 -11.383 4.683 1.00 95.12 554 ARG A CA 1
ATOM 4193 C C . ARG A 1 554 ? -24.739 -12.134 3.767 1.00 95.12 554 ARG A C 1
ATOM 4195 O O . ARG A 1 554 ? -23.953 -12.948 4.254 1.00 95.12 554 ARG A O 1
ATOM 4202 N N . GLU A 1 555 ? -24.785 -11.863 2.466 1.00 94.38 555 GLU A N 1
ATOM 4203 C CA . GLU A 1 555 ? -23.889 -12.517 1.512 1.00 94.38 555 GLU A CA 1
ATOM 4204 C C . GLU A 1 555 ? -22.433 -12.091 1.732 1.00 94.38 555 GLU A C 1
ATOM 4206 O O . GLU A 1 555 ? -21.531 -12.930 1.711 1.00 94.38 555 GLU A O 1
ATOM 4211 N N . TRP A 1 556 ? -22.185 -10.815 2.036 1.00 95.00 556 TRP A N 1
ATOM 4212 C CA . TRP A 1 556 ? -20.852 -10.311 2.361 1.00 95.00 556 TRP A CA 1
ATOM 4213 C C . TRP A 1 556 ? -20.249 -11.002 3.585 1.00 95.00 556 TRP A C 1
ATOM 4215 O O . TRP A 1 556 ? -19.134 -11.521 3.506 1.00 95.00 556 TRP A O 1
ATOM 4225 N N . VAL A 1 557 ? -20.987 -11.086 4.695 1.00 96.38 557 VAL A N 1
ATOM 4226 C CA 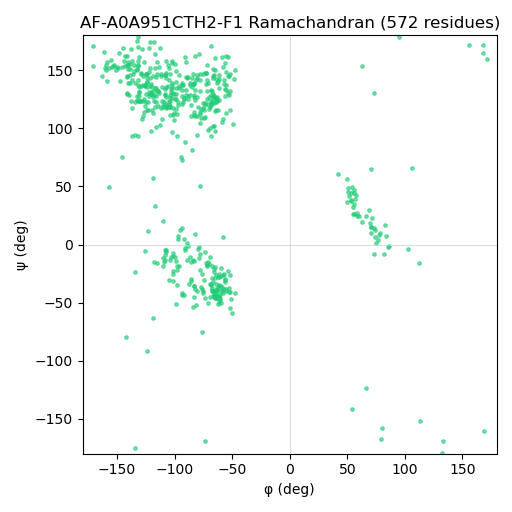. VAL A 1 557 ? -20.527 -11.771 5.910 1.00 96.38 557 VAL A CA 1
ATOM 4227 C C . VAL A 1 557 ? -20.296 -13.254 5.639 1.00 96.38 557 VAL A C 1
ATOM 4229 O O . VAL A 1 557 ? -19.242 -13.788 5.965 1.00 96.38 557 VAL A O 1
ATOM 4232 N N . LYS A 1 558 ? -21.226 -13.919 4.958 1.00 93.56 558 LYS A N 1
ATOM 4233 C CA . LYS A 1 558 ? -21.100 -15.340 4.619 1.00 93.56 558 LYS A CA 1
ATOM 4234 C C . LYS A 1 558 ? -19.892 -15.656 3.726 1.00 93.56 558 LYS A C 1
ATOM 4236 O O . LYS A 1 558 ? -19.322 -16.735 3.848 1.00 93.56 558 LYS A O 1
ATOM 4241 N N . THR A 1 559 ? -19.526 -14.765 2.804 1.00 89.88 559 THR A N 1
ATOM 4242 C CA . THR A 1 559 ? -18.503 -15.048 1.778 1.00 89.88 559 THR A CA 1
ATOM 4243 C C . THR A 1 559 ? -17.131 -14.457 2.069 1.00 89.88 559 THR A C 1
ATOM 4245 O O . THR A 1 559 ? -16.133 -14.959 1.546 1.00 89.88 559 THR A O 1
ATOM 4248 N N . ARG A 1 560 ? -17.052 -13.377 2.853 1.00 88.62 560 ARG A N 1
ATOM 4249 C CA . ARG A 1 560 ? -15.808 -12.619 3.066 1.00 88.62 560 ARG A CA 1
ATOM 4250 C C . ARG A 1 560 ? -15.290 -12.658 4.500 1.00 88.62 560 ARG A C 1
ATOM 4252 O O . ARG A 1 560 ? -14.124 -12.325 4.704 1.00 88.62 560 ARG A O 1
ATOM 4259 N N . TRP A 1 561 ? -16.110 -13.064 5.465 1.00 94.19 561 TRP A N 1
ATOM 4260 C CA . TRP A 1 561 ? -15.729 -13.139 6.875 1.00 94.19 561 TRP A CA 1
ATOM 4261 C C . TRP A 1 561 ? -15.430 -14.582 7.306 1.00 94.19 561 TRP A C 1
ATOM 4263 O O . TRP A 1 561 ? -15.895 -15.524 6.666 1.00 94.19 561 TRP A O 1
ATOM 4273 N N . PRO A 1 562 ? -14.655 -14.794 8.386 1.00 93.81 562 PRO A N 1
ATOM 4274 C CA . PRO A 1 562 ? -14.218 -16.127 8.800 1.00 93.81 562 PRO A CA 1
ATOM 4275 C C . PRO A 1 562 ? -15.279 -16.888 9.618 1.00 93.81 562 PRO A C 1
ATOM 4277 O O . PRO A 1 562 ? -14.971 -17.922 10.208 1.00 93.81 562 PRO A O 1
ATOM 4280 N N . PHE A 1 563 ? -16.506 -16.371 9.707 1.00 95.94 563 PHE A N 1
ATOM 4281 C CA . PHE A 1 563 ? -17.557 -16.927 10.554 1.00 95.94 563 PHE A CA 1
ATOM 4282 C C . PHE A 1 563 ? -18.254 -18.109 9.879 1.00 95.94 563 PHE A C 1
ATOM 4284 O O . PHE A 1 563 ? -18.538 -18.084 8.683 1.00 95.94 563 PHE A O 1
ATOM 4291 N N . THR A 1 564 ? -18.585 -19.132 10.663 1.00 93.94 564 THR A N 1
ATOM 4292 C CA . THR A 1 564 ? -19.334 -20.307 10.201 1.00 93.94 564 THR A CA 1
ATOM 4293 C C . THR A 1 564 ? -20.831 -20.140 10.448 1.00 93.94 564 THR A C 1
ATOM 4295 O O . THR A 1 564 ? -21.643 -20.493 9.593 1.00 93.94 564 THR A O 1
ATOM 4298 N N . ARG A 1 565 ? -21.225 -19.601 11.609 1.00 94.56 565 ARG A N 1
ATOM 4299 C CA . ARG A 1 565 ? -22.630 -19.367 11.972 1.00 94.56 565 ARG A CA 1
ATOM 4300 C C . ARG A 1 565 ? -22.837 -17.934 12.444 1.00 94.56 565 ARG A C 1
ATOM 4302 O O . ARG A 1 565 ? -22.235 -17.503 13.425 1.00 94.56 565 ARG A O 1
ATOM 4309 N N . VAL A 1 566 ? -23.749 -17.222 11.788 1.00 95.88 566 VAL A N 1
ATOM 4310 C CA . VAL A 1 566 ? -24.026 -15.805 12.056 1.00 95.88 566 VAL A CA 1
ATOM 4311 C C . VAL A 1 566 ? -25.506 -15.607 12.356 1.00 95.88 566 VAL A C 1
ATOM 4313 O O . VAL A 1 566 ? -26.360 -16.099 11.623 1.00 95.88 566 VAL A O 1
ATOM 4316 N N . ALA A 1 567 ? -25.801 -14.927 13.462 1.00 94.38 567 ALA A N 1
ATOM 4317 C CA . ALA A 1 567 ? -27.157 -14.593 13.878 1.00 94.38 567 ALA A CA 1
ATOM 4318 C C . ALA A 1 567 ? -27.555 -13.210 13.345 1.00 94.38 567 ALA A C 1
ATOM 4320 O O . ALA A 1 567 ? -26.773 -12.266 13.451 1.00 94.38 567 ALA A O 1
ATOM 4321 N N . PHE A 1 568 ? -28.785 -13.091 12.845 1.00 91.56 568 PHE A N 1
ATOM 4322 C CA . PHE A 1 568 ? -29.409 -11.833 12.425 1.00 91.56 568 PHE A CA 1
ATOM 4323 C C . PHE A 1 568 ? -30.681 -11.627 13.270 1.00 91.56 568 PHE A C 1
ATOM 4325 O O . PHE A 1 568 ? -31.699 -12.269 13.003 1.00 91.56 568 PHE A O 1
ATOM 4332 N N . PRO A 1 569 ? -30.624 -10.833 14.356 1.00 82.50 569 PRO A N 1
ATOM 4333 C CA . PRO A 1 569 ? -31.775 -10.603 15.230 1.00 82.50 569 PRO A CA 1
ATOM 4334 C C . PRO A 1 569 ? -32.911 -9.892 14.481 1.00 82.50 569 PRO A C 1
ATOM 4336 O O . PRO A 1 569 ? -32.641 -8.962 13.729 1.00 82.50 569 PRO A O 1
ATOM 4339 N N . GLY A 1 570 ? -34.163 -10.310 14.709 1.00 68.50 570 GLY A N 1
ATOM 4340 C CA . GLY A 1 570 ? -35.357 -9.758 14.046 1.00 68.50 570 GLY A CA 1
ATOM 4341 C C . GLY A 1 570 ? -36.077 -10.719 13.086 1.00 68.50 570 GLY A C 1
ATOM 4342 O O . GLY A 1 570 ? -37.242 -10.492 12.781 1.00 68.50 570 GLY A O 1
ATOM 4343 N N . GLU A 1 571 ? -35.441 -11.821 12.668 1.00 51.81 571 GLU A N 1
ATOM 4344 C CA . GLU A 1 571 ? -36.058 -12.838 11.787 1.00 51.81 571 GLU A CA 1
ATOM 4345 C C . GLU A 1 571 ? -36.464 -14.133 12.510 1.00 51.81 571 GLU A C 1
ATOM 4347 O O . GLU A 1 571 ? -37.437 -14.787 12.139 1.00 51.81 571 GLU A O 1
ATOM 4352 N N . GLU A 1 572 ? -35.746 -14.511 13.566 1.00 38.22 572 GLU A N 1
ATOM 4353 C CA . GLU A 1 572 ? -36.109 -15.641 14.422 1.00 38.22 572 GLU A CA 1
ATOM 4354 C C . GLU A 1 572 ? -36.834 -15.075 15.641 1.00 38.22 572 GLU A C 1
ATOM 4356 O O . GLU A 1 572 ? -36.177 -14.637 16.579 1.00 38.22 572 GLU A O 1
ATOM 4361 N N . GLY A 1 573 ? -38.167 -15.000 15.605 1.00 34.19 573 GLY A N 1
ATOM 4362 C CA . GLY A 1 573 ? -38.962 -14.426 16.693 1.00 34.19 573 GLY A CA 1
ATOM 4363 C C . GLY A 1 573 ? -38.571 -14.982 18.067 1.00 34.19 573 GLY A C 1
ATOM 4364 O O . GLY A 1 573 ? -38.938 -16.111 18.391 1.00 34.19 573 GLY A O 1
ATOM 4365 N N . GLN A 1 574 ? -37.837 -14.181 18.843 1.00 28.80 574 GLN A N 1
ATOM 4366 C CA . GLN A 1 574 ? -37.577 -14.312 20.277 1.00 28.80 574 GLN A CA 1
ATOM 4367 C C . GLN A 1 574 ? -37.041 -12.997 20.839 1.00 28.80 574 GLN A C 1
ATOM 4369 O O . GLN A 1 574 ? -36.078 -12.449 20.253 1.00 28.80 574 GLN A O 1
#

Radius of gyration: 27.61 Å; Cα contacts (8 Å, |Δi|>4): 1485; chains: 1; bounding box: 89×57×77 Å

Sequence (574 aa):
MSYCLFAAISFAQQKPGVPGVQAPMAFLIPEAQYNIEANGVKGNPDWLAITDDSVWTNSMRTDMIFRMDPKTDKVVAAVPVSRPCSGFAVAAGTLWSPSCGEKVIYRIDLKTNEVVAKVPVGPANNEGGIAFGAGSAWMPSDPKGVVSRIDPATNKVIAEIAVPPDSFTAVFNYGRVWVSSTAKSVVSVIHPVTNKVIAEIPVGPNPRFMAAGEGYVWTLNQGSGTVTKIDPRSMKAMATIDVGVPGTGGDIAAGEGALWVTQKTIPISRIDPITNKVTAQLYGPGGDAMRIGHGYVWLSNGKEARVWRFLPQKVVAAGPHSWTIDAQRADLDGDGKPDVLVEDLVTFIPGEPVTVHMKPLGAGTEFTLKTELNGKKSELRFTRSGDEFTAKLAATEPRWIHYSVCVTGTAQCSPELVVASPTTTNAYATGQVKFVPADFMVPPPPSVGEYTWNILEPEILDQDYAALIHVAGRSEPMKIAKGEDYGELKRHRWEFQHLTSFAYGVLTADGTEEVACVYINPSKKEGYDATVRLLMTDRGVNEGLEPVLLENVREWVKTRWPFTRVAFPGEEGQ

Solvent-accessible surface area (backbone atoms only — not comparable to full-atom values): 30301 Å² total; per-residue (Å²): 137,85,84,80,80,81,78,81,78,79,75,75,77,75,70,77,42,57,89,53,18,47,22,53,40,42,62,51,55,28,75,40,68,36,76,40,62,52,95,93,36,72,23,30,27,37,37,52,43,73,54,101,77,36,39,34,34,30,12,52,76,56,26,28,36,37,35,30,33,82,89,77,64,38,70,77,47,75,33,84,36,61,36,38,31,36,27,43,27,71,51,95,68,21,41,39,40,27,13,70,60,82,37,21,25,39,29,28,32,71,87,79,60,42,78,78,45,73,29,93,51,24,53,35,52,70,57,37,19,35,18,48,51,96,80,28,37,36,30,31,40,35,47,79,14,31,32,37,32,28,35,79,89,76,58,38,78,79,46,78,28,80,49,64,33,47,30,28,18,30,44,51,54,95,85,32,37,38,34,22,11,37,78,74,17,28,37,38,31,31,38,74,90,77,62,39,72,78,47,73,29,73,52,49,46,40,20,42,37,58,28,65,36,89,86,32,36,37,32,40,8,27,66,67,8,27,34,31,38,26,40,74,87,80,61,39,68,76,47,76,32,80,50,37,52,56,61,75,81,39,27,37,29,39,45,94,85,30,32,39,38,23,24,67,74,35,24,38,32,38,26,38,72,86,81,60,40,72,55,15,30,28,32,49,76,48,35,26,22,46,42,62,50,97,81,25,41,35,36,16,16,36,88,80,12,24,38,37,30,26,54,62,82,64,64,53,48,47,35,87,75,34,88,72,82,65,30,46,70,29,48,58,88,72,83,84,52,58,44,30,34,36,58,64,66,55,63,48,56,61,74,50,87,47,70,50,46,33,31,64,71,67,86,91,79,60,55,28,40,39,35,34,44,77,88,44,74,49,79,43,68,53,47,79,58,89,75,36,31,38,34,74,59,90,66,58,71,50,65,43,45,36,35,28,54,22,43,58,97,59,90,40,44,37,74,82,43,42,26,24,43,64,95,54,55,51,50,36,76,74,59,78,40,72,72,52,63,96,74,52,66,48,65,55,79,69,89,52,87,68,48,40,79,41,69,34,28,61,92,45,41,75,27,51,55,55,26,53,45,43,40,50,95,55,95,64,60,58,92,70,53,72,57,54,49,44,9,45,18,36,26,36,40,47,27,35,56,66,49,41,32,44,40,30,34,33,20,39,69,85,64,75,43,38,31,30,38,43,35,45,33,66,35,89,53,90,90,33,54,28,32,44,45,79,46,44,14,48,65,25,55,75,72,59,41,57,71,59,50,52,54,45,49,50,51,43,46,64,72,66,45,97,57,88,36,75,41,56,82,86,76,68,92,123

Mean predicted aligned error: 10.33 Å

pLDDT: mean 87.45, std 14.19, range [27.03, 98.88]

Nearest PDB structures (foldseek):
  7cqy-assembly1_C  TM=7.116E-01  e=5.748E-11  Acidithiobacillus ferrooxidans
  6l8a-assembly3_F  TM=6.810E-01  e=2.432E-11  Acidithiobacillus ferrooxidans
  3mks-assembly3_D  TM=6.884E-01  e=4.677E-10  Saccharomyces cerevisiae
  3nom-assembly2_B  TM=6.357E-01  e=2.756E-09  Zymomonas mobilis subsp. mobilis ATCC 10988
  8f5p-assembly1_F  TM=2.540E-01  e=5.021E-08  Leishmania tarentolae

Foldseek 3Di:
DDDDDDDPPPPPQDAFFDPQFEFAPLLFAFLAKEFFDDPPDQFQWFAWDDDPFWIWTDGQRHQWIWIAGPVVRYGPDIAHHHRFAEYWEDDDQWIWTAHPGQQWTFTAHNPPRDGPDTQNFHAQDRYAHWEDDPQWIWHNGHQQAWIFTAHPVVSDGPDIAGGHGQWGYWYDDPQWIWIAHQVQQWIFTARVVVRYGPDTEHHAHRFHEWEDEPQWIWTQHQQQRWIFTAHPVVRYTDDIARGRAHDDAWYWYYDPQWIWTAHQQFGTWTARPVVSDGFHTHGDAFFGYWYDDPQWIWGTHRVSSMIGTHHPVSRGRPDPDDQPDPFDFDDQPPPPGGQKGWDQHLADEAQDKDKTKMFGPDDDFFKWKWKQFPNDIDIFGWDDDPRMTITIDPDRDGQKIWIWIHGPPDPGTGPIAIAGHAPFHSCLVVVVDALADSRDHDHNAFDFPLKDKDFLALVLLVQVVVQQQQWPPDPGGDPDDSNVSNNVRSNSSSCSSSNQKTKMFIAHNVRPHTFKMWIWHQDPDPPFSTEIEMIGGPVCVVVVNVVRSVVRRVVCCVPRPPTDHYHYPPPPDD